Protein AF-0000000074334614 (afdb_homodimer)

Radius of gyration: 29.07 Å; Cα contacts (8 Å, |Δi|>4): 796; chains: 2; bounding box: 103×91×66 Å

InterPro domains:
  IPR008217 Ccc1 family [PF01988] (36-250)
  IPR008217 Ccc1 family [PTHR31851] (26-254)

Foldseek 3Di:
DDPPPPPPPPPPPPPPPPPPPCPDPPDDDFDDPLLLCLLLVLLLCLLLVLLLVLLLCVLLPHALVCSLVVSVVCLQVVLLCSLVVQLVVVVVLLVVLVVVLVVLLVCCVPVVVVLLVVQLVVVVVVPDDNVVSNVVSVVVNVPSVSSSVSVCVVVVRDDNPPDDNSNVSSVSSSVSSNVNSCQLVVLSVVCVVVDRDSVNSSVSSLVSSLVSLLVSQQVSCVSVVHDSCVSSVVSNVVSVVSNVVSNVVSNVCSVVVVVVD/DDPPPPVPVPPPVPPPPPPPPCPDDDDPDFDDPLLLCLLLVLLLCLLLVLLLVLLLCLLLPHALVCSLVVSVVCLQVVLLCSLVVQLVVVVVLLVVLVVVLVVLLVCCVPVVVVLLVVQLVVVVVVPDDNVVSNVVSVVVNVPSVSSSVSVCVVVVRDDNPPDDNSNVSSVSSSVSSNVNSCQLVVLSVVCVVVDRDSVNSSVSSLVSSLVSLLVSQQVSCVSVVHDSCVSSVVSNVVSVVSNVVSNVVSNVCSVVVVVVD

Organism: Artemisia annua (NCBI:txid35608)

pLDDT: mean 81.36, std 19.25, range [25.27, 96.25]

Structure (mmCIF, N/CA/C/O backbone):
data_AF-0000000074334614-model_v1
#
loop_
_entity.id
_entity.type
_entity.pdbx_description
1 polymer 'Vacuolar iron transporter'
#
loop_
_atom_site.group_PDB
_atom_site.id
_atom_site.type_symbol
_atom_site.label_atom_id
_atom_site.label_alt_id
_atom_site.label_comp_id
_atom_site.label_asym_id
_atom_site.label_entity_id
_atom_site.label_seq_id
_atom_site.pdbx_PDB_ins_code
_atom_site.Cartn_x
_atom_site.Cartn_y
_atom_site.Cartn_z
_atom_site.occupancy
_atom_site.B_iso_or_equiv
_atom_site.auth_seq_id
_atom_site.auth_comp_id
_atom_site.auth_asym_id
_atom_site.auth_atom_id
_atom_site.pdbx_PDB_model_num
ATOM 1 N N . MET A 1 1 ? -58.312 51.031 12.227 1 26.56 1 MET A N 1
ATOM 2 C CA . MET A 1 1 ? -56.875 51.156 11.984 1 26.56 1 MET A CA 1
ATOM 3 C C . MET A 1 1 ? -56.062 50.188 12.836 1 26.56 1 MET A C 1
ATOM 5 O O . MET A 1 1 ? -55.688 50.531 13.953 1 26.56 1 MET A O 1
ATOM 9 N N . ALA A 1 2 ? -56.375 48.938 12.898 1 29.86 2 ALA A N 1
ATOM 10 C CA . ALA A 1 2 ? -56.219 47.719 13.703 1 29.86 2 ALA A CA 1
ATOM 11 C C . ALA A 1 2 ? -54.812 47.156 13.602 1 29.86 2 ALA A C 1
ATOM 13 O O . ALA A 1 2 ? -54.312 46.875 12.508 1 29.86 2 ALA A O 1
ATOM 14 N N . ARG A 1 3 ? -53.812 47.5 14.562 1 31.39 3 ARG A N 1
ATOM 15 C CA . ARG A 1 3 ? -52.375 47.312 14.797 1 31.39 3 ARG A CA 1
ATOM 16 C C . ARG A 1 3 ? -52.031 45.812 14.852 1 31.39 3 ARG A C 1
ATOM 18 O O . ARG A 1 3 ? -52.312 45.156 15.844 1 31.39 3 ARG A O 1
ATOM 25 N N . ASN A 1 4 ? -52.25 45.031 13.82 1 29.25 4 ASN A N 1
ATOM 26 C CA . ASN A 1 4 ? -52.156 43.594 13.742 1 29.25 4 ASN A CA 1
ATOM 27 C C . ASN A 1 4 ? -50.75 43.094 14.148 1 29.25 4 ASN A C 1
ATOM 29 O O . ASN A 1 4 ? -49.781 43.406 13.5 1 29.25 4 ASN A O 1
ATOM 33 N N . ASN A 1 5 ? -50.5 42.719 15.43 1 28.03 5 ASN A N 1
ATOM 34 C CA . ASN A 1 5 ? -49.344 42.344 16.234 1 28.03 5 ASN A CA 1
ATOM 35 C C . ASN A 1 5 ? -48.688 41.062 15.695 1 28.03 5 ASN A C 1
ATOM 37 O O . ASN A 1 5 ? -49.281 40 15.789 1 28.03 5 ASN A O 1
ATOM 41 N N . ASP A 1 6 ? -48.125 41 14.516 1 28.59 6 ASP A N 1
ATOM 42 C CA . ASP A 1 6 ? -47.5 39.906 13.797 1 28.59 6 ASP A CA 1
ATOM 43 C C . ASP A 1 6 ? -46.406 39.219 14.656 1 28.59 6 ASP A C 1
ATOM 45 O O . ASP A 1 6 ? -45.375 39.812 14.945 1 28.59 6 ASP A O 1
ATOM 49 N N . ASP A 1 7 ? -46.719 38.469 15.695 1 28.22 7 ASP A N 1
ATOM 50 C CA . ASP A 1 7 ? -45.938 37.719 16.672 1 28.22 7 ASP A CA 1
ATOM 51 C C . ASP A 1 7 ? -44.969 36.781 15.969 1 28.22 7 ASP A C 1
ATOM 53 O O . ASP A 1 7 ? -45.406 35.844 15.289 1 28.22 7 ASP A O 1
ATOM 57 N N . GLU A 1 8 ? -43.844 37.219 15.367 1 27.86 8 GLU A N 1
ATOM 58 C CA . GLU A 1 8 ? -42.781 36.531 14.672 1 27.86 8 GLU A CA 1
ATOM 59 C C . GLU A 1 8 ? -42.219 35.375 15.516 1 27.86 8 GLU A C 1
ATOM 61 O O . GLU A 1 8 ? -41.625 35.594 16.562 1 27.86 8 GLU A O 1
ATOM 66 N N . ASN A 1 9 ? -42.875 34.281 15.75 1 27.56 9 ASN A N 1
ATOM 67 C CA . ASN A 1 9 ? -42.562 33.031 16.453 1 27.56 9 ASN A CA 1
ATOM 68 C C . ASN A 1 9 ? -41.188 32.5 16.078 1 27.56 9 ASN A C 1
ATOM 70 O O . ASN A 1 9 ? -40.969 32.094 14.938 1 27.56 9 ASN A O 1
ATOM 74 N N . SER A 1 10 ? -40.062 33 16.656 1 26.53 10 SER A N 1
ATOM 75 C CA . SER A 1 10 ? -38.625 32.688 16.594 1 26.53 10 SER A CA 1
ATOM 76 C C . SER A 1 10 ? -38.375 31.203 16.812 1 26.53 10 SER A C 1
ATOM 78 O O . SER A 1 10 ? -38.562 30.703 17.922 1 26.53 10 SER A O 1
ATOM 80 N N . THR A 1 11 ? -38.719 30.344 15.984 1 27.14 11 THR A N 1
ATOM 81 C CA . THR A 1 11 ? -38.5 28.906 16.078 1 27.14 11 THR A CA 1
ATOM 82 C C . THR A 1 11 ? -37.062 28.609 16.5 1 27.14 11 THR A C 1
ATOM 84 O O . THR A 1 11 ? -36.125 28.859 15.75 1 27.14 11 THR A O 1
ATOM 87 N N . ALA A 1 12 ? -36.719 28.766 17.781 1 29.14 12 ALA A N 1
ATOM 88 C CA . ALA A 1 12 ? -35.5 28.391 18.516 1 29.14 12 ALA A CA 1
ATOM 89 C C . ALA A 1 12 ? -35.094 26.953 18.172 1 29.14 12 ALA A C 1
ATOM 91 O O . ALA A 1 12 ? -35.812 26 18.453 1 29.14 12 ALA A O 1
ATOM 92 N N . VAL A 1 13 ? -34.438 26.75 17.109 1 30.11 13 VAL A N 1
ATOM 93 C CA . VAL A 1 13 ? -33.906 25.438 16.734 1 30.11 13 VAL A CA 1
ATOM 94 C C . VAL A 1 13 ? -33.344 24.75 17.969 1 30.11 13 VAL A C 1
ATOM 96 O O . VAL A 1 13 ? -32.438 25.266 18.625 1 30.11 13 VAL A O 1
ATOM 99 N N . LEU A 1 14 ? -34.062 24.141 18.812 1 26.52 14 LEU A N 1
ATOM 100 C CA . LEU A 1 14 ? -33.781 23.328 19.984 1 26.52 14 LEU A CA 1
ATOM 101 C C . LEU A 1 14 ? -32.469 22.547 19.797 1 26.52 14 LEU A C 1
ATOM 103 O O . LEU A 1 14 ? -32.375 21.688 18.906 1 26.52 14 LEU A O 1
ATOM 107 N N . LEU A 1 15 ? -31.297 23.109 19.906 1 28.55 15 LEU A N 1
ATOM 108 C CA . LEU A 1 15 ? -29.969 22.547 20.062 1 28.55 15 LEU A CA 1
ATOM 109 C C . LEU A 1 15 ? -29.984 21.344 21 1 28.55 15 LEU A C 1
ATOM 111 O O . LEU A 1 15 ? -30.578 21.406 22.078 1 28.55 15 LEU A O 1
ATOM 115 N N . PRO A 1 16 ? -30.109 20.062 20.578 1 28.06 16 PRO A N 1
ATOM 116 C CA . PRO A 1 16 ? -30.469 19.047 21.562 1 28.06 16 PRO A CA 1
ATOM 117 C C . PRO A 1 16 ? -29.797 19.266 22.922 1 28.06 16 PRO A C 1
ATOM 119 O O . PRO A 1 16 ? -28.672 19.781 22.984 1 28.06 16 PRO A O 1
ATOM 122 N N . ASN A 1 17 ? -30.375 19.578 24.031 1 29.44 17 ASN A N 1
ATOM 123 C CA . ASN A 1 17 ? -30.234 19.844 25.453 1 29.44 17 ASN A CA 1
ATOM 124 C C . ASN A 1 17 ? -29.203 18.922 26.094 1 29.44 17 ASN A C 1
ATOM 126 O O . ASN A 1 17 ? -28.781 19.141 27.234 1 29.44 17 ASN A O 1
ATOM 130 N N . GLY A 1 18 ? -29.391 17.516 25.906 1 29.48 18 GLY A N 1
ATOM 131 C CA . GLY A 1 18 ? -28.812 16.672 26.953 1 29.48 18 GLY A CA 1
ATOM 132 C C . GLY A 1 18 ? -27.328 16.906 27.141 1 29.48 18 GLY A C 1
ATOM 133 O O . GLY A 1 18 ? -26.5 16.25 26.516 1 29.48 18 GLY A O 1
ATOM 134 N N . ALA A 1 19 ? -26.719 18.031 27.375 1 32.69 19 ALA A N 1
ATOM 135 C CA . ALA A 1 19 ? -25.5 18.625 27.922 1 32.69 19 ALA A CA 1
ATOM 136 C C . ALA A 1 19 ? -25.125 17.969 29.234 1 32.69 19 ALA A C 1
ATOM 138 O O . ALA A 1 19 ? -24.391 18.547 30.047 1 32.69 19 ALA A O 1
ATOM 139 N N . GLN A 1 20 ? -25.891 16.906 29.812 1 31.67 20 GLN A N 1
ATOM 140 C CA . GLN A 1 20 ? -25.609 16.406 31.156 1 31.67 20 GLN A CA 1
ATOM 141 C C . GLN A 1 20 ? -24.109 16.109 31.312 1 31.67 20 GLN A C 1
ATOM 143 O O . GLN A 1 20 ? -23.406 15.906 30.328 1 31.67 20 GLN A O 1
ATOM 148 N N . ASP A 1 21 ? -23.531 16.016 32.625 1 34.25 21 ASP A N 1
ATOM 149 C CA . ASP A 1 21 ? -22.266 15.836 33.344 1 34.25 21 ASP A CA 1
ATOM 150 C C . ASP A 1 21 ? -21.469 14.672 32.75 1 34.25 21 ASP A C 1
ATOM 152 O O . ASP A 1 21 ? -20.547 14.164 33.406 1 34.25 21 ASP A O 1
ATOM 156 N N . GLY A 1 22 ? -21.844 13.703 31.938 1 35 22 GLY A N 1
ATOM 157 C CA . GLY A 1 22 ? -21.766 12.344 31.406 1 35 22 GLY A CA 1
ATOM 158 C C . GLY A 1 22 ? -20.406 11.992 30.875 1 35 22 GLY A C 1
ATOM 159 O O . GLY A 1 22 ? -20.016 12.453 29.797 1 35 22 GLY A O 1
ATOM 160 N N . GLY A 1 23 ? -19.203 11.758 31.562 1 40.56 23 GLY A N 1
ATOM 161 C CA . GLY A 1 23 ? -17.844 11.242 31.656 1 40.56 23 GLY A CA 1
ATOM 162 C C . GLY A 1 23 ? -17.547 10.141 30.641 1 40.56 23 GLY A C 1
ATOM 163 O O . GLY A 1 23 ? -17.484 8.969 31 1 40.56 23 GLY A O 1
ATOM 164 N N . GLY A 1 24 ? -18.031 9.938 29.609 1 44.44 24 GLY A N 1
ATOM 165 C CA . GLY A 1 24 ? -18.062 8.812 28.688 1 44.44 24 GLY A CA 1
ATOM 166 C C . GLY A 1 24 ? -16.688 8.281 28.359 1 44.44 24 GLY A C 1
ATOM 167 O O . GLY A 1 24 ? -15.68 8.953 28.578 1 44.44 24 GLY A O 1
ATOM 168 N N . GLU A 1 25 ? -16.469 6.902 28.609 1 55.66 25 GLU A N 1
ATOM 169 C CA . GLU A 1 25 ? -15.25 6.125 28.453 1 55.66 25 GLU A CA 1
ATOM 170 C C . GLU A 1 25 ? -14.492 6.523 27.188 1 55.66 25 GLU A C 1
ATOM 172 O O . GLU A 1 25 ? -15.109 6.766 26.156 1 55.66 25 GLU A O 1
ATOM 177 N N . ARG A 1 26 ? -13.406 7.223 27.438 1 58.72 26 ARG A N 1
ATOM 178 C CA . ARG A 1 26 ? -12.484 7.535 26.344 1 58.72 26 ARG A CA 1
ATOM 179 C C . ARG A 1 26 ? -12.484 6.434 25.281 1 58.72 26 ARG A C 1
ATOM 181 O O . ARG A 1 26 ? -12.297 5.258 25.609 1 58.72 26 ARG A O 1
ATOM 188 N N . PRO A 1 27 ? -13.047 6.746 24.141 1 59.84 27 PRO A N 1
ATOM 189 C CA . PRO A 1 27 ? -12.906 5.723 23.109 1 59.84 27 PRO A CA 1
ATOM 190 C C . PRO A 1 27 ? -11.461 5.254 22.922 1 59.84 27 PRO A C 1
ATOM 192 O O . PRO A 1 27 ? -10.523 6.02 23.172 1 59.84 27 PRO A O 1
ATOM 195 N N . LYS A 1 28 ? -11.219 3.973 22.969 1 61.72 28 LYS A N 1
ATOM 196 C CA . LYS A 1 28 ? -9.891 3.396 22.797 1 61.72 28 LYS A CA 1
ATOM 197 C C . LYS A 1 28 ? -9.203 3.957 21.562 1 61.72 28 LYS A C 1
ATOM 199 O O . LYS A 1 28 ? -9.852 4.176 20.531 1 61.72 28 LYS A O 1
ATOM 204 N N . GLU A 1 29 ? -7.988 4.496 21.703 1 64 29 GLU A N 1
ATOM 205 C CA . GLU A 1 29 ? -7.195 5.012 20.594 1 64 29 GLU A CA 1
ATOM 206 C C . GLU A 1 29 ? -6.992 3.949 19.516 1 64 29 GLU A C 1
ATOM 208 O O . GLU A 1 29 ? -6.594 2.822 19.828 1 64 29 GLU A O 1
ATOM 213 N N . PRO A 1 30 ? -7.496 4.316 18.391 1 62.78 30 PRO A N 1
ATOM 214 C CA . PRO A 1 30 ? -7.363 3.328 17.312 1 62.78 30 PRO A CA 1
ATOM 215 C C . PRO A 1 30 ? -5.91 3.1 16.891 1 62.78 30 PRO A C 1
ATOM 217 O O . PRO A 1 30 ? -5.02 3.826 17.328 1 62.78 30 PRO A O 1
ATOM 220 N N . TRP A 1 31 ? -5.699 2.012 16.297 1 67.88 31 TRP A N 1
ATOM 221 C CA . TRP A 1 31 ? -4.414 1.717 15.664 1 67.88 31 TRP A CA 1
ATOM 222 C C . TRP A 1 31 ? -4.059 2.781 14.633 1 67.88 31 TRP A C 1
ATOM 224 O O . TRP A 1 31 ? -4.934 3.502 14.148 1 67.88 31 TRP A O 1
ATOM 234 N N . LYS A 1 32 ? -2.781 2.822 14.406 1 76.44 32 LYS A N 1
ATOM 235 C CA . LYS A 1 32 ? -2.357 3.734 13.344 1 76.44 32 LYS A CA 1
ATOM 236 C C . LYS A 1 32 ? -2.898 3.287 11.984 1 76.44 32 LYS A C 1
ATOM 238 O O . LYS A 1 32 ? -2.717 2.135 11.586 1 76.44 32 LYS A O 1
ATOM 243 N N . GLY A 1 33 ? -3.568 4.09 11.398 1 78.88 33 GLY A N 1
ATOM 244 C CA . GLY A 1 33 ? -4.227 3.811 10.133 1 78.88 33 GLY A CA 1
ATOM 245 C C . GLY A 1 33 ? -3.297 3.213 9.094 1 78.88 33 GLY A C 1
ATOM 246 O O . GLY A 1 33 ? -3.684 2.305 8.352 1 78.88 33 GLY A O 1
ATOM 247 N N . GLU A 1 34 ? -2.037 3.611 9.078 1 81.19 34 GLU A N 1
ATOM 248 C CA . GLU A 1 34 ? -1.071 3.156 8.078 1 81.19 34 GLU A CA 1
ATOM 249 C C . GLU A 1 34 ? -0.696 1.693 8.305 1 81.19 34 GLU A C 1
ATOM 251 O O . GLU A 1 34 ? -0.478 0.95 7.344 1 81.19 34 GLU A O 1
ATOM 256 N N . LEU A 1 35 ? -0.611 1.323 9.516 1 83.88 35 LEU A N 1
ATOM 257 C CA . LEU A 1 35 ? -0.273 -0.059 9.836 1 83.88 35 LEU A CA 1
ATOM 258 C C . LEU A 1 35 ? -1.435 -0.993 9.516 1 83.88 35 LEU A C 1
ATOM 260 O O . LEU A 1 35 ? -1.225 -2.096 9.008 1 83.88 35 LEU A O 1
ATOM 264 N N . VAL A 1 36 ? -2.609 -0.504 9.82 1 86.19 36 VAL A N 1
ATOM 265 C CA . VAL A 1 36 ? -3.803 -1.282 9.508 1 86.19 36 VAL A CA 1
ATOM 266 C C . VAL A 1 36 ? -3.914 -1.473 7.996 1 86.19 36 VAL A C 1
ATOM 268 O O . VAL A 1 36 ? -4.266 -2.557 7.523 1 86.19 36 VAL A O 1
ATOM 271 N N . LYS A 1 37 ? -3.594 -0.453 7.305 1 89.06 37 LYS A N 1
ATOM 272 C CA . LYS A 1 37 ? -3.615 -0.54 5.848 1 89.06 37 LYS A CA 1
ATOM 273 C C . LYS A 1 37 ? -2.646 -1.607 5.344 1 89.06 37 LYS A C 1
ATOM 275 O O . LYS A 1 37 ? -2.998 -2.418 4.488 1 89.06 37 LYS A O 1
ATOM 280 N N . SER A 1 38 ? -1.464 -1.598 5.887 1 91.56 38 SER A N 1
ATOM 281 C CA . SER A 1 38 ? -0.432 -2.545 5.48 1 91.56 38 SER A CA 1
ATOM 282 C C . SER A 1 38 ? -0.856 -3.982 5.766 1 91.56 38 SER A C 1
ATOM 284 O O . SER A 1 38 ? -0.666 -4.867 4.93 1 91.56 38 SER A O 1
ATOM 286 N N . ILE A 1 39 ? -1.447 -4.215 6.906 1 92.31 39 ILE A N 1
ATOM 287 C CA . ILE A 1 39 ? -1.862 -5.551 7.324 1 92.31 39 ILE A CA 1
ATOM 288 C C . ILE A 1 39 ? -2.996 -6.039 6.426 1 92.31 39 ILE A C 1
ATOM 290 O O . ILE A 1 39 ? -2.957 -7.164 5.922 1 92.31 39 ILE A O 1
ATOM 294 N N . VAL A 1 40 ? -3.945 -5.199 6.238 1 93.06 40 VAL A N 1
ATOM 295 C CA . VAL A 1 40 ? -5.125 -5.559 5.453 1 93.06 40 VAL A CA 1
ATOM 296 C C . VAL A 1 40 ? -4.73 -5.758 3.992 1 93.06 40 VAL A C 1
ATOM 298 O O . VAL A 1 40 ? -5.168 -6.719 3.352 1 93.06 40 VAL A O 1
ATOM 301 N N . TYR A 1 41 ? -3.926 -4.863 3.484 1 93.94 41 TYR A N 1
ATOM 302 C CA . TYR A 1 41 ? -3.477 -4.949 2.1 1 93.94 41 TYR A CA 1
ATOM 303 C C . TYR A 1 41 ? -2.711 -6.246 1.853 1 93.94 41 TYR A C 1
ATOM 305 O O . TYR A 1 41 ? -3.029 -6.992 0.926 1 93.94 41 TYR A O 1
ATOM 313 N N . ALA A 1 42 ? -1.748 -6.5 2.674 1 94.81 42 ALA A N 1
ATOM 314 C CA . ALA A 1 42 ? -0.903 -7.68 2.518 1 94.81 42 ALA A CA 1
ATOM 315 C C . ALA A 1 42 ? -1.702 -8.961 2.748 1 94.81 42 ALA A C 1
ATOM 317 O O . ALA A 1 42 ? -1.526 -9.945 2.029 1 94.81 42 ALA A O 1
ATOM 318 N N . GLY A 1 43 ? -2.525 -8.953 3.811 1 95.75 43 GLY A N 1
ATOM 319 C CA . GLY A 1 43 ? -3.324 -10.125 4.113 1 95.75 43 GLY A CA 1
ATOM 320 C C . GLY A 1 43 ? -4.266 -10.516 2.99 1 95.75 43 GLY A C 1
ATOM 321 O O . GLY A 1 43 ? -4.336 -11.68 2.604 1 95.75 43 GLY A O 1
ATOM 322 N N . LEU A 1 44 ? -4.934 -9.547 2.502 1 95.06 44 LEU A N 1
ATOM 323 C CA . LEU A 1 44 ? -5.875 -9.789 1.413 1 95.06 44 LEU A CA 1
ATOM 324 C C . LEU A 1 44 ? -5.152 -10.305 0.173 1 95.06 44 LEU A C 1
ATOM 326 O O . LEU A 1 44 ? -5.559 -11.312 -0.416 1 95.06 44 LEU A O 1
ATOM 330 N N . ASP A 1 45 ? -4.141 -9.641 -0.226 1 95.25 45 ASP A N 1
ATOM 331 C CA . ASP A 1 45 ? -3.387 -10.031 -1.415 1 95.25 45 ASP A CA 1
ATOM 332 C C . ASP A 1 45 ? -2.828 -11.445 -1.274 1 95.25 45 ASP A C 1
ATOM 334 O O . ASP A 1 45 ? -2.846 -12.219 -2.23 1 95.25 45 ASP A O 1
ATOM 338 N N . ALA A 1 46 ? -2.305 -11.711 -0.088 1 95.44 46 ALA A N 1
ATOM 339 C CA . ALA A 1 46 ? -1.688 -13.016 0.148 1 95.44 46 ALA A CA 1
ATOM 340 C C . ALA A 1 46 ? -2.703 -14.141 -0.022 1 95.44 46 ALA A C 1
ATOM 342 O O . ALA A 1 46 ? -2.418 -15.148 -0.672 1 95.44 46 ALA A O 1
ATOM 343 N N . ILE A 1 47 ? -3.875 -14.039 0.551 1 95.81 47 ILE A N 1
ATOM 344 C CA . ILE A 1 47 ? -4.906 -15.07 0.48 1 95.81 47 ILE A CA 1
ATOM 345 C C . ILE A 1 47 ? -5.367 -15.242 -0.965 1 95.81 47 ILE A C 1
ATOM 347 O O . ILE A 1 47 ? -5.445 -16.359 -1.47 1 95.81 47 ILE A O 1
ATOM 351 N N . VAL A 1 48 ? -5.598 -14.117 -1.6 1 95.12 48 VAL A N 1
ATOM 352 C CA . VAL A 1 48 ? -6.176 -14.141 -2.939 1 95.12 48 VAL A CA 1
ATOM 353 C C . VAL A 1 48 ? -5.156 -14.688 -3.936 1 95.12 48 VAL A C 1
ATOM 355 O O . VAL A 1 48 ? -5.496 -15.484 -4.809 1 95.12 48 VAL A O 1
ATOM 358 N N . THR A 1 49 ? -3.936 -14.273 -3.836 1 93.81 49 THR A N 1
ATOM 359 C CA . THR A 1 49 ? -2.916 -14.734 -4.77 1 93.81 49 THR A CA 1
ATOM 360 C C . THR A 1 49 ? -2.621 -16.219 -4.566 1 93.81 49 THR A C 1
ATOM 362 O O . THR A 1 49 ? -2.434 -16.953 -5.531 1 93.81 49 THR A O 1
ATOM 365 N N . SER A 1 50 ? -2.529 -16.625 -3.338 1 94.5 50 SER A N 1
ATOM 366 C CA . SER A 1 50 ? -2.328 -18.047 -3.064 1 94.5 50 SER A CA 1
ATOM 367 C C . SER A 1 50 ? -3.486 -18.875 -3.596 1 94.5 50 SER A C 1
ATOM 369 O O . SER A 1 50 ? -3.27 -19.906 -4.238 1 94.5 50 SER A O 1
ATOM 371 N N . PHE A 1 51 ? -4.66 -18.484 -3.328 1 94.75 51 PHE A N 1
ATOM 372 C CA . PHE A 1 51 ? -5.844 -19.203 -3.787 1 94.75 51 PHE A CA 1
ATOM 373 C C . PHE A 1 51 ? -5.922 -19.203 -5.309 1 94.75 51 PHE A C 1
ATOM 375 O O . PHE A 1 51 ? -6.277 -20.203 -5.922 1 94.75 51 PHE A O 1
ATOM 382 N N . SER A 1 52 ? -5.66 -18.047 -5.906 1 94.12 52 SER A N 1
ATOM 383 C CA . SER A 1 52 ? -5.719 -17.953 -7.363 1 94.12 52 SER A CA 1
ATOM 384 C C . SER A 1 52 ? -4.688 -18.859 -8.016 1 94.12 52 SER A C 1
ATOM 386 O O . SER A 1 52 ? -4.938 -19.438 -9.086 1 94.12 52 SER A O 1
ATOM 388 N N . LEU A 1 53 ? -3.535 -18.953 -7.426 1 91.56 53 LEU A N 1
ATOM 389 C CA . LEU A 1 53 ? -2.523 -19.875 -7.938 1 91.56 53 LEU A CA 1
ATOM 390 C C . LEU A 1 53 ? -3.012 -21.312 -7.863 1 91.56 53 LEU A C 1
ATOM 392 O O . LEU A 1 53 ? -2.875 -22.062 -8.828 1 91.56 53 LEU A O 1
ATOM 396 N N . ILE A 1 54 ? -3.594 -21.703 -6.75 1 91.44 54 ILE A N 1
ATOM 397 C CA . ILE A 1 54 ? -4.152 -23.031 -6.578 1 91.44 54 ILE A CA 1
ATOM 398 C C . ILE A 1 54 ? -5.258 -23.266 -7.605 1 91.44 54 ILE A C 1
ATOM 400 O O . ILE A 1 54 ? -5.328 -24.344 -8.211 1 91.44 54 ILE A O 1
ATOM 404 N N . SER A 1 55 ? -6.062 -22.297 -7.773 1 92.5 55 SER A N 1
ATOM 405 C CA . SER A 1 55 ? -7.164 -22.391 -8.727 1 92.5 55 SER A CA 1
ATOM 406 C C . SER A 1 55 ? -6.648 -22.594 -10.148 1 92.5 55 SER A C 1
ATOM 408 O O . SER A 1 55 ? -7.191 -23.406 -10.906 1 92.5 55 SER A O 1
ATOM 410 N N . SER A 1 56 ? -5.672 -21.875 -10.492 1 91.12 56 SER A N 1
ATOM 411 C CA . SER A 1 56 ? -5.113 -22 -11.828 1 91.12 56 SER A CA 1
ATOM 412 C C . SER A 1 56 ? -4.438 -23.344 -12.031 1 91.12 56 SER A C 1
ATOM 414 O O . SER A 1 56 ? -4.504 -23.938 -13.117 1 91.12 56 SER A O 1
ATOM 416 N N . ILE A 1 57 ? -3.711 -23.844 -11.055 1 88.62 57 ILE A N 1
ATOM 417 C CA . ILE A 1 57 ? -3.068 -25.156 -11.109 1 88.62 57 ILE A CA 1
ATOM 418 C C . ILE A 1 57 ? -4.125 -26.234 -11.281 1 88.62 57 ILE A C 1
ATOM 420 O O . ILE A 1 57 ? -3.955 -27.156 -12.086 1 88.62 57 ILE A O 1
ATOM 424 N N . SER A 1 58 ? -5.172 -26.109 -10.469 1 86.5 58 SER A N 1
ATOM 425 C CA . SER A 1 58 ? -6.254 -27.078 -10.547 1 86.5 58 SER A CA 1
ATOM 426 C C . SER A 1 58 ? -6.895 -27.078 -11.93 1 86.5 58 SER A C 1
ATOM 428 O O . SER A 1 58 ? -7.258 -28.141 -12.453 1 86.5 58 SER A O 1
ATOM 430 N N . ALA A 1 59 ? -7.066 -25.953 -12.453 1 85.69 59 ALA A N 1
ATOM 431 C CA . ALA A 1 59 ? -7.641 -25.844 -13.797 1 85.69 59 ALA A CA 1
ATOM 432 C C . ALA A 1 59 ? -6.688 -26.406 -14.844 1 85.69 59 ALA A C 1
ATOM 434 O O . ALA A 1 59 ? -7.125 -26.922 -15.875 1 85.69 59 ALA A O 1
ATOM 435 N N . GLY A 1 60 ? -5.379 -26.25 -14.641 1 79.56 60 GLY A N 1
ATOM 436 C CA . GLY A 1 60 ? -4.363 -26.719 -15.562 1 79.56 60 GLY A CA 1
ATOM 437 C C . GLY A 1 60 ? -4.047 -28.203 -15.398 1 79.56 60 GLY A C 1
ATOM 438 O O . GLY A 1 60 ? -3.199 -28.734 -16.109 1 79.56 60 GLY A O 1
ATOM 439 N N . ARG A 1 61 ? -4.688 -28.938 -14.516 1 80.81 61 ARG A N 1
ATOM 440 C CA . ARG A 1 61 ? -4.543 -30.375 -14.297 1 80.81 61 ARG A CA 1
ATOM 441 C C . ARG A 1 61 ? -3.115 -30.719 -13.898 1 80.81 61 ARG A C 1
ATOM 443 O O . ARG A 1 61 ? -2.541 -31.688 -14.406 1 80.81 61 ARG A O 1
ATOM 450 N N . LEU A 1 62 ? -2.572 -29.844 -13.164 1 79.19 62 LEU A N 1
ATOM 451 C CA . LEU A 1 62 ? -1.265 -30.125 -12.578 1 79.19 62 LEU A CA 1
ATOM 452 C C . LEU A 1 62 ? -1.409 -30.891 -11.266 1 79.19 62 LEU A C 1
ATOM 454 O O . LEU A 1 62 ? -2.518 -31.031 -10.742 1 79.19 62 LEU A O 1
ATOM 458 N N . SER A 1 63 ? -0.307 -31.391 -10.711 1 81.5 63 SER A N 1
ATOM 459 C CA . SER A 1 63 ? -0.333 -32.281 -9.555 1 81.5 63 SER A CA 1
ATOM 460 C C . SER A 1 63 ? -0.377 -31.5 -8.25 1 81.5 63 SER A C 1
ATOM 462 O O . SER A 1 63 ? -0.109 -30.297 -8.227 1 81.5 63 SER A O 1
ATOM 464 N N . SER A 1 64 ? -0.728 -32.188 -7.152 1 83.19 64 SER A N 1
ATOM 465 C CA . SER A 1 64 ? -0.734 -31.609 -5.816 1 83.19 64 SER A CA 1
ATOM 466 C C . SER A 1 64 ? 0.667 -31.172 -5.395 1 83.19 64 SER A C 1
ATOM 468 O O . SER A 1 64 ? 0.823 -30.234 -4.621 1 83.19 64 SER A O 1
ATOM 470 N N . VAL A 1 65 ? 1.64 -31.875 -5.926 1 82.56 65 VAL A N 1
ATOM 471 C CA . VAL A 1 65 ? 3.025 -31.516 -5.641 1 82.56 65 VAL A CA 1
ATOM 472 C C . VAL A 1 65 ? 3.328 -30.141 -6.211 1 82.56 65 VAL A C 1
ATOM 474 O O . VAL A 1 65 ? 4.031 -29.344 -5.582 1 82.56 65 VAL A O 1
ATOM 477 N N . ASP A 1 66 ? 2.732 -29.828 -7.352 1 86.31 66 ASP A N 1
ATOM 478 C CA . ASP A 1 66 ? 2.926 -28.531 -7.973 1 86.31 66 ASP A CA 1
ATOM 479 C C . ASP A 1 66 ? 2.307 -27.422 -7.125 1 86.31 66 ASP A C 1
ATOM 481 O O . ASP A 1 66 ? 2.861 -26.328 -7.027 1 86.31 66 ASP A O 1
ATOM 485 N N . VAL A 1 67 ? 1.217 -27.766 -6.527 1 86.12 67 VAL A N 1
ATOM 486 C CA . VAL A 1 67 ? 0.549 -26.797 -5.66 1 86.12 67 VAL A CA 1
ATOM 487 C C . VAL A 1 67 ? 1.452 -26.453 -4.477 1 86.12 67 VAL A C 1
ATOM 489 O O . VAL A 1 67 ? 1.606 -25.281 -4.125 1 86.12 67 VAL A O 1
ATOM 492 N N . LEU A 1 68 ? 2.062 -27.422 -3.893 1 86.81 68 LEU A N 1
ATOM 493 C CA . LEU A 1 68 ? 2.893 -27.219 -2.713 1 86.81 68 LEU A CA 1
ATOM 494 C C . LEU A 1 68 ? 4.18 -26.484 -3.078 1 86.81 68 LEU A C 1
ATOM 496 O O . LEU A 1 68 ? 4.578 -25.531 -2.395 1 86.81 68 LEU A O 1
ATOM 500 N N . VAL A 1 69 ? 4.82 -26.906 -4.148 1 87.19 69 VAL A N 1
ATOM 501 C CA . VAL A 1 69 ? 6.098 -26.344 -4.562 1 87.19 69 VAL A CA 1
ATOM 502 C C . VAL A 1 69 ? 5.91 -24.891 -4.988 1 87.19 69 VAL A C 1
ATOM 504 O O . VAL A 1 69 ? 6.57 -23.984 -4.465 1 87.19 69 VAL A O 1
ATOM 507 N N . LEU A 1 70 ? 4.938 -24.625 -5.898 1 89.81 70 LEU A N 1
ATOM 508 C CA . LEU A 1 70 ? 4.719 -23.281 -6.438 1 89.81 70 LEU A CA 1
ATOM 509 C C . LEU A 1 70 ? 4.023 -22.391 -5.414 1 89.81 70 LEU A C 1
ATOM 511 O O . LEU A 1 70 ? 4.281 -21.188 -5.355 1 89.81 70 LEU A O 1
ATOM 515 N N . GLY A 1 71 ? 3.137 -23.047 -4.637 1 90.38 71 GLY A N 1
ATOM 516 C CA . GLY A 1 71 ? 2.445 -22.297 -3.598 1 90.38 71 GLY A CA 1
ATOM 517 C C . GLY A 1 71 ? 3.377 -21.75 -2.533 1 90.38 71 GLY A C 1
ATOM 518 O O . GLY A 1 71 ? 3.301 -20.578 -2.176 1 90.38 71 GLY A O 1
ATOM 519 N N . PHE A 1 72 ? 4.289 -22.578 -2.045 1 92.25 72 PHE A N 1
ATOM 520 C CA . PHE A 1 72 ? 5.227 -22.156 -1.013 1 92.25 72 PHE A CA 1
ATOM 521 C C . PHE A 1 72 ? 6.234 -21.156 -1.575 1 92.25 72 PHE A C 1
ATOM 523 O O . PHE A 1 72 ? 6.613 -20.203 -0.898 1 92.25 72 PHE A O 1
ATOM 530 N N . ALA A 1 73 ? 6.758 -21.484 -2.738 1 92.56 73 ALA A N 1
ATOM 531 C CA . ALA A 1 73 ? 7.684 -20.562 -3.389 1 92.56 73 ALA A CA 1
ATOM 532 C C . ALA A 1 73 ? 7.047 -19.188 -3.561 1 92.56 73 ALA A C 1
ATOM 534 O O . ALA A 1 73 ? 7.68 -18.156 -3.279 1 92.56 73 ALA A O 1
ATOM 535 N N . ASN A 1 74 ? 5.789 -19.172 -4.023 1 91.56 74 ASN A N 1
ATOM 536 C CA . ASN A 1 74 ? 5.059 -17.922 -4.23 1 91.56 74 ASN A CA 1
ATOM 537 C C . ASN A 1 74 ? 4.809 -17.188 -2.914 1 91.56 74 ASN A C 1
ATOM 539 O O . ASN A 1 74 ? 4.844 -15.961 -2.865 1 91.56 74 ASN A O 1
ATOM 543 N N . LEU A 1 75 ? 4.543 -17.938 -1.884 1 93.69 75 LEU A N 1
ATOM 544 C CA . LEU A 1 75 ? 4.266 -17.359 -0.576 1 93.69 75 LEU A CA 1
ATOM 545 C C . LEU A 1 75 ? 5.496 -16.625 -0.032 1 93.69 75 LEU A C 1
ATOM 547 O O . LEU A 1 75 ? 5.402 -15.477 0.397 1 93.69 75 LEU A O 1
ATOM 551 N N . VAL A 1 76 ? 6.613 -17.281 -0.078 1 94.25 76 VAL A N 1
ATOM 552 C CA . VAL A 1 76 ? 7.844 -16.703 0.468 1 94.25 76 VAL A CA 1
ATOM 5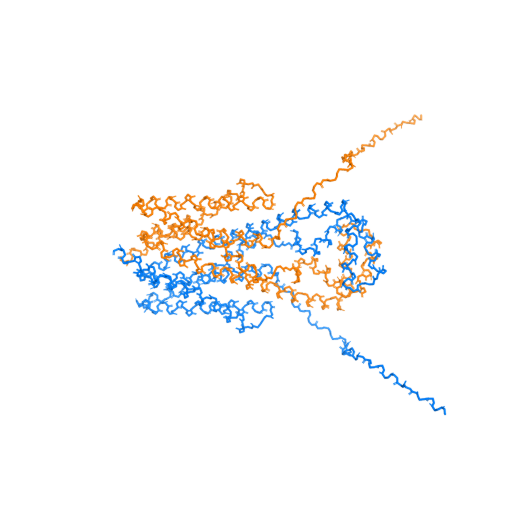53 C C . VAL A 1 76 ? 8.305 -15.547 -0.406 1 94.25 76 VAL A C 1
ATOM 555 O O . VAL A 1 76 ? 8.594 -14.461 0.099 1 94.25 76 VAL A O 1
ATOM 558 N N . ALA A 1 77 ? 8.391 -15.805 -1.694 1 94.06 77 ALA A N 1
ATOM 559 C CA . ALA A 1 77 ? 8.812 -14.75 -2.615 1 94.06 77 ALA A CA 1
ATOM 560 C C . ALA A 1 77 ? 7.852 -13.57 -2.574 1 94.06 77 ALA A C 1
ATOM 562 O O . ALA A 1 77 ? 8.281 -12.414 -2.625 1 94.06 77 ALA A O 1
ATOM 563 N N . GLY A 1 78 ? 6.535 -13.891 -2.543 1 93.62 78 GLY A N 1
ATOM 564 C CA . GLY A 1 78 ? 5.535 -12.836 -2.43 1 93.62 78 GLY A CA 1
ATOM 565 C C . GLY A 1 78 ? 5.676 -12.008 -1.165 1 93.62 78 GLY A C 1
ATOM 566 O O . GLY A 1 78 ? 5.543 -10.789 -1.199 1 93.62 78 GLY A O 1
ATOM 567 N N . GLY A 1 79 ? 5.926 -12.711 -0.04 1 95.81 79 GLY A N 1
ATOM 568 C CA . GLY A 1 79 ? 6.156 -12.008 1.214 1 95.81 79 GLY A CA 1
ATOM 569 C C . GLY A 1 79 ? 7.359 -11.086 1.173 1 95.81 79 GLY A C 1
ATOM 570 O O . GLY A 1 79 ? 7.293 -9.945 1.633 1 95.81 79 GLY A O 1
ATOM 571 N N . ILE A 1 80 ? 8.438 -11.578 0.642 1 94.62 80 ILE A N 1
ATOM 572 C CA . ILE A 1 80 ? 9.656 -10.781 0.51 1 94.62 80 ILE A CA 1
ATOM 573 C C . ILE A 1 80 ? 9.391 -9.578 -0.387 1 94.62 80 ILE A C 1
ATOM 575 O O . ILE A 1 80 ? 9.766 -8.453 -0.051 1 94.62 80 ILE A O 1
ATOM 579 N N . SER A 1 81 ? 8.711 -9.797 -1.476 1 95 81 SER A N 1
ATOM 580 C CA . SER A 1 81 ? 8.406 -8.742 -2.439 1 95 81 SER A CA 1
ATOM 581 C C . SER A 1 81 ? 7.496 -7.684 -1.83 1 95 81 SER A C 1
ATOM 583 O O . SER A 1 81 ? 7.762 -6.484 -1.948 1 95 81 SER A O 1
ATOM 585 N N . MET A 1 82 ? 6.453 -8.125 -1.143 1 95 82 MET A N 1
ATOM 586 C CA . MET A 1 82 ? 5.488 -7.18 -0.58 1 95 82 MET A CA 1
ATOM 587 C C . MET A 1 82 ? 6.102 -6.406 0.584 1 95 82 MET A C 1
ATOM 589 O O . MET A 1 82 ? 5.852 -5.211 0.741 1 95 82 MET A O 1
ATOM 593 N N . GLY A 1 83 ? 6.812 -7.137 1.427 1 96.06 83 GLY A N 1
ATOM 594 C CA . GLY A 1 83 ? 7.477 -6.453 2.523 1 96.06 83 GLY A CA 1
ATOM 595 C C . GLY A 1 83 ? 8.445 -5.383 2.059 1 96.06 83 GLY A C 1
ATOM 596 O O . GLY A 1 83 ? 8.383 -4.238 2.518 1 96.06 83 GLY A O 1
ATOM 597 N N . PHE A 1 84 ? 9.312 -5.727 1.206 1 94.31 84 PHE A N 1
ATOM 598 C CA . PHE A 1 84 ? 10.25 -4.77 0.641 1 94.31 84 PHE A CA 1
ATOM 599 C C . PHE A 1 84 ? 9.523 -3.695 -0.158 1 94.31 84 PHE A C 1
ATOM 601 O O . PHE A 1 84 ? 9.914 -2.529 -0.148 1 94.31 84 PHE A O 1
ATOM 608 N N . GLY A 1 85 ? 8.484 -4.078 -0.885 1 93.75 85 GLY A N 1
ATOM 609 C CA . GLY A 1 85 ? 7.688 -3.123 -1.64 1 93.75 85 GLY A CA 1
ATOM 610 C C . GLY A 1 85 ? 7.051 -2.057 -0.768 1 93.75 85 GLY A C 1
ATOM 611 O O . GLY A 1 85 ? 7.055 -0.876 -1.123 1 93.75 85 GLY A O 1
ATOM 612 N N . ASP A 1 86 ? 6.492 -2.52 0.342 1 93.81 86 ASP A N 1
ATOM 613 C CA . ASP A 1 86 ? 5.906 -1.56 1.271 1 93.81 86 ASP A CA 1
ATOM 614 C C . ASP A 1 86 ? 6.969 -0.622 1.839 1 93.81 86 ASP A C 1
ATOM 616 O O . ASP A 1 86 ? 6.723 0.576 2 1 93.81 86 ASP A O 1
ATOM 620 N N . TYR A 1 87 ? 8.133 -1.144 2.148 1 92.62 87 TYR A N 1
ATOM 621 C CA . TYR A 1 87 ? 9.242 -0.335 2.65 1 92.62 87 TYR A CA 1
ATOM 622 C C . TYR A 1 87 ? 9.664 0.708 1.622 1 92.62 87 TYR A C 1
ATOM 624 O O . TYR A 1 87 ? 9.672 1.906 1.913 1 92.62 87 TYR A O 1
ATOM 632 N N . VAL A 1 88 ? 9.945 0.244 0.448 1 91.88 88 VAL A N 1
ATOM 633 C CA . VAL A 1 88 ? 10.484 1.111 -0.597 1 91.88 88 VAL A CA 1
ATOM 634 C C . VAL A 1 88 ? 9.422 2.135 -1.009 1 91.88 88 VAL A C 1
ATOM 636 O O . VAL A 1 88 ? 9.742 3.303 -1.242 1 91.88 88 VAL A O 1
ATOM 639 N N . SER A 1 89 ? 8.172 1.688 -1.173 1 91.38 89 SER A N 1
ATOM 640 C CA . SER A 1 89 ? 7.109 2.605 -1.575 1 91.38 89 SER A CA 1
ATOM 641 C C . SER A 1 89 ? 6.844 3.65 -0.497 1 91.38 89 SER A C 1
ATOM 643 O O . SER A 1 89 ? 6.598 4.82 -0.805 1 91.38 89 SER A O 1
ATOM 645 N N . SER A 1 90 ? 6.887 3.203 0.762 1 89.25 90 SER A N 1
ATOM 646 C CA . SER A 1 90 ? 6.715 4.137 1.869 1 89.25 90 SER A CA 1
ATOM 647 C C . SER A 1 90 ? 7.875 5.125 1.946 1 89.25 90 SER A C 1
ATOM 649 O O . SER A 1 90 ? 7.676 6.301 2.258 1 89.25 90 SER A O 1
ATOM 651 N N . ASP A 1 91 ? 9.023 4.605 1.704 1 89.12 91 ASP A N 1
ATOM 652 C CA . ASP A 1 91 ? 10.203 5.465 1.682 1 89.12 91 ASP A CA 1
ATOM 653 C C . ASP A 1 91 ? 10.125 6.477 0.543 1 89.12 91 ASP A C 1
ATOM 655 O O . ASP A 1 91 ? 10.5 7.641 0.714 1 89.12 91 ASP A O 1
ATOM 659 N N . THR A 1 92 ? 9.703 6.078 -0.536 1 87.12 92 THR A N 1
ATOM 660 C CA . THR A 1 92 ? 9.516 6.949 -1.69 1 87.12 92 THR A CA 1
ATOM 661 C C . THR A 1 92 ? 8.477 8.023 -1.392 1 87.12 92 THR A C 1
ATOM 663 O O . THR A 1 92 ? 8.664 9.188 -1.752 1 87.12 92 THR A O 1
ATOM 666 N N . GLU A 1 93 ? 7.43 7.562 -0.76 1 86 93 GLU A N 1
ATOM 667 C CA . GLU A 1 93 ? 6.387 8.508 -0.375 1 86 93 GLU A CA 1
ATOM 668 C C . GLU A 1 93 ? 6.934 9.586 0.553 1 86 93 GLU A C 1
ATOM 670 O O . GLU A 1 93 ? 6.59 10.766 0.419 1 86 93 GLU A O 1
ATOM 675 N N . ARG A 1 94 ? 7.695 9.211 1.465 1 85.5 94 ARG A N 1
ATOM 676 C CA . ARG A 1 94 ? 8.312 10.133 2.41 1 85.5 94 ARG A CA 1
ATOM 677 C C . ARG A 1 94 ? 9.203 11.141 1.689 1 85.5 94 ARG A C 1
ATOM 679 O O . ARG A 1 94 ? 9.195 12.328 2.008 1 85.5 94 ARG A O 1
ATOM 686 N N . ASP A 1 95 ? 9.977 10.656 0.765 1 87.06 95 ASP A N 1
ATOM 687 C CA . ASP A 1 95 ? 10.883 11.531 0.033 1 87.06 95 ASP A CA 1
ATOM 688 C C . ASP A 1 95 ? 10.109 12.492 -0.867 1 87.06 95 ASP A C 1
ATOM 690 O O . ASP A 1 95 ? 10.539 13.633 -1.075 1 87.06 95 ASP A O 1
ATOM 694 N N . VAL A 1 96 ? 8.992 12.031 -1.362 1 85.06 96 VAL A N 1
ATOM 695 C CA . VAL A 1 96 ? 8.141 12.906 -2.152 1 85.06 96 VAL A CA 1
ATOM 696 C C . VAL A 1 96 ? 7.574 14.016 -1.263 1 85.06 96 VAL A C 1
ATOM 698 O O . VAL A 1 96 ? 7.504 15.18 -1.676 1 85.06 96 VAL A O 1
ATOM 701 N N . ALA A 1 97 ? 7.191 13.617 -0.096 1 83 97 ALA A N 1
ATOM 702 C CA . ALA A 1 97 ? 6.695 14.594 0.865 1 83 97 ALA A CA 1
ATOM 703 C C . ALA A 1 97 ? 7.777 15.609 1.228 1 83 97 ALA A C 1
ATOM 705 O O . ALA A 1 97 ? 7.496 16.797 1.396 1 83 97 ALA A O 1
ATOM 706 N N . ALA A 1 98 ? 8.969 15.156 1.34 1 84 98 ALA A N 1
ATOM 707 C CA . ALA A 1 98 ? 10.086 16.031 1.652 1 84 98 ALA A CA 1
ATOM 708 C C . ALA A 1 98 ? 10.352 17.016 0.515 1 84 98 ALA A C 1
ATOM 710 O O . ALA A 1 98 ? 10.672 18.188 0.755 1 84 98 ALA A O 1
ATOM 711 N N . LYS A 1 99 ? 10.227 16.547 -0.643 1 83.94 99 LYS A N 1
ATOM 712 C CA . LYS A 1 99 ? 10.383 17.422 -1.806 1 83.94 99 LYS A CA 1
ATOM 713 C C . LYS A 1 99 ? 9.273 18.469 -1.86 1 83.94 99 LYS A C 1
ATOM 715 O O . LYS A 1 99 ? 9.516 19.625 -2.219 1 83.94 99 LYS A O 1
ATOM 720 N N . GLU A 1 100 ? 8.102 17.984 -1.59 1 83.31 100 GLU A N 1
ATOM 721 C CA . GLU A 1 100 ? 6.984 18.922 -1.549 1 83.31 100 GLU A CA 1
ATOM 722 C C . GLU A 1 100 ? 7.207 20 -0.497 1 83.31 100 GLU A C 1
ATOM 724 O O . GLU A 1 100 ? 6.805 21.156 -0.687 1 83.31 100 GLU A O 1
ATOM 729 N N . ARG A 1 101 ? 7.738 19.609 0.572 1 84.12 101 ARG A N 1
ATOM 730 C CA . ARG A 1 101 ? 8.031 20.578 1.629 1 84.12 101 ARG A CA 1
ATOM 731 C C . ARG A 1 101 ? 9 21.641 1.143 1 84.12 101 ARG A C 1
ATOM 733 O O . ARG A 1 101 ? 8.844 22.828 1.464 1 84.12 101 ARG A O 1
ATOM 740 N N . LEU A 1 102 ? 9.977 21.25 0.407 1 83.88 102 LEU A N 1
ATOM 741 C CA . LEU A 1 102 ? 10.938 22.203 -0.135 1 83.88 102 LEU A CA 1
ATOM 742 C C . LEU A 1 102 ? 10.25 23.188 -1.076 1 83.88 102 LEU A C 1
ATOM 744 O O . LEU A 1 102 ? 10.57 24.375 -1.071 1 83.88 102 LEU A O 1
ATOM 748 N N . VAL A 1 103 ? 9.383 22.672 -1.854 1 83.88 103 VAL A N 1
ATOM 749 C CA . VAL A 1 103 ? 8.625 23.531 -2.766 1 83.88 103 VAL A CA 1
ATOM 750 C C . VAL A 1 103 ? 7.773 24.5 -1.967 1 83.88 103 VAL A C 1
ATOM 752 O O . VAL A 1 103 ? 7.668 25.688 -2.322 1 83.88 103 VAL A O 1
ATOM 755 N N . THR A 1 104 ? 7.188 23.938 -0.964 1 86.5 104 THR A N 1
ATOM 756 C CA . THR A 1 104 ? 6.328 24.766 -0.121 1 86.5 104 THR A CA 1
ATOM 757 C C . THR A 1 104 ? 7.141 25.844 0.589 1 86.5 104 THR A C 1
ATOM 759 O O . THR A 1 104 ? 6.684 26.984 0.737 1 86.5 104 THR A O 1
ATOM 762 N N . GLU A 1 105 ? 8.266 25.531 1.047 1 86.5 105 GLU A N 1
ATOM 763 C CA . GLU A 1 105 ? 9.156 26.5 1.675 1 86.5 105 GLU A CA 1
ATOM 764 C C . GLU A 1 105 ? 9.516 27.625 0.71 1 86.5 105 GLU A C 1
ATOM 766 O O . GLU A 1 105 ? 9.555 28.797 1.103 1 86.5 105 GLU A O 1
ATOM 771 N N . TRP A 1 106 ? 9.797 27.219 -0.46 1 85.94 106 TRP A N 1
ATOM 772 C CA . TRP A 1 106 ? 10.078 28.219 -1.492 1 85.94 106 TRP A CA 1
ATOM 773 C C . TRP A 1 106 ? 8.875 29.141 -1.7 1 85.94 106 TRP A C 1
ATOM 775 O O . TRP A 1 106 ? 9.039 30.344 -1.826 1 85.94 106 TRP A O 1
ATOM 785 N N . GLU A 1 107 ? 7.746 28.562 -1.747 1 87 107 GLU A N 1
ATOM 786 C CA . GLU A 1 107 ? 6.527 29.344 -1.961 1 87 107 GLU A CA 1
ATOM 787 C C . GLU A 1 107 ? 6.27 30.297 -0.799 1 87 107 GLU A C 1
ATOM 789 O O . GLU A 1 107 ? 5.84 31.438 -1.007 1 87 107 GLU A O 1
ATOM 794 N N . VAL A 1 108 ? 6.488 29.875 0.392 1 86.81 108 VAL A N 1
ATOM 795 C CA . VAL A 1 108 ? 6.254 30.688 1.585 1 86.81 108 VAL A CA 1
ATOM 796 C C . VAL A 1 108 ? 7.219 31.859 1.605 1 86.81 108 VAL A C 1
ATOM 798 O O . VAL A 1 108 ? 6.855 32.969 2.035 1 86.81 108 VAL A O 1
ATOM 801 N N . THR A 1 109 ? 8.375 31.641 1.143 1 86.12 109 THR A N 1
ATOM 802 C CA . THR A 1 109 ? 9.398 32.688 1.151 1 86.12 109 THR A CA 1
ATOM 803 C C . THR A 1 109 ? 9.18 33.656 0.002 1 86.12 109 THR A C 1
ATOM 805 O O . THR A 1 109 ? 9.367 34.875 0.166 1 86.12 109 THR A O 1
ATOM 808 N N . ASN A 1 110 ? 8.719 33.125 -1.138 1 88.19 110 ASN A N 1
ATOM 809 C CA . ASN A 1 110 ? 8.664 33.938 -2.342 1 88.19 110 ASN A CA 1
ATOM 810 C C . ASN A 1 110 ? 7.254 34.438 -2.609 1 88.19 110 ASN A C 1
ATOM 812 O O . ASN A 1 110 ? 7.07 35.406 -3.348 1 88.19 110 ASN A O 1
ATOM 816 N N . ARG A 1 111 ? 6.312 33.781 -2.121 1 87.31 111 ARG A N 1
ATOM 817 C CA . ARG A 1 111 ? 4.918 34.188 -2.303 1 87.31 111 ARG A CA 1
ATOM 818 C C . ARG A 1 111 ? 4.219 34.344 -0.959 1 87.31 111 ARG A C 1
ATOM 820 O O . ARG A 1 111 ? 3.154 33.781 -0.729 1 87.31 111 ARG A O 1
ATOM 827 N N . HIS A 1 112 ? 4.777 35.156 -0.213 1 87.25 112 HIS A N 1
ATOM 828 C CA . HIS A 1 112 ? 4.348 35.312 1.173 1 87.25 112 HIS A CA 1
ATOM 829 C C . HIS A 1 112 ? 2.914 35.812 1.253 1 87.25 112 HIS A C 1
ATOM 831 O O . HIS A 1 112 ? 2.107 35.312 2.027 1 87.25 112 HIS A O 1
ATOM 837 N N . LYS A 1 113 ? 2.594 36.844 0.455 1 88.38 113 LYS A N 1
ATOM 838 C CA . LYS A 1 113 ? 1.262 37.438 0.487 1 88.38 113 LYS A CA 1
ATOM 839 C C . LYS A 1 113 ? 0.196 36.438 0.06 1 88.38 113 LYS A C 1
ATOM 841 O O . LYS A 1 113 ? -0.865 36.344 0.682 1 88.38 113 LYS A O 1
ATOM 846 N N . ARG A 1 114 ? 0.491 35.688 -0.948 1 88.69 114 ARG A N 1
ATOM 847 C CA . ARG A 1 114 ? -0.455 34.719 -1.454 1 88.69 114 ARG A CA 1
ATOM 848 C C . ARG A 1 114 ? -0.699 33.625 -0.427 1 88.69 114 ARG A C 1
ATOM 850 O O . ARG A 1 114 ? -1.82 33.125 -0.293 1 88.69 114 ARG A O 1
ATOM 857 N N . GLN A 1 115 ? 0.352 33.25 0.173 1 88.94 115 GLN A N 1
ATOM 858 C CA . GLN A 1 115 ? 0.228 32.188 1.159 1 88.94 115 GLN A CA 1
ATOM 859 C C . GLN A 1 115 ? -0.591 32.625 2.363 1 88.94 115 GLN A C 1
ATOM 861 O O . GLN A 1 115 ? -1.361 31.859 2.928 1 88.94 115 GLN A O 1
ATOM 866 N N . LYS A 1 116 ? -0.426 33.875 2.723 1 89.81 116 LYS A N 1
ATOM 867 C CA . LYS A 1 116 ? -1.212 34.406 3.82 1 89.81 116 LYS A CA 1
ATOM 868 C C . LYS A 1 116 ? -2.697 34.438 3.475 1 89.81 116 LYS A C 1
ATOM 870 O O . LYS A 1 116 ? -3.539 34.094 4.305 1 89.81 116 LYS A O 1
ATOM 875 N N . GLU A 1 117 ? -2.936 34.875 2.283 1 91 117 GLU A N 1
ATOM 876 C CA . GLU A 1 117 ? -4.324 34.906 1.83 1 91 117 GLU A CA 1
ATOM 877 C C . GLU A 1 117 ? -4.945 33.531 1.78 1 91 117 GLU A C 1
ATOM 879 O O . GLU A 1 117 ? -6.109 33.344 2.139 1 91 117 GLU A O 1
ATOM 884 N N . ALA A 1 118 ? -4.172 32.625 1.305 1 89.62 118 ALA A N 1
ATOM 885 C CA . ALA A 1 118 ? -4.652 31.234 1.232 1 89.62 118 ALA A CA 1
ATOM 886 C C . ALA A 1 118 ? -4.969 30.703 2.623 1 89.62 118 ALA A C 1
ATOM 888 O O . ALA A 1 118 ? -5.957 29.984 2.807 1 89.62 118 ALA A O 1
ATOM 889 N N . LEU A 1 119 ? -4.129 30.984 3.523 1 89.31 119 LEU A N 1
ATOM 890 C CA . LEU A 1 119 ? -4.328 30.531 4.891 1 89.31 119 LEU A CA 1
ATOM 891 C C . LEU A 1 119 ? -5.555 31.188 5.516 1 89.31 119 LEU A C 1
ATOM 893 O O . LEU A 1 119 ? -6.301 30.531 6.258 1 89.31 119 LEU A O 1
ATOM 897 N N . LEU A 1 120 ? -5.719 32.438 5.227 1 91.06 120 LEU A N 1
ATOM 898 C CA . LEU A 1 120 ? -6.895 33.156 5.707 1 91.06 120 LEU A CA 1
ATOM 899 C C . LEU A 1 120 ? -8.172 32.531 5.168 1 91.06 120 LEU A C 1
ATOM 901 O O . LEU A 1 120 ? -9.133 32.312 5.918 1 91.06 120 LEU A O 1
ATOM 905 N N . ASP A 1 121 ? -8.117 32.312 3.895 1 90.69 121 ASP A N 1
ATOM 906 C CA . ASP A 1 121 ? -9.273 31.672 3.258 1 90.69 121 ASP A CA 1
ATOM 907 C C . ASP A 1 121 ? -9.578 30.312 3.887 1 90.69 121 ASP A C 1
ATOM 909 O O . ASP A 1 121 ? -10.742 29.953 4.062 1 90.69 121 ASP A O 1
ATOM 913 N N . ARG A 1 122 ? -8.562 29.609 4.168 1 86.56 122 ARG A N 1
ATOM 914 C CA . ARG A 1 122 ? -8.734 28.281 4.754 1 86.56 122 ARG A CA 1
ATOM 915 C C . ARG A 1 122 ? -9.398 28.359 6.125 1 86.56 122 ARG A C 1
ATOM 917 O O . ARG A 1 122 ? -10.352 27.625 6.406 1 86.56 122 ARG A O 1
ATOM 924 N N . TYR A 1 123 ? -8.961 29.203 6.977 1 89.19 123 TYR A N 1
ATOM 925 C CA . TYR A 1 123 ? -9.508 29.328 8.32 1 89.19 123 TYR A CA 1
ATOM 926 C C . TYR A 1 123 ? -10.93 29.875 8.289 1 89.19 123 TYR A C 1
ATOM 928 O O . TYR A 1 123 ? -11.773 29.484 9.102 1 89.19 123 TYR A O 1
ATOM 936 N N . ARG A 1 124 ? -11.172 30.703 7.309 1 89.12 124 ARG A N 1
ATOM 937 C CA . ARG A 1 124 ? -12.531 31.188 7.137 1 89.12 124 ARG A CA 1
ATOM 938 C C . ARG A 1 124 ? -13.477 30.062 6.711 1 89.12 124 ARG A C 1
ATOM 940 O O . ARG A 1 124 ? -14.617 30 7.164 1 89.12 124 ARG A O 1
ATOM 947 N N . ALA A 1 125 ? -12.93 29.344 5.918 1 84.94 125 ALA A N 1
ATOM 948 C CA . ALA A 1 125 ? -13.719 28.203 5.449 1 84.94 125 ALA A CA 1
ATOM 949 C C . ALA A 1 125 ? -14.016 27.234 6.59 1 84.94 125 ALA A C 1
ATOM 951 O O . ALA A 1 125 ? -15 26.5 6.543 1 84.94 125 ALA A O 1
ATOM 952 N N . LEU A 1 126 ? -13.117 27.266 7.562 1 83.62 126 LEU A N 1
ATOM 953 C CA . LEU A 1 126 ? -13.289 26.359 8.703 1 83.62 126 LEU A CA 1
ATOM 954 C C . LEU A 1 126 ? -14.172 27 9.766 1 83.62 126 LEU A C 1
ATOM 956 O O . LEU A 1 126 ? -14.352 26.438 10.844 1 83.62 126 LEU A O 1
ATOM 960 N N . GLY A 1 127 ? -14.609 28.234 9.508 1 86 127 GLY A N 1
ATOM 961 C CA . GLY A 1 127 ? -15.609 28.844 10.367 1 86 127 GLY A CA 1
ATOM 962 C C . GLY A 1 127 ? -15.047 29.938 11.266 1 86 127 GLY A C 1
ATOM 963 O O . GLY A 1 127 ? -15.75 30.469 12.125 1 86 127 GLY A O 1
ATOM 964 N N . MET A 1 128 ? -13.859 30.25 11.094 1 90.38 128 MET A N 1
ATOM 965 C CA . MET A 1 128 ? -13.266 31.297 11.922 1 90.38 128 MET A CA 1
ATOM 966 C C . MET A 1 128 ? -13.711 32.688 11.445 1 90.38 128 MET A C 1
ATOM 968 O O . MET A 1 128 ? -13.82 32.906 10.242 1 90.38 128 MET A O 1
ATOM 972 N N . ASN A 1 129 ? -13.984 33.562 12.383 1 91.88 129 ASN A N 1
ATOM 973 C CA . ASN A 1 129 ? -14.328 34.938 11.992 1 91.88 129 ASN A CA 1
ATOM 974 C C . ASN A 1 129 ? -13.133 35.656 11.398 1 91.88 129 ASN A C 1
ATOM 976 O O . ASN A 1 129 ? -11.992 35.219 11.562 1 91.88 129 ASN A O 1
ATOM 980 N N . ILE A 1 130 ? -13.391 36.688 10.734 1 92.31 130 ILE A N 1
ATOM 981 C CA . ILE A 1 130 ? -12.391 37.438 9.961 1 92.31 130 ILE A CA 1
ATOM 982 C C . ILE A 1 130 ? -11.336 38 10.906 1 92.31 130 ILE A C 1
ATOM 984 O O . ILE A 1 130 ? -10.141 37.969 10.602 1 92.31 130 ILE A O 1
ATOM 988 N N . GLU A 1 131 ? -11.75 38.5 12.008 1 94.06 131 GLU A N 1
ATOM 989 C CA . GLU A 1 131 ? -10.82 39.094 12.961 1 94.06 131 GLU A CA 1
ATOM 990 C C . GLU A 1 131 ? -9.867 38.062 13.539 1 94.06 131 GLU A C 1
ATOM 992 O O . GLU A 1 131 ? -8.656 38.281 13.586 1 94.06 131 GLU A O 1
ATOM 997 N N . ASP A 1 132 ? -10.398 36.969 13.953 1 94 132 ASP A N 1
ATOM 998 C CA . ASP A 1 132 ? -9.594 35.906 14.531 1 94 132 ASP A CA 1
ATOM 999 C C . ASP A 1 132 ? -8.648 35.312 13.492 1 94 132 ASP A C 1
ATOM 1001 O O . ASP A 1 132 ? -7.48 35.031 13.789 1 94 132 ASP A O 1
ATOM 1005 N N . SER A 1 133 ? -9.195 35.125 12.297 1 93.88 133 SER A N 1
ATOM 1006 C CA . SER A 1 133 ? -8.375 34.531 11.234 1 93.88 133 SER A CA 1
ATOM 1007 C C . SER A 1 133 ? -7.199 35.438 10.883 1 93.88 133 SER A C 1
ATOM 1009 O O . SER A 1 133 ? -6.082 34.969 10.68 1 93.88 133 SER A O 1
ATOM 1011 N N . ASN A 1 134 ? -7.473 36.75 10.867 1 93.31 134 ASN A N 1
ATOM 1012 C CA . ASN A 1 134 ? -6.41 37.688 10.57 1 93.31 134 ASN A CA 1
ATOM 1013 C C . ASN A 1 134 ? -5.34 37.688 11.656 1 93.31 134 ASN A C 1
ATOM 1015 O O . ASN A 1 134 ? -4.145 37.781 11.359 1 93.31 134 ASN A O 1
ATOM 1019 N N . MET A 1 135 ? -5.754 37.625 12.812 1 93.5 135 MET A N 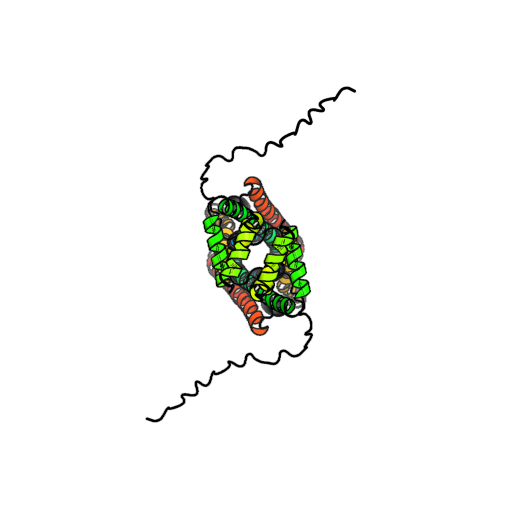1
ATOM 1020 C CA . MET A 1 135 ? -4.812 37.625 13.93 1 93.5 135 MET A CA 1
ATOM 1021 C C . MET A 1 135 ? -3.908 36.375 13.875 1 93.5 135 MET A C 1
ATOM 1023 O O . MET A 1 135 ? -2.688 36.5 14 1 93.5 135 MET A O 1
ATOM 1027 N N . VAL A 1 136 ? -4.508 35.281 13.742 1 93.44 136 VAL A N 1
ATOM 1028 C CA . VAL A 1 136 ? -3.764 34.031 13.734 1 93.44 136 VAL A CA 1
ATOM 1029 C C . VAL A 1 136 ? -2.801 34 12.555 1 93.44 136 VAL A C 1
ATOM 1031 O O . VAL A 1 136 ? -1.629 33.656 12.703 1 93.44 136 VAL A O 1
ATOM 1034 N N . VAL A 1 137 ? -3.316 34.344 11.375 1 93.56 137 VAL A N 1
ATOM 1035 C CA . VAL A 1 137 ? -2.514 34.312 10.164 1 93.56 137 VAL A CA 1
ATOM 1036 C C . VAL A 1 137 ? -1.343 35.281 10.273 1 93.56 137 VAL A C 1
ATOM 1038 O O . VAL A 1 137 ? -0.234 34.969 9.82 1 93.56 137 VAL A O 1
ATOM 1041 N N . ASN A 1 138 ? -1.565 36.438 10.852 1 92.62 138 ASN A N 1
ATOM 1042 C CA . ASN A 1 138 ? -0.502 37.406 11.023 1 92.62 138 ASN A CA 1
ATOM 1043 C C . ASN A 1 138 ? 0.581 36.906 11.977 1 92.62 138 ASN A C 1
ATOM 1045 O O . ASN A 1 138 ? 1.763 37.188 11.789 1 92.62 138 ASN A O 1
ATOM 1049 N N . ILE A 1 139 ? 0.138 36.219 12.961 1 92.81 139 ILE A N 1
ATOM 1050 C CA . ILE A 1 139 ? 1.108 35.625 13.883 1 92.81 139 ILE A CA 1
ATOM 1051 C C . ILE A 1 139 ? 1.909 34.531 13.18 1 92.81 139 ILE A C 1
ATOM 1053 O O . ILE A 1 139 ? 3.137 34.5 13.281 1 92.81 139 ILE A O 1
ATOM 1057 N N . PHE A 1 140 ? 1.191 33.719 12.438 1 92.38 140 PHE A N 1
ATOM 1058 C CA . PHE A 1 140 ? 1.843 32.594 11.734 1 92.38 140 PHE A CA 1
ATOM 1059 C C . PHE A 1 140 ? 2.832 33.125 10.703 1 92.38 140 PHE A C 1
ATOM 1061 O O . PHE A 1 140 ? 3.871 32.531 10.461 1 92.38 140 PHE A O 1
ATOM 1068 N N . ALA A 1 141 ? 2.48 34.219 10.141 1 90.75 141 ALA A N 1
ATOM 1069 C CA . ALA A 1 141 ? 3.311 34.812 9.094 1 90.75 141 ALA A CA 1
ATOM 1070 C C . ALA A 1 141 ? 4.695 35.156 9.625 1 90.75 141 ALA A C 1
ATOM 1072 O O . ALA A 1 141 ? 5.645 35.312 8.852 1 90.75 141 ALA A O 1
ATOM 1073 N N . LYS A 1 142 ? 4.766 35.281 10.945 1 89.38 142 LYS A N 1
ATOM 1074 C CA . LYS A 1 142 ? 6.043 35.625 11.57 1 89.38 142 LYS A CA 1
ATOM 1075 C C . LYS A 1 142 ? 6.957 34.406 11.625 1 89.38 142 LYS A C 1
ATOM 1077 O O . LYS A 1 142 ? 8.172 34.531 11.789 1 89.38 142 LYS A O 1
ATOM 1082 N N . TYR A 1 143 ? 6.336 33.281 11.547 1 91.19 143 TYR A N 1
ATOM 1083 C CA . TYR A 1 143 ? 7.074 32.031 11.695 1 91.19 143 TYR A CA 1
ATOM 1084 C C . TYR A 1 143 ? 7.031 31.203 10.406 1 91.19 143 TYR A C 1
ATOM 1086 O O . TYR A 1 143 ? 6.086 30.453 10.18 1 91.19 143 TYR A O 1
ATOM 1094 N N . GLY A 1 144 ? 8.07 31.172 9.703 1 85.62 144 GLY A N 1
ATOM 1095 C CA . GLY A 1 144 ? 8.133 30.531 8.398 1 85.62 144 GLY A CA 1
ATOM 1096 C C . GLY A 1 144 ? 7.84 29.047 8.453 1 85.62 144 GLY A C 1
ATOM 1097 O O . GLY A 1 144 ? 7.109 28.516 7.613 1 85.62 144 GLY A O 1
ATOM 1098 N N . ASP A 1 145 ? 8.312 28.344 9.438 1 85 145 ASP A N 1
ATOM 1099 C CA . ASP A 1 145 ? 8.156 26.891 9.57 1 85 145 ASP A CA 1
ATOM 1100 C C . ASP A 1 145 ? 6.691 26.516 9.812 1 85 145 ASP A C 1
ATOM 1102 O O . ASP A 1 145 ? 6.211 25.5 9.305 1 85 145 ASP A O 1
ATOM 1106 N N . ILE A 1 146 ? 6.059 27.328 10.547 1 85 146 ILE A N 1
ATOM 1107 C CA . ILE A 1 146 ? 4.656 27.062 10.852 1 85 146 ILE A CA 1
ATOM 1108 C C . ILE A 1 146 ? 3.801 27.297 9.609 1 85 146 ILE A C 1
ATOM 1110 O O . ILE A 1 146 ? 2.852 26.547 9.359 1 85 146 ILE A O 1
ATOM 1114 N N . MET A 1 147 ? 4.168 28.312 8.867 1 87.25 147 MET A N 1
ATOM 1115 C CA . MET A 1 147 ? 3.453 28.562 7.625 1 87.25 147 MET A CA 1
ATOM 1116 C C . MET A 1 147 ? 3.598 27.406 6.656 1 87.25 147 MET A C 1
ATOM 1118 O O . MET A 1 147 ? 2.643 27.047 5.965 1 87.25 147 MET A O 1
ATOM 1122 N N . VAL A 1 148 ? 4.75 26.875 6.668 1 86.38 148 VAL A N 1
ATOM 1123 C CA . VAL A 1 148 ? 5.02 25.734 5.801 1 86.38 148 VAL A CA 1
ATOM 1124 C C . VAL A 1 148 ? 4.188 24.531 6.258 1 86.38 148 VAL A C 1
ATOM 1126 O O . VAL A 1 148 ? 3.555 23.859 5.438 1 86.38 148 VAL A O 1
ATOM 1129 N N . ASP A 1 149 ? 4.145 24.266 7.523 1 80.88 149 ASP A N 1
ATOM 1130 C CA . ASP A 1 149 ? 3.404 23.141 8.07 1 80.88 149 ASP A CA 1
ATOM 1131 C C . ASP A 1 149 ? 1.91 23.266 7.781 1 80.88 149 ASP A C 1
ATOM 1133 O O . ASP A 1 149 ? 1.247 22.281 7.453 1 80.88 149 ASP A O 1
ATOM 1137 N N . GLU A 1 150 ? 1.457 24.438 7.914 1 80.69 150 GLU A N 1
ATOM 1138 C CA . GLU A 1 150 ? 0.04 24.688 7.668 1 80.69 150 GLU A CA 1
ATOM 1139 C C . GLU A 1 150 ? -0.309 24.469 6.199 1 80.69 150 GLU A C 1
ATOM 1141 O O . GLU A 1 150 ? -1.375 23.938 5.879 1 80.69 150 GLU A O 1
ATOM 1146 N N . LYS A 1 151 ? 0.551 24.953 5.379 1 81.81 151 LYS A N 1
ATOM 1147 C CA . LYS A 1 151 ? 0.31 24.75 3.953 1 81.81 151 LYS A CA 1
ATOM 1148 C C . LYS A 1 151 ? 0.379 23.281 3.584 1 81.81 151 LYS A C 1
ATOM 1150 O O . LYS A 1 151 ? -0.424 22.797 2.783 1 81.81 151 LYS A O 1
ATOM 1155 N N . MET A 1 152 ? 1.33 22.625 4.16 1 79.94 152 MET A N 1
ATOM 1156 C CA . MET A 1 152 ? 1.453 21.188 3.91 1 79.94 152 MET A CA 1
ATOM 1157 C C . MET A 1 152 ? 0.188 20.453 4.336 1 79.94 152 MET A C 1
ATOM 1159 O O . MET A 1 152 ? -0.26 19.531 3.646 1 79.94 152 MET A O 1
ATOM 1163 N N . LEU A 1 153 ? -0.31 2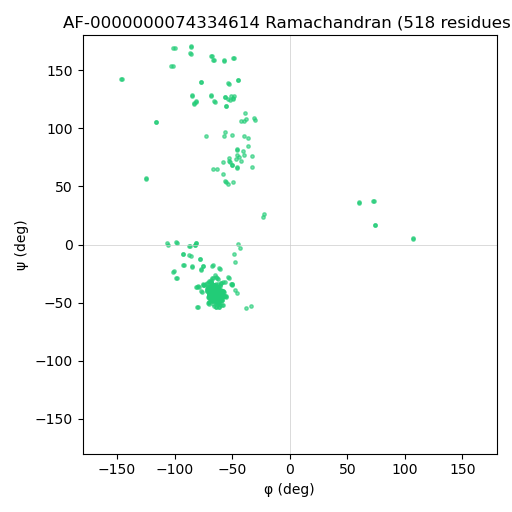0.781 5.379 1 73.69 153 LEU A N 1
ATOM 1164 C CA . LEU A 1 153 ? -1.546 20.188 5.879 1 73.69 153 LEU A CA 1
ATOM 1165 C C . LEU A 1 153 ? -2.701 20.453 4.918 1 73.69 153 LEU A C 1
ATOM 1167 O O . LEU A 1 153 ? -3.512 19.562 4.66 1 73.69 153 LEU A O 1
ATOM 1171 N N . GLN A 1 154 ? -2.721 21.656 4.453 1 72.5 154 GLN A N 1
ATOM 1172 C CA . GLN A 1 154 ? -3.773 22.031 3.512 1 72.5 154 GLN A CA 1
ATOM 1173 C C . GLN A 1 154 ? -3.684 21.203 2.23 1 72.5 154 GLN A C 1
ATOM 1175 O O . GLN A 1 154 ? -4.707 20.859 1.642 1 72.5 154 GLN A O 1
ATOM 1180 N N . ASP A 1 155 ? -2.492 20.969 1.853 1 72.44 155 ASP A N 1
ATOM 1181 C CA . ASP A 1 155 ? -2.283 20.25 0.598 1 72.44 155 ASP A CA 1
ATOM 1182 C C . ASP A 1 155 ? -2.412 18.75 0.798 1 72.44 155 ASP A C 1
ATOM 1184 O O . ASP A 1 155 ? -2.348 17.984 -0.165 1 72.44 155 ASP A O 1
ATOM 1188 N N . GLY A 1 156 ? -2.68 18.312 2.057 1 68.38 156 GLY A N 1
ATOM 1189 C CA . GLY A 1 156 ? -2.891 16.906 2.334 1 68.38 156 GLY A CA 1
ATOM 1190 C C . GLY A 1 156 ? -1.61 16.094 2.299 1 68.38 156 GLY A C 1
ATOM 1191 O O . GLY A 1 156 ? -1.637 14.891 2.01 1 68.38 156 GLY A O 1
ATOM 1192 N N . THR A 1 157 ? -0.539 16.672 2.367 1 64.25 157 THR A N 1
ATOM 1193 C CA . THR A 1 157 ? 0.74 15.977 2.297 1 64.25 157 THR A CA 1
ATOM 1194 C C . THR A 1 157 ? 1.145 15.453 3.672 1 64.25 157 THR A C 1
ATOM 1196 O O . THR A 1 157 ? 0.931 16.125 4.684 1 64.25 157 THR A O 1
ATOM 1199 N N . LEU A 1 158 ? 1.455 14.164 3.678 1 60.47 158 LEU A N 1
ATOM 1200 C CA . LEU A 1 158 ? 1.938 13.516 4.891 1 60.47 158 LEU A CA 1
ATOM 1201 C C . LEU A 1 158 ? 3.129 14.266 5.473 1 60.47 158 LEU A C 1
ATOM 1203 O O . LEU A 1 158 ? 3.963 14.789 4.73 1 60.47 158 LEU A O 1
ATOM 1207 N N . GLN A 1 159 ? 3.023 14.328 6.785 1 61.31 159 GLN A N 1
ATOM 1208 C CA . GLN A 1 159 ? 4.211 14.906 7.41 1 61.31 159 GLN A CA 1
ATOM 1209 C C . GLN A 1 159 ? 5.312 13.859 7.562 1 61.31 159 GLN A C 1
ATOM 1211 O O . GLN A 1 159 ? 5.047 12.727 7.969 1 61.31 159 GLN A O 1
ATOM 1216 N N . PRO A 1 160 ? 6.438 14.164 7.004 1 55.19 160 PRO A N 1
ATOM 1217 C CA . PRO A 1 160 ? 7.578 13.25 6.988 1 55.19 160 PRO A CA 1
ATOM 1218 C C . PRO A 1 160 ? 7.863 12.633 8.352 1 55.19 160 PRO A C 1
ATOM 1220 O O . PRO A 1 160 ? 8.289 11.477 8.438 1 55.19 160 PRO A O 1
ATOM 1223 N N . ASP A 1 161 ? 7.754 13.344 9.438 1 54.44 161 ASP A N 1
ATOM 1224 C CA . ASP A 1 161 ? 8.227 12.914 10.75 1 54.44 161 ASP A CA 1
ATOM 1225 C C . ASP A 1 161 ? 7.164 12.109 11.484 1 54.44 161 ASP A C 1
ATOM 1227 O O . ASP A 1 161 ? 7.445 11.508 12.523 1 54.44 161 ASP A O 1
ATOM 1231 N N . ASP A 1 162 ? 6.047 12.047 11.031 1 55.06 162 ASP A N 1
ATOM 1232 C CA . ASP A 1 162 ? 4.984 11.555 11.906 1 55.06 162 ASP A CA 1
ATOM 1233 C C . ASP A 1 162 ? 4.578 10.133 11.531 1 55.06 162 ASP A C 1
ATOM 1235 O O . ASP A 1 162 ? 3.797 9.5 12.242 1 55.06 162 ASP A O 1
ATOM 1239 N N . GLY A 1 163 ? 5.262 9.664 10.492 1 58.25 163 GLY A N 1
ATOM 1240 C CA . GLY A 1 163 ? 4.762 8.352 10.125 1 58.25 163 GLY A CA 1
ATOM 1241 C C . GLY A 1 163 ? 5.645 7.219 10.617 1 58.25 163 GLY A C 1
ATOM 1242 O O . GLY A 1 163 ? 6.641 7.453 11.305 1 58.25 163 GLY A O 1
ATOM 1243 N N . GLU A 1 164 ? 5.109 6.07 10.828 1 65.5 164 GLU A N 1
ATOM 1244 C CA . GLU A 1 164 ? 5.844 4.848 11.148 1 65.5 164 GLU A CA 1
ATOM 1245 C C . GLU A 1 164 ? 7.062 4.684 10.242 1 65.5 164 GLU A C 1
ATOM 1247 O O . GLU A 1 164 ? 7.062 5.156 9.102 1 65.5 164 GLU A O 1
ATOM 1252 N N . LYS A 1 165 ? 8.148 4.184 10.859 1 82.69 165 LYS A N 1
ATOM 1253 C CA . LYS A 1 165 ? 9.359 3.887 10.094 1 82.69 165 LYS A CA 1
ATOM 1254 C C . LYS A 1 165 ? 9.055 2.924 8.953 1 82.69 165 LYS A C 1
ATOM 1256 O O . LYS A 1 165 ? 8.414 1.89 9.156 1 82.69 165 LYS A O 1
ATOM 1261 N N . PRO A 1 166 ? 9.445 3.322 7.793 1 88.44 166 PRO A N 1
ATOM 1262 C CA . PRO A 1 166 ? 9.141 2.5 6.621 1 88.44 166 PRO A CA 1
ATOM 1263 C C . PRO A 1 166 ? 9.539 1.036 6.805 1 88.44 166 PRO A C 1
ATOM 1265 O O . PRO A 1 166 ? 8.82 0.137 6.352 1 88.44 166 PRO A O 1
ATOM 1268 N N . TRP A 1 167 ? 10.641 0.778 7.551 1 89.88 167 TRP A N 1
ATOM 1269 C CA . TRP A 1 167 ? 11.102 -0.599 7.703 1 89.88 167 TRP A CA 1
ATOM 1270 C C . TRP A 1 167 ? 10.133 -1.399 8.57 1 89.88 167 TRP A C 1
ATOM 1272 O O . TRP A 1 167 ? 9.969 -2.605 8.375 1 89.88 167 TRP A O 1
ATOM 1282 N N . LYS A 1 168 ? 9.469 -0.821 9.523 1 90.44 168 LYS A N 1
ATOM 1283 C CA . LYS A 1 168 ? 8.477 -1.49 10.359 1 90.44 168 LYS A CA 1
ATOM 1284 C C . LYS A 1 168 ? 7.246 -1.884 9.547 1 90.44 168 LYS A C 1
ATOM 1286 O O . LYS A 1 168 ? 6.691 -2.971 9.734 1 90.44 168 LYS A O 1
ATOM 1291 N N . LYS A 1 169 ? 6.871 -0.998 8.672 1 90.62 169 LYS A N 1
ATOM 1292 C CA . LYS A 1 169 ? 5.738 -1.295 7.797 1 90.62 169 LYS A CA 1
ATOM 1293 C C . LYS A 1 169 ? 6.031 -2.496 6.902 1 90.62 169 LYS A C 1
ATOM 1295 O O . LYS A 1 169 ? 5.164 -3.348 6.695 1 90.62 169 LYS A O 1
ATOM 1300 N N . GLY A 1 170 ? 7.293 -2.531 6.426 1 94.62 170 GLY A N 1
ATOM 1301 C CA . GLY A 1 170 ? 7.695 -3.654 5.594 1 94.62 170 GLY A CA 1
ATOM 1302 C C . GLY A 1 170 ? 7.648 -4.984 6.324 1 94.62 170 GLY A C 1
ATOM 1303 O O . GLY A 1 170 ? 7.191 -5.988 5.77 1 94.62 170 GLY A O 1
ATOM 1304 N N . LEU A 1 171 ? 8.094 -5.02 7.57 1 94.31 171 LEU A N 1
ATOM 1305 C CA . LEU A 1 171 ? 8.133 -6.246 8.359 1 94.31 171 LEU A CA 1
ATOM 1306 C C . LEU A 1 171 ? 6.719 -6.707 8.711 1 94.31 171 LEU A C 1
ATOM 1308 O O . LEU A 1 171 ? 6.434 -7.906 8.711 1 94.31 171 LEU A O 1
ATOM 1312 N N . ILE A 1 172 ? 5.891 -5.773 9.023 1 93.38 172 ILE A N 1
ATOM 1313 C CA . ILE A 1 172 ? 4.5 -6.086 9.336 1 93.38 172 ILE A CA 1
ATOM 1314 C C . ILE A 1 172 ? 3.801 -6.648 8.102 1 93.38 172 ILE A C 1
ATOM 1316 O O . ILE A 1 172 ? 3.049 -7.621 8.195 1 93.38 172 ILE A O 1
ATOM 1320 N N . THR A 1 173 ? 4.082 -5.996 7.008 1 95.31 173 THR A N 1
ATOM 1321 C CA . THR A 1 173 ? 3.525 -6.461 5.738 1 95.31 173 THR A CA 1
ATOM 1322 C C . THR A 1 173 ? 3.99 -7.879 5.43 1 95.31 173 THR A C 1
ATOM 1324 O O . THR A 1 173 ? 3.188 -8.727 5.039 1 95.31 173 THR A O 1
ATOM 1327 N N . PHE A 1 174 ? 5.277 -8.125 5.656 1 96.12 174 PHE A N 1
ATOM 1328 C CA . PHE A 1 174 ? 5.848 -9.445 5.441 1 96.12 174 PHE A CA 1
ATOM 1329 C C . PHE A 1 174 ? 5.168 -10.484 6.332 1 96.12 174 PHE A C 1
ATOM 1331 O O . PHE A 1 174 ? 4.758 -11.547 5.859 1 96.12 174 PHE A O 1
ATOM 1338 N N . GLY A 1 175 ? 5.047 -10.133 7.559 1 95.75 175 GLY A N 1
ATOM 1339 C CA . GLY A 1 175 ? 4.406 -11.039 8.5 1 95.75 175 GLY A CA 1
ATOM 1340 C C . GLY A 1 175 ? 2.949 -11.305 8.172 1 95.75 175 GLY A C 1
ATOM 1341 O O . GLY A 1 175 ? 2.49 -12.445 8.234 1 95.75 175 GLY A O 1
ATOM 1342 N N . SER A 1 176 ? 2.219 -10.289 7.887 1 95.62 176 SER A N 1
ATOM 1343 C CA . SER A 1 176 ? 0.81 -10.43 7.531 1 95.62 176 SER A CA 1
ATOM 1344 C C . SER A 1 176 ? 0.64 -11.297 6.281 1 95.62 176 SER A C 1
ATOM 1346 O O . SER A 1 176 ? -0.256 -12.141 6.223 1 95.62 176 SER A O 1
ATOM 1348 N N . PHE A 1 177 ? 1.485 -11.062 5.305 1 96 177 PHE A N 1
ATOM 1349 C CA . PHE A 1 177 ? 1.438 -11.82 4.062 1 96 177 PHE A CA 1
ATOM 1350 C C . PHE A 1 177 ? 1.64 -13.312 4.328 1 96 177 PHE A C 1
ATOM 1352 O O . PHE A 1 177 ? 0.892 -14.148 3.814 1 96 177 PHE A O 1
ATOM 1359 N N . LEU A 1 178 ? 2.623 -13.633 5.109 1 95.75 178 LEU A N 1
ATOM 1360 C CA . LEU A 1 178 ? 2.953 -15.023 5.391 1 95.75 178 LEU A CA 1
ATOM 1361 C C . LEU A 1 178 ? 1.842 -15.695 6.191 1 95.75 178 LEU A C 1
ATOM 1363 O O . LEU A 1 178 ? 1.454 -16.828 5.895 1 95.75 178 LEU A O 1
ATOM 1367 N N . VAL A 1 179 ? 1.34 -15.031 7.148 1 94.44 179 VAL A N 1
ATOM 1368 C CA . VAL A 1 179 ? 0.34 -15.602 8.039 1 94.44 179 VAL A CA 1
ATOM 1369 C C . VAL A 1 179 ? -0.961 -15.844 7.277 1 94.44 179 VAL A C 1
ATOM 1371 O O . VAL A 1 179 ? -1.506 -16.953 7.293 1 94.44 179 VAL A O 1
ATOM 1374 N N . PHE A 1 180 ? -1.422 -14.938 6.586 1 94.25 180 PHE A N 1
ATOM 1375 C CA . PHE A 1 180 ? -2.713 -15.047 5.918 1 94.25 180 PHE A CA 1
ATOM 1376 C C . PHE A 1 180 ? -2.586 -15.836 4.625 1 94.25 180 PHE A C 1
ATOM 1378 O O . PHE A 1 180 ? -3.508 -16.562 4.242 1 94.25 180 PHE A O 1
ATOM 1385 N N . GLY A 1 181 ? -1.474 -15.664 3.934 1 95.12 181 GLY A N 1
ATOM 1386 C CA . GLY A 1 181 ? -1.265 -16.359 2.676 1 95.12 181 GLY A CA 1
ATOM 1387 C C . GLY A 1 181 ? -1.121 -17.859 2.842 1 95.12 181 GLY A C 1
ATOM 1388 O O . GLY A 1 181 ? -1.277 -18.609 1.88 1 95.12 181 GLY A O 1
ATOM 1389 N N . SER A 1 182 ? -0.828 -18.312 4.043 1 95.44 182 SER A N 1
ATOM 1390 C CA . SER A 1 182 ? -0.623 -19.734 4.297 1 95.44 182 SER A CA 1
ATOM 1391 C C . SER A 1 182 ? -1.952 -20.484 4.387 1 95.44 182 SER A C 1
ATOM 1393 O O . SER A 1 182 ? -1.991 -21.703 4.297 1 95.44 182 SER A O 1
ATOM 1395 N N . ALA A 1 183 ? -2.996 -19.797 4.473 1 93.94 183 ALA A N 1
ATOM 1396 C CA . ALA A 1 183 ? -4.297 -20.406 4.746 1 93.94 183 ALA A CA 1
ATOM 1397 C C . ALA A 1 183 ? -4.715 -21.344 3.611 1 93.94 183 ALA A C 1
ATOM 1399 O O . ALA A 1 183 ? -5.039 -22.5 3.846 1 93.94 183 ALA A O 1
ATOM 1400 N N . PRO A 1 184 ? -4.734 -20.891 2.355 1 92.75 184 PRO A N 1
ATOM 1401 C CA . PRO A 1 184 ? -5.133 -21.797 1.283 1 92.75 184 PRO A CA 1
ATOM 1402 C C . PRO A 1 184 ? -4.191 -23 1.143 1 92.75 184 PRO A C 1
ATOM 1404 O O . PRO A 1 184 ? -4.637 -24.109 0.836 1 92.75 184 PRO A O 1
ATOM 1407 N N . ILE A 1 185 ? -2.895 -22.766 1.349 1 90.62 185 ILE A N 1
ATOM 1408 C CA . ILE A 1 185 ? -1.896 -23.812 1.216 1 90.62 185 ILE A CA 1
ATOM 1409 C C . ILE A 1 185 ? -2.082 -24.844 2.33 1 90.62 185 ILE A C 1
ATOM 1411 O O . ILE A 1 185 ? -1.884 -26.047 2.115 1 90.62 185 ILE A O 1
ATOM 1415 N N . LEU A 1 186 ? -2.461 -24.375 3.484 1 89.75 186 LEU A N 1
ATOM 1416 C CA . LEU A 1 186 ? -2.695 -25.25 4.625 1 89.75 186 LEU A CA 1
ATOM 1417 C C . LEU A 1 186 ? -3.795 -26.266 4.316 1 89.75 186 LEU A C 1
ATOM 1419 O O . LEU A 1 186 ? -3.76 -27.391 4.805 1 89.75 186 LEU A O 1
ATOM 1423 N N . ALA A 1 187 ? -4.762 -25.906 3.545 1 85.31 187 ALA A N 1
ATOM 1424 C CA . ALA A 1 187 ? -5.824 -26.828 3.148 1 85.31 187 ALA A CA 1
ATOM 1425 C C . ALA A 1 187 ? -5.258 -28.031 2.395 1 85.31 187 ALA A C 1
ATOM 1427 O O . ALA A 1 187 ? -5.699 -29.172 2.6 1 85.31 187 ALA A O 1
ATOM 1428 N N . PHE A 1 188 ? -4.316 -27.781 1.537 1 81.25 188 PHE A N 1
ATOM 1429 C CA . PHE A 1 188 ? -3.707 -28.859 0.76 1 81.25 188 PHE A CA 1
ATOM 1430 C C . PHE A 1 188 ? -2.84 -29.734 1.648 1 81.25 188 PHE A C 1
ATOM 1432 O O . PHE A 1 188 ? -2.877 -30.969 1.536 1 81.25 188 PHE A O 1
ATOM 1439 N N . ILE A 1 189 ? -2.168 -29.078 2.559 1 82.44 189 ILE A N 1
ATOM 1440 C CA . ILE A 1 189 ? -1.272 -29.812 3.441 1 82.44 189 ILE A CA 1
ATOM 1441 C C . ILE A 1 189 ? -2.086 -30.75 4.34 1 82.44 189 ILE A C 1
ATOM 1443 O O . ILE A 1 189 ? -1.712 -31.906 4.551 1 82.44 189 ILE A O 1
ATOM 1447 N N . ILE A 1 190 ? -3.189 -30.281 4.801 1 83.38 190 ILE A N 1
ATOM 1448 C CA . ILE A 1 190 ? -4.02 -31.031 5.734 1 83.38 190 ILE A CA 1
ATOM 1449 C C . ILE A 1 190 ? -4.758 -32.156 4.992 1 83.38 190 ILE A C 1
ATOM 1451 O O . ILE A 1 190 ? -4.914 -33.25 5.516 1 83.38 190 ILE A O 1
ATOM 1455 N N . LEU A 1 191 ? -5.152 -31.938 3.779 1 82.69 191 LEU A N 1
ATOM 1456 C CA . LEU A 1 191 ? -6.039 -32.875 3.082 1 82.69 191 LEU A CA 1
ATOM 1457 C C . LEU A 1 191 ? -5.238 -33.906 2.293 1 82.69 191 LEU A C 1
ATOM 1459 O O . LEU A 1 191 ? -5.773 -34.938 1.901 1 82.69 191 LEU A O 1
ATOM 1463 N N . ILE A 1 192 ? -3.959 -33.656 2.02 1 77.75 192 ILE A N 1
ATOM 1464 C CA . ILE A 1 192 ? -3.113 -34.531 1.212 1 77.75 192 ILE A CA 1
ATOM 1465 C C . ILE A 1 192 ? -3.096 -35.938 1.814 1 77.75 192 ILE A C 1
ATOM 1467 O O . ILE A 1 192 ? -3.295 -36.938 1.105 1 77.75 192 ILE A O 1
ATOM 1471 N N . PRO A 1 193 ? -2.951 -36 3.199 1 75.81 193 PRO A N 1
ATOM 1472 C CA . PRO A 1 193 ? -2.904 -37.344 3.775 1 75.81 193 PRO A CA 1
ATOM 1473 C C . PRO A 1 193 ? -4.273 -38 3.812 1 75.81 193 PRO A C 1
ATOM 1475 O O . PRO A 1 193 ? -4.359 -39.25 3.896 1 75.81 193 PRO A O 1
ATOM 1478 N N . PHE A 1 194 ? -5.289 -37.344 3.719 1 78.88 194 PHE A N 1
ATOM 1479 C CA . PHE A 1 194 ? -6.621 -37.875 3.957 1 78.88 194 PHE A CA 1
ATOM 1480 C C . PHE A 1 194 ? -7.301 -38.219 2.641 1 78.88 194 PHE A C 1
ATOM 1482 O O . PHE A 1 194 ? -8.195 -39.094 2.609 1 78.88 194 PHE A O 1
ATOM 1489 N N . THR A 1 195 ? -6.98 -37.531 1.505 1 75.38 195 THR A N 1
ATOM 1490 C CA . THR A 1 195 ? -7.656 -37.812 0.239 1 75.38 195 THR A CA 1
ATOM 1491 C C . THR A 1 195 ? -6.691 -37.625 -0.933 1 75.38 195 THR A C 1
ATOM 1493 O O . THR A 1 195 ? -5.844 -36.75 -0.922 1 75.38 195 THR A O 1
ATOM 1496 N N . ARG A 1 196 ? -6.891 -38.531 -1.895 1 77.25 196 ARG A N 1
ATOM 1497 C CA . ARG A 1 196 ? -6.105 -38.406 -3.119 1 77.25 196 ARG A CA 1
ATOM 1498 C C . ARG A 1 196 ? -6.898 -37.719 -4.215 1 77.25 196 ARG A C 1
ATOM 1500 O O . ARG A 1 196 ? -6.371 -37.438 -5.297 1 77.25 196 ARG A O 1
ATOM 1507 N N . ASN A 1 197 ? -8.078 -37.344 -3.84 1 80.56 197 ASN A N 1
ATOM 1508 C CA . ASN A 1 197 ? -8.938 -36.688 -4.824 1 80.56 197 ASN A CA 1
ATOM 1509 C C . ASN A 1 197 ? -8.617 -35.188 -4.941 1 80.56 197 ASN A C 1
ATOM 1511 O O . ASN A 1 197 ? -8.734 -34.469 -3.961 1 80.56 197 ASN A O 1
ATOM 1515 N N . GLU A 1 198 ? -8.273 -34.75 -6.121 1 81.12 198 GLU A N 1
ATOM 1516 C CA . GLU A 1 198 ? -7.859 -33.406 -6.391 1 81.12 198 GLU A CA 1
ATOM 1517 C C . GLU A 1 198 ? -9.023 -32.406 -6.219 1 81.12 198 GLU A C 1
ATOM 1519 O O . GLU A 1 198 ? -8.828 -31.266 -5.82 1 81.12 198 GLU A O 1
ATOM 1524 N N . THR A 1 199 ? -10.227 -32.906 -6.453 1 83.25 199 THR A N 1
ATOM 1525 C CA . THR A 1 199 ? -11.406 -32.062 -6.344 1 83.25 199 THR A CA 1
ATOM 1526 C C . THR A 1 199 ? -11.68 -31.688 -4.891 1 83.25 199 THR A C 1
ATOM 1528 O O . THR A 1 199 ? -12.047 -30.547 -4.59 1 83.25 199 THR A O 1
ATOM 1531 N N . PHE A 1 200 ? -11.484 -32.625 -4.039 1 85.88 200 PHE A N 1
ATOM 1532 C CA . PHE A 1 200 ? -11.703 -32.375 -2.621 1 85.88 200 PHE A CA 1
ATOM 1533 C C . PHE A 1 200 ? -10.656 -31.422 -2.074 1 85.88 200 PHE A C 1
ATOM 1535 O O . PHE A 1 200 ? -10.953 -30.594 -1.208 1 85.88 200 PHE A O 1
ATOM 1542 N N . LYS A 1 201 ? -9.469 -31.562 -2.557 1 86.44 201 LYS A N 1
ATOM 1543 C CA . LYS A 1 201 ? -8.414 -30.656 -2.123 1 86.44 201 LYS A CA 1
ATOM 1544 C C . LYS A 1 201 ? -8.703 -29.219 -2.566 1 86.44 201 LYS A C 1
ATOM 1546 O O . LYS A 1 201 ? -8.453 -28.266 -1.819 1 86.44 201 LYS A O 1
ATOM 1551 N N . PHE A 1 202 ? -9.25 -29.125 -3.762 1 89.25 202 PHE A N 1
ATOM 1552 C CA . PHE A 1 202 ? -9.594 -27.812 -4.285 1 89.25 202 PHE A CA 1
ATOM 1553 C C . PHE A 1 202 ? -10.734 -27.188 -3.486 1 89.25 202 PHE A C 1
ATOM 1555 O O . PHE A 1 202 ? -10.703 -26 -3.182 1 89.25 202 PHE A O 1
ATOM 1562 N N . ILE A 1 203 ? -11.703 -27.969 -3.109 1 90.81 203 ILE A N 1
ATOM 1563 C CA . ILE A 1 203 ? -12.828 -27.484 -2.312 1 90.81 203 ILE A CA 1
ATOM 1564 C C . ILE A 1 203 ? -12.336 -27.062 -0.933 1 90.81 203 ILE A C 1
ATOM 1566 O O . ILE A 1 203 ? -12.812 -26.062 -0.381 1 90.81 203 ILE A O 1
ATOM 1570 N N . GLY A 1 204 ? -11.438 -27.797 -0.372 1 91 204 GLY A N 1
ATOM 1571 C CA . GLY A 1 204 ? -10.836 -27.422 0.893 1 91 204 GLY A CA 1
ATOM 1572 C C . GLY A 1 204 ? -10.125 -26.078 0.829 1 91 204 GLY A C 1
ATOM 1573 O O . GLY A 1 204 ? -10.242 -25.266 1.749 1 91 204 GLY A O 1
ATOM 1574 N N . ALA A 1 205 ? -9.328 -25.906 -0.283 1 91.81 205 ALA A N 1
ATOM 1575 C CA . ALA A 1 205 ? -8.641 -24.641 -0.479 1 91.81 205 ALA A CA 1
ATOM 1576 C C . ALA A 1 205 ? -9.641 -23.484 -0.602 1 91.81 205 ALA A C 1
ATOM 1578 O O . ALA A 1 205 ? -9.391 -22.391 -0.098 1 91.81 205 ALA A O 1
ATOM 1579 N N . CYS A 1 206 ? -10.805 -23.766 -1.229 1 93.69 206 CYS A N 1
ATOM 1580 C CA . CYS A 1 206 ? -11.852 -22.766 -1.38 1 93.69 206 CYS A CA 1
ATOM 1581 C C . CYS A 1 206 ? -12.43 -22.375 -0.025 1 93.69 206 CYS A C 1
ATOM 1583 O O . CYS A 1 206 ? -12.57 -21.188 0.274 1 93.69 206 CYS A O 1
ATOM 1585 N N . ILE A 1 207 ? -12.695 -23.328 0.752 1 94.44 207 ILE A N 1
ATOM 1586 C CA . ILE A 1 207 ? -13.344 -23.094 2.043 1 94.44 207 ILE A CA 1
ATOM 1587 C C . ILE A 1 207 ? -12.375 -22.359 2.975 1 94.44 207 ILE A C 1
ATOM 1589 O O . ILE A 1 207 ? -12.758 -21.391 3.627 1 94.44 207 ILE A O 1
ATOM 1593 N N . LEU A 1 208 ? -11.148 -22.812 3.053 1 94.5 208 LEU A N 1
ATOM 1594 C CA . LEU A 1 208 ? -10.172 -22.188 3.953 1 94.5 208 LEU A CA 1
ATOM 1595 C C . LEU A 1 208 ? -9.852 -20.766 3.514 1 94.5 208 LEU A C 1
ATOM 1597 O O . LEU A 1 208 ? -9.609 -19.891 4.348 1 94.5 208 LEU A O 1
ATOM 1601 N N . SER A 1 209 ? -9.734 -20.625 2.18 1 95.75 209 SER A N 1
ATOM 1602 C CA . SER A 1 209 ? -9.516 -19.266 1.673 1 95.75 209 SER A CA 1
ATOM 1603 C C . SER A 1 209 ? -10.68 -18.344 2.016 1 95.75 209 SER A C 1
ATOM 1605 O O . SER A 1 209 ? -10.477 -17.203 2.42 1 95.75 209 SER A O 1
ATOM 1607 N N . ALA A 1 210 ? -11.891 -18.859 1.872 1 96.19 210 ALA A N 1
ATOM 1608 C CA . ALA A 1 210 ? -13.078 -18.078 2.195 1 96.19 210 ALA A CA 1
ATOM 1609 C C . ALA A 1 210 ? -13.117 -17.719 3.68 1 96.19 210 ALA A C 1
ATOM 1611 O O . ALA A 1 210 ? -13.469 -16.594 4.047 1 96.19 210 ALA A O 1
ATOM 1612 N N . LEU A 1 211 ? -12.75 -18.641 4.48 1 96 211 LEU A N 1
ATOM 1613 C CA . LEU A 1 211 ? -12.719 -18.406 5.918 1 96 211 LEU A CA 1
ATOM 1614 C C . LEU A 1 211 ? -11.656 -17.375 6.273 1 96 211 LEU A C 1
ATOM 1616 O O . LEU A 1 211 ? -11.875 -16.516 7.137 1 96 211 LEU A O 1
ATOM 1620 N N . ALA A 1 212 ? -10.516 -17.5 5.668 1 95.81 212 ALA A N 1
ATOM 1621 C CA . ALA A 1 212 ? -9.438 -16.547 5.918 1 95.81 212 ALA A CA 1
ATOM 1622 C C . ALA A 1 212 ? -9.836 -15.141 5.48 1 95.81 212 ALA A C 1
ATOM 1624 O O . ALA A 1 212 ? -9.562 -14.164 6.188 1 95.81 212 ALA A O 1
ATOM 1625 N N . LEU A 1 213 ? -10.477 -15.078 4.312 1 96.12 213 LEU A N 1
ATOM 1626 C CA . LEU A 1 213 ? -10.938 -13.781 3.812 1 96.12 213 LEU A CA 1
ATOM 1627 C C . LEU A 1 213 ? -12.016 -13.203 4.715 1 96.12 213 LEU A C 1
ATOM 1629 O O . LEU A 1 213 ? -12.039 -12 4.977 1 96.12 213 LEU A O 1
ATOM 1633 N N . ALA A 1 214 ? -12.898 -14.055 5.164 1 96 214 ALA A N 1
ATOM 1634 C CA . ALA A 1 214 ? -13.938 -13.609 6.094 1 96 214 ALA A CA 1
ATOM 1635 C C . ALA A 1 214 ? -13.328 -13.094 7.391 1 96 214 ALA A C 1
ATOM 1637 O O . ALA A 1 214 ? -13.75 -12.055 7.914 1 96 214 ALA A O 1
ATOM 1638 N N . THR A 1 215 ? -12.391 -13.812 7.93 1 95.25 215 THR A N 1
ATOM 1639 C CA . THR A 1 215 ? -11.727 -13.414 9.164 1 95.25 215 THR A CA 1
ATOM 1640 C C . THR A 1 215 ? -11.016 -12.078 8.992 1 95.25 215 THR A C 1
ATOM 1642 O O . THR A 1 215 ? -11.102 -11.211 9.859 1 95.25 215 THR A O 1
ATOM 1645 N N . LEU A 1 216 ? -10.32 -11.938 7.887 1 94.19 216 LEU A N 1
ATOM 1646 C CA . LEU A 1 216 ? -9.641 -10.68 7.602 1 94.19 216 LEU A CA 1
ATOM 1647 C C . LEU A 1 216 ? -10.648 -9.539 7.453 1 94.19 216 LEU A C 1
ATOM 1649 O O . LEU A 1 216 ? -10.43 -8.445 7.969 1 94.19 216 LEU A O 1
ATOM 1653 N N . GLY A 1 217 ? -11.688 -9.805 6.707 1 93.81 217 GLY A N 1
ATOM 1654 C CA . GLY A 1 217 ? -12.734 -8.805 6.539 1 93.81 217 GLY A CA 1
ATOM 1655 C C . GLY A 1 217 ? -13.359 -8.367 7.852 1 93.81 217 GLY A C 1
ATOM 1656 O O . GLY A 1 217 ? -13.562 -7.176 8.086 1 93.81 217 GLY A O 1
ATOM 1657 N N . ILE A 1 218 ? -13.656 -9.289 8.727 1 93.75 218 ILE A N 1
ATOM 1658 C CA . ILE A 1 218 ? -14.258 -9.008 10.031 1 93.75 218 ILE A CA 1
ATOM 1659 C C . ILE A 1 218 ? -13.258 -8.25 10.898 1 93.75 218 ILE A C 1
ATOM 1661 O O . ILE A 1 218 ? -13.633 -7.301 11.602 1 93.75 218 ILE A O 1
ATOM 1665 N N . ALA A 1 219 ? -12.008 -8.656 10.875 1 91.31 219 ALA A N 1
ATOM 1666 C CA . ALA A 1 219 ? -10.977 -7.992 11.664 1 91.31 219 ALA A CA 1
ATOM 1667 C C . ALA A 1 219 ? -10.82 -6.531 11.258 1 91.31 219 ALA A C 1
ATOM 1669 O O . ALA A 1 219 ? -10.734 -5.645 12.109 1 91.31 219 ALA A O 1
ATOM 1670 N N . LYS A 1 220 ? -10.797 -6.309 9.969 1 90.69 220 LYS A N 1
ATOM 1671 C CA . LYS A 1 220 ? -10.648 -4.93 9.508 1 90.69 220 LYS A CA 1
ATOM 1672 C C . LYS A 1 220 ? -11.875 -4.098 9.867 1 90.69 220 LYS A C 1
ATOM 1674 O O . LYS A 1 220 ? -11.75 -2.924 10.219 1 90.69 220 LYS A O 1
ATOM 1679 N N . ALA A 1 221 ? -13.016 -4.719 9.766 1 91.5 221 ALA A N 1
ATOM 1680 C CA . ALA A 1 221 ? -14.25 -4.016 10.109 1 91.5 221 ALA A CA 1
ATOM 1681 C C . ALA A 1 221 ? -14.266 -3.625 11.586 1 91.5 221 ALA A C 1
ATOM 1683 O O . ALA A 1 221 ? -14.727 -2.537 11.938 1 91.5 221 ALA A O 1
ATOM 1684 N N . LYS A 1 222 ? -13.789 -4.473 12.398 1 89.81 222 LYS A N 1
ATOM 1685 C CA . LYS A 1 222 ? -13.742 -4.203 13.828 1 89.81 222 LYS A CA 1
ATOM 1686 C C . LYS A 1 222 ? -12.805 -3.037 14.141 1 89.81 222 LYS A C 1
ATOM 1688 O O . LYS A 1 222 ? -13.117 -2.195 14.984 1 89.81 222 LYS A O 1
ATOM 1693 N N . ILE A 1 223 ? -11.734 -2.959 13.469 1 86.69 223 ILE A N 1
ATOM 1694 C CA . ILE A 1 223 ? -10.734 -1.925 13.719 1 86.69 223 ILE A CA 1
ATOM 1695 C C . ILE A 1 223 ? -11.219 -0.594 13.148 1 86.69 223 ILE A C 1
ATOM 1697 O O . ILE A 1 223 ? -11.078 0.451 13.781 1 86.69 223 ILE A O 1
ATOM 1701 N N . ALA A 1 224 ? -11.797 -0.648 12.016 1 87.44 224 ALA A N 1
ATOM 1702 C CA . ALA A 1 224 ? -12.164 0.57 11.297 1 87.44 224 ALA A CA 1
ATOM 1703 C C . ALA A 1 224 ? -13.594 0.992 11.633 1 87.44 224 ALA A C 1
ATOM 1705 O O . ALA A 1 224 ? -14.016 2.102 11.297 1 87.44 224 ALA A O 1
ATOM 1706 N N . GLY A 1 225 ? -14.32 0.144 12.359 1 85.19 225 GLY A N 1
ATOM 1707 C CA . GLY A 1 225 ? -15.703 0.458 12.695 1 85.19 225 GLY A CA 1
ATOM 1708 C C . GLY A 1 225 ? -16.641 0.34 11.516 1 85.19 225 GLY A C 1
ATOM 1709 O O . GLY A 1 225 ? -17.516 1.187 11.32 1 85.19 225 GLY A O 1
ATOM 1710 N N . GLN A 1 226 ? -16.375 -0.627 10.711 1 87.25 226 GLN A N 1
ATOM 1711 C CA . GLN A 1 226 ? -17.203 -0.875 9.531 1 87.25 226 GLN A CA 1
ATOM 1712 C C . GLN A 1 226 ? -18.203 -2.01 9.781 1 87.25 226 GLN A C 1
ATOM 1714 O O . GLN A 1 226 ? -18.156 -2.646 10.836 1 87.25 226 GLN A O 1
ATOM 1719 N N . ASN A 1 227 ? -19.125 -2.129 8.836 1 91.56 227 ASN A N 1
ATOM 1720 C CA . ASN A 1 227 ? -20.062 -3.248 8.891 1 91.56 227 ASN A CA 1
ATOM 1721 C C . ASN A 1 227 ? -19.359 -4.578 8.625 1 91.56 227 ASN A C 1
ATOM 1723 O O . ASN A 1 227 ? -18.719 -4.746 7.594 1 91.56 227 ASN A O 1
ATOM 1727 N N . TYR A 1 228 ? -19.594 -5.508 9.531 1 92.62 228 TYR A N 1
ATOM 1728 C CA . TYR A 1 228 ? -18.891 -6.785 9.477 1 92.62 228 TYR A CA 1
ATOM 1729 C C . TYR A 1 228 ? -19.281 -7.562 8.219 1 92.62 228 TYR A C 1
ATOM 1731 O O . TYR A 1 228 ? -18.422 -8.086 7.516 1 92.62 228 TYR A O 1
ATOM 1739 N N . ALA A 1 229 ? -20.547 -7.625 7.887 1 93.62 229 ALA A N 1
ATOM 1740 C CA . ALA A 1 229 ? -21.047 -8.414 6.766 1 93.62 229 ALA A CA 1
ATOM 1741 C C . ALA A 1 229 ? -20.562 -7.844 5.434 1 93.62 229 ALA A C 1
ATOM 1743 O O . ALA A 1 229 ? -20.172 -8.594 4.535 1 93.62 229 ALA A O 1
ATOM 1744 N N . LEU A 1 230 ? -20.562 -6.59 5.344 1 91.69 230 LEU A N 1
ATOM 1745 C CA . LEU A 1 230 ? -20.141 -5.938 4.105 1 91.69 230 LEU A CA 1
ATOM 1746 C C . LEU A 1 230 ? -18.641 -6.09 3.891 1 91.69 230 LEU A C 1
ATOM 1748 O O . LEU A 1 230 ? -18.188 -6.305 2.764 1 91.69 230 LEU A O 1
ATOM 1752 N N . SER A 1 231 ? -17.953 -5.926 4.945 1 93.88 231 SER A N 1
ATOM 1753 C CA . SER A 1 231 ? -16.5 -6.051 4.863 1 93.88 231 SER A CA 1
ATOM 1754 C C . SER A 1 231 ? -16.078 -7.48 4.523 1 93.88 231 SER A C 1
ATOM 1756 O O . SER A 1 231 ? -15.258 -7.699 3.639 1 93.88 231 SER A O 1
ATOM 1758 N N . ALA A 1 232 ? -16.641 -8.398 5.211 1 94.5 232 ALA A N 1
ATOM 1759 C CA . ALA A 1 232 ? -16.359 -9.805 4.938 1 94.5 232 ALA A CA 1
ATOM 1760 C C . ALA A 1 232 ? -16.828 -10.203 3.543 1 94.5 232 ALA A C 1
ATOM 1762 O O . ALA A 1 232 ? -16.125 -10.922 2.826 1 94.5 232 ALA A O 1
ATOM 1763 N N . GLY A 1 233 ? -18.016 -9.805 3.162 1 94.75 233 GLY A N 1
ATOM 1764 C CA . GLY A 1 233 ? -18.531 -10.102 1.84 1 94.75 233 GLY A CA 1
ATOM 1765 C C . GLY A 1 233 ? -17.672 -9.539 0.718 1 94.75 233 GLY A C 1
ATOM 1766 O O . GLY A 1 233 ? -17.484 -10.195 -0.311 1 94.75 233 GLY A O 1
ATOM 1767 N N . GLY A 1 234 ? -17.172 -8.344 0.908 1 93.75 234 GLY A N 1
ATOM 1768 C CA . GLY A 1 234 ? -16.312 -7.715 -0.088 1 93.75 234 GLY A CA 1
ATOM 1769 C C . GLY A 1 234 ? -15.008 -8.461 -0.308 1 93.75 234 GLY A C 1
ATOM 1770 O O . GLY A 1 234 ? -14.594 -8.68 -1.449 1 93.75 234 GLY A O 1
ATOM 1771 N N . THR A 1 235 ? -14.391 -8.812 0.8 1 93.88 235 THR A N 1
ATOM 1772 C CA . THR A 1 235 ? -13.117 -9.523 0.704 1 93.88 235 THR A CA 1
ATOM 1773 C C . THR A 1 235 ? -13.32 -10.898 0.062 1 93.88 235 THR A C 1
ATOM 1775 O O . THR A 1 235 ? -12.508 -11.328 -0.758 1 93.88 235 THR A O 1
ATOM 1778 N N . ILE A 1 236 ? -14.398 -11.531 0.389 1 95.62 236 ILE A N 1
ATOM 1779 C CA . ILE A 1 236 ? -14.688 -12.844 -0.18 1 95.62 236 ILE A CA 1
ATOM 1780 C C . ILE A 1 236 ? -14.992 -12.703 -1.671 1 95.62 236 ILE A C 1
ATOM 1782 O O . ILE A 1 236 ? -14.547 -13.523 -2.479 1 95.62 236 ILE A O 1
ATOM 1786 N N . LEU A 1 237 ? -15.703 -11.695 -1.995 1 94.25 237 LEU A N 1
ATOM 1787 C CA . LEU A 1 237 ? -16.047 -11.461 -3.396 1 94.25 237 LEU A CA 1
ATOM 1788 C C . LEU A 1 237 ? -14.781 -11.227 -4.223 1 94.25 237 LEU A C 1
ATOM 1790 O O . LEU A 1 237 ? -14.68 -11.703 -5.355 1 94.25 237 LEU A O 1
ATOM 1794 N N . ASN A 1 238 ? -13.906 -10.461 -3.697 1 93.44 238 ASN A N 1
ATOM 1795 C CA . ASN A 1 238 ? -12.648 -10.234 -4.398 1 93.44 238 ASN A CA 1
ATOM 1796 C C . ASN A 1 238 ? -11.898 -11.539 -4.648 1 93.44 238 ASN A C 1
ATOM 1798 O O . ASN A 1 238 ? -11.359 -11.75 -5.734 1 93.44 238 ASN A O 1
ATOM 1802 N N . GLY A 1 239 ? -11.789 -12.344 -3.586 1 93 239 GLY A N 1
ATOM 1803 C CA . GLY A 1 239 ? -11.164 -13.641 -3.754 1 93 239 GLY A CA 1
ATOM 1804 C C . GLY A 1 239 ? -11.844 -14.5 -4.801 1 93 239 GLY A C 1
ATOM 1805 O O . GLY A 1 239 ? -11.18 -15.18 -5.59 1 93 239 GLY A O 1
ATOM 1806 N N . ALA A 1 240 ? -13.164 -14.445 -4.793 1 94.81 240 ALA A N 1
ATOM 1807 C CA . ALA A 1 240 ? -13.93 -15.227 -5.754 1 94.81 240 ALA A CA 1
ATOM 1808 C C . ALA A 1 240 ? -13.695 -14.742 -7.18 1 94.81 240 ALA A C 1
ATOM 1810 O O . ALA A 1 240 ? -13.547 -15.547 -8.102 1 94.81 240 ALA A O 1
ATOM 1811 N N . ILE A 1 241 ? -13.602 -13.508 -7.363 1 94.88 241 ILE A N 1
ATOM 1812 C CA . ILE A 1 241 ? -13.398 -12.93 -8.688 1 94.88 241 ILE A CA 1
ATOM 1813 C C . ILE A 1 241 ? -11.984 -13.25 -9.172 1 94.88 241 ILE A C 1
ATOM 1815 O O . ILE A 1 241 ? -11.797 -13.711 -10.297 1 94.88 241 ILE A O 1
ATOM 1819 N N . ALA A 1 242 ? -11.055 -12.984 -8.32 1 94.19 242 ALA A N 1
ATOM 1820 C CA . ALA A 1 242 ? -9.664 -13.242 -8.68 1 94.19 242 ALA A CA 1
ATOM 1821 C C . ALA A 1 242 ? -9.43 -14.727 -8.938 1 94.19 242 ALA A C 1
ATOM 1823 O O . ALA A 1 242 ? -8.781 -15.102 -9.914 1 94.19 242 ALA A O 1
ATOM 1824 N N . GLY A 1 243 ? -9.969 -15.562 -8.023 1 94.5 243 GLY A N 1
ATOM 1825 C CA . GLY A 1 243 ? -9.828 -17 -8.188 1 94.5 243 GLY A CA 1
ATOM 1826 C C . GLY A 1 243 ? -10.492 -17.531 -9.453 1 94.5 243 GLY A C 1
ATOM 1827 O O . GLY A 1 243 ? -9.938 -18.391 -10.133 1 94.5 243 GLY A O 1
ATOM 1828 N N . SER A 1 244 ? -11.672 -17.047 -9.719 1 95.06 244 SER A N 1
ATOM 1829 C CA . SER A 1 244 ? -12.391 -17.469 -10.922 1 95.06 244 SER A CA 1
ATOM 1830 C C . SER A 1 244 ? -11.656 -17.016 -12.18 1 95.06 244 SER A C 1
ATOM 1832 O O . SER A 1 244 ? -11.633 -17.75 -13.18 1 95.06 244 SER A O 1
ATOM 1834 N N . ALA A 1 245 ? -11.148 -15.844 -12.188 1 93.62 245 ALA A N 1
ATOM 1835 C CA . ALA A 1 245 ? -10.359 -15.367 -13.32 1 93.62 245 ALA A CA 1
ATOM 1836 C C . ALA A 1 245 ? -9.133 -16.25 -13.547 1 93.62 245 ALA A C 1
ATOM 1838 O O . ALA A 1 245 ? -8.82 -16.609 -14.68 1 93.62 245 ALA A O 1
ATOM 1839 N N . ALA A 1 246 ? -8.492 -16.562 -12.469 1 92.75 246 ALA A N 1
ATOM 1840 C CA . ALA A 1 246 ? -7.309 -17.406 -12.555 1 92.75 246 ALA A CA 1
ATOM 1841 C C . ALA A 1 246 ? -7.664 -18.797 -13.086 1 92.75 246 ALA A C 1
ATOM 1843 O O . ALA A 1 246 ? -6.938 -19.359 -13.906 1 92.75 246 ALA A O 1
ATOM 1844 N N . TYR A 1 247 ? -8.75 -19.312 -12.602 1 92.5 247 TYR A N 1
ATOM 1845 C CA . TYR A 1 247 ? -9.219 -20.625 -13.07 1 92.5 247 TYR A CA 1
ATOM 1846 C C . TYR A 1 247 ? -9.539 -20.578 -14.555 1 92.5 247 TYR A C 1
ATOM 1848 O O . TYR A 1 247 ? -9.156 -21.484 -15.305 1 92.5 247 TYR A O 1
ATOM 1856 N N . ALA A 1 248 ? -10.266 -19.578 -14.922 1 93.31 248 ALA A N 1
ATOM 1857 C CA . ALA A 1 248 ? -10.664 -19.438 -16.312 1 93.31 248 ALA A CA 1
ATOM 1858 C C . ALA A 1 248 ? -9.438 -19.328 -17.219 1 93.31 248 ALA A C 1
ATOM 1860 O O . ALA A 1 248 ? -9.398 -19.938 -18.297 1 93.31 248 ALA A O 1
ATOM 1861 N N . ILE A 1 249 ? -8.492 -18.609 -16.844 1 90 249 ILE A N 1
ATOM 1862 C CA . ILE A 1 249 ? -7.273 -18.438 -17.625 1 90 249 ILE A CA 1
ATOM 1863 C C . ILE A 1 249 ? -6.5 -19.75 -17.688 1 90 249 ILE A C 1
ATOM 1865 O O . ILE A 1 249 ? -6.027 -20.156 -18.75 1 90 249 ILE A O 1
ATOM 1869 N N . GLY A 1 250 ? -6.371 -20.375 -16.547 1 86.56 250 GLY A N 1
ATOM 1870 C CA . GLY A 1 250 ? -5.707 -21.672 -16.531 1 86.56 250 GLY A CA 1
ATOM 1871 C C . GLY A 1 250 ? -6.367 -22.688 -17.438 1 86.56 250 GLY A C 1
ATOM 1872 O O . GLY A 1 250 ? -5.688 -23.391 -18.188 1 86.56 250 GLY A O 1
ATOM 1873 N N . TRP A 1 251 ? -7.641 -22.703 -17.359 1 87.06 251 TRP A N 1
ATOM 1874 C CA . TRP A 1 251 ? -8.406 -23.641 -18.172 1 87.06 251 TRP A CA 1
ATOM 1875 C C . TRP A 1 251 ? -8.297 -23.297 -19.656 1 87.06 251 TRP A C 1
ATOM 1877 O O . TRP A 1 251 ? -8.039 -24.188 -20.484 1 87.06 251 TRP A O 1
ATOM 1887 N N . PHE A 1 252 ? -8.438 -22.031 -20 1 87.75 252 PHE A N 1
ATOM 1888 C CA . PHE A 1 252 ? -8.43 -21.562 -21.375 1 87.75 252 PHE A CA 1
ATOM 1889 C C . PHE A 1 252 ? -7.062 -21.797 -22.016 1 87.75 252 PHE A C 1
ATOM 1891 O O . PHE A 1 252 ? -6.969 -22.328 -23.125 1 87.75 252 PHE A O 1
ATOM 1898 N N . LEU A 1 253 ? -6.027 -21.453 -21.391 1 83.69 253 LEU A N 1
ATOM 1899 C CA . LEU A 1 253 ? -4.688 -21.547 -21.953 1 83.69 253 LEU A CA 1
ATOM 1900 C C . LEU A 1 253 ? -4.23 -23 -22.047 1 83.69 253 LEU A C 1
ATOM 1902 O O . LEU A 1 253 ? -3.492 -23.375 -22.969 1 83.69 253 LEU A O 1
ATOM 1906 N N . ARG A 1 254 ? -4.68 -23.75 -21.109 1 79.56 254 ARG A N 1
ATOM 1907 C CA . ARG A 1 254 ? -4.34 -25.172 -21.203 1 79.56 254 ARG A CA 1
ATOM 1908 C C . ARG A 1 254 ? -5.055 -25.828 -22.375 1 79.56 254 ARG A C 1
ATOM 1910 O O . ARG A 1 254 ? -4.469 -26.656 -23.078 1 79.56 254 ARG A O 1
ATOM 1917 N N . GLU A 1 255 ? -6.258 -25.484 -22.5 1 78.62 255 GLU A N 1
ATOM 1918 C CA . GLU A 1 255 ? -7.02 -26.031 -23.609 1 78.62 255 GLU A CA 1
ATOM 1919 C C . GLU A 1 255 ? -6.465 -25.547 -24.953 1 78.62 255 GLU A C 1
ATOM 1921 O O . GLU A 1 255 ? -6.387 -26.328 -25.906 1 78.62 255 GLU A O 1
ATOM 1926 N N . VAL A 1 256 ? -6.121 -24.266 -24.922 1 70.19 256 VAL A N 1
ATOM 1927 C CA . VAL A 1 256 ? -5.637 -23.688 -26.172 1 70.19 256 VAL A CA 1
ATOM 1928 C C . VAL A 1 256 ? -4.172 -24.062 -26.375 1 70.19 256 VAL A C 1
ATOM 1930 O O . VAL A 1 256 ? -3.781 -24.469 -27.469 1 70.19 256 VAL A O 1
ATOM 1933 N N . ALA A 1 257 ? -3.246 -23.781 -25.359 1 63.16 257 ALA A N 1
ATOM 1934 C CA . ALA A 1 257 ? -1.819 -24.078 -25.469 1 63.16 257 ALA A CA 1
ATOM 1935 C C . ALA A 1 257 ? -1.567 -25.578 -25.469 1 63.16 257 ALA A C 1
ATOM 1937 O O . ALA A 1 257 ? -0.588 -26.047 -26.062 1 63.16 257 ALA A O 1
ATOM 1938 N N . GLY A 1 258 ? -2.203 -26.375 -24.578 1 57.5 258 GLY A N 1
ATOM 1939 C CA . GLY A 1 258 ? -2.156 -27.828 -24.641 1 57.5 258 GLY A CA 1
ATOM 1940 C C . GLY A 1 258 ? -2.561 -28.375 -25.984 1 57.5 258 GLY A C 1
ATOM 1941 O O . GLY A 1 258 ? -2.361 -29.562 -26.266 1 57.5 258 GLY A O 1
ATOM 1942 N N . LEU A 1 259 ? -3.336 -27.734 -26.688 1 46.88 259 LEU A N 1
ATOM 1943 C CA . LEU A 1 259 ? -3.547 -28.188 -28.062 1 46.88 259 LEU A CA 1
ATOM 1944 C C . LEU A 1 259 ? -2.229 -28.234 -28.828 1 46.88 259 LEU A C 1
ATOM 1946 O O . LEU A 1 259 ? -2.086 -29 -29.781 1 46.88 259 LEU A O 1
ATOM 1950 N N . GLU A 1 260 ? -1.28 -27.297 -28.484 1 42 260 GLU A N 1
ATOM 1951 C CA . GLU A 1 260 ? -0.058 -27.297 -29.281 1 42 260 GLU A CA 1
ATOM 1952 C C . GLU A 1 260 ? 0.948 -28.312 -28.75 1 42 260 GLU A C 1
ATOM 1954 O O . GLU A 1 260 ? 2.031 -28.484 -29.312 1 42 260 GLU A O 1
ATOM 1959 N N . ASP A 1 261 ? 0.939 -28.891 -27.422 1 40.59 261 ASP A N 1
ATOM 1960 C CA . ASP A 1 261 ? 1.764 -30.078 -27.25 1 40.59 261 ASP A CA 1
ATOM 1961 C C . ASP A 1 261 ? 1.188 -31.266 -28.016 1 40.59 261 ASP A C 1
ATOM 1963 O O . ASP A 1 261 ? -0.03 -31.453 -28.047 1 40.59 261 ASP A O 1
ATOM 1967 N N . MET B 1 1 ? 47.188 51.406 34.406 1 25.72 1 MET B N 1
ATOM 1968 C CA . MET B 1 1 ? 45.75 51.188 34.438 1 25.72 1 MET B CA 1
ATOM 1969 C C . MET B 1 1 ? 45.219 51 33 1 25.72 1 MET B C 1
ATOM 1971 O O . MET B 1 1 ? 44.594 51.906 32.438 1 25.72 1 MET B O 1
ATOM 1975 N N . ALA B 1 2 ? 45.969 50.5 32.188 1 28.83 2 ALA B N 1
ATOM 1976 C CA . ALA B 1 2 ? 45.969 50.312 30.734 1 28.83 2 ALA B CA 1
ATOM 1977 C C . ALA B 1 2 ? 44.719 49.562 30.266 1 28.83 2 ALA B C 1
ATOM 1979 O O . ALA B 1 2 ? 44.406 48.5 30.781 1 28.83 2 ALA B O 1
ATOM 1980 N N . ARG B 1 3 ? 43.688 50.375 29.812 1 30.38 3 ARG B N 1
ATOM 1981 C CA . ARG B 1 3 ? 42.375 50.156 29.234 1 30.38 3 ARG B CA 1
ATOM 1982 C C . ARG B 1 3 ? 42.438 49.156 28.078 1 30.38 3 ARG B C 1
ATOM 1984 O O . ARG B 1 3 ? 42.875 49.5 26.984 1 30.38 3 ARG B O 1
ATOM 1991 N N . ASN B 1 4 ? 43 48.031 28.359 1 27.22 4 ASN B N 1
ATOM 1992 C CA . ASN B 1 4 ? 43.281 47.031 27.344 1 27.22 4 ASN B CA 1
ATOM 1993 C C . ASN B 1 4 ? 42.031 46.75 26.484 1 27.22 4 ASN B C 1
ATOM 1995 O O . ASN B 1 4 ? 41 46.375 27 1 27.22 4 ASN B O 1
ATOM 1999 N N . ASN B 1 5 ? 41.938 47.438 25.375 1 26.58 5 ASN B N 1
ATOM 2000 C CA . ASN B 1 5 ? 40.938 47.531 24.312 1 26.58 5 ASN B CA 1
ATOM 2001 C C . ASN B 1 5 ? 40.594 46.156 23.734 1 26.58 5 ASN B C 1
ATOM 2003 O O . ASN B 1 5 ? 41.438 45.562 23.031 1 26.58 5 ASN B O 1
ATOM 2007 N N . ASP B 1 6 ? 40.25 45.219 24.547 1 27.02 6 ASP B N 1
ATOM 2008 C CA . ASP B 1 6 ? 39.938 43.844 24.188 1 27.02 6 ASP B CA 1
ATOM 2009 C C . ASP B 1 6 ? 39 43.812 22.984 1 27.02 6 ASP B C 1
ATOM 2011 O O . ASP B 1 6 ? 37.875 44.281 23.062 1 27.02 6 ASP B O 1
ATOM 2015 N N . ASP B 1 7 ? 39.438 44.094 21.812 1 27.61 7 ASP B N 1
ATOM 2016 C CA . ASP B 1 7 ? 38.812 44.062 20.484 1 27.61 7 ASP B CA 1
ATOM 2017 C C . ASP B 1 7 ? 38.031 42.781 20.266 1 27.61 7 ASP B C 1
ATOM 2019 O O . ASP B 1 7 ? 38.625 41.688 20.203 1 27.61 7 ASP B O 1
ATOM 2023 N N . GLU B 1 8 ? 37 42.562 20.969 1 26.41 8 GLU B N 1
ATOM 2024 C CA . GLU B 1 8 ? 36.062 41.438 20.906 1 26.41 8 GLU B CA 1
ATOM 2025 C C . GLU B 1 8 ? 35.656 41.125 19.453 1 26.41 8 GLU B C 1
ATOM 2027 O O . GLU B 1 8 ? 35.031 41.938 18.797 1 26.41 8 GLU B O 1
ATOM 2032 N N . ASN B 1 9 ? 36.5 40.688 18.641 1 27.2 9 ASN B N 1
ATOM 2033 C CA . ASN B 1 9 ? 36.375 40.219 17.25 1 27.2 9 ASN B CA 1
ATOM 2034 C C . ASN B 1 9 ? 35.094 39.406 17.062 1 27.2 9 ASN B C 1
ATOM 2036 O O . ASN B 1 9 ? 34.969 38.312 17.578 1 27.2 9 ASN B O 1
ATOM 2040 N N . SER B 1 10 ? 33.906 40.031 16.969 1 25.48 10 SER B N 1
ATOM 2041 C CA . SER B 1 10 ? 32.531 39.594 16.734 1 25.48 10 SER B CA 1
ATOM 2042 C C . SER B 1 10 ? 32.469 38.688 15.516 1 25.48 10 SER B C 1
ATOM 2044 O O . SER B 1 10 ? 32.688 39.125 14.383 1 25.48 10 SER B O 1
ATOM 2046 N N . THR B 1 11 ? 32.969 37.594 15.539 1 25.81 11 THR B N 1
ATOM 2047 C CA . THR B 1 11 ? 32.906 36.594 14.469 1 25.81 11 THR B CA 1
ATOM 2048 C C . THR B 1 11 ? 31.5 36.531 13.891 1 25.81 11 THR B C 1
ATOM 2050 O O . THR B 1 11 ? 30.562 36.094 14.562 1 25.81 11 THR B O 1
ATOM 2053 N N . ALA B 1 12 ? 31.062 37.531 13.133 1 27.19 12 ALA B N 1
ATOM 2054 C CA . ALA B 1 12 ? 29.859 37.688 12.305 1 27.19 12 ALA B CA 1
ATOM 2055 C C . ALA B 1 12 ? 29.609 36.406 11.492 1 27.19 12 ALA B C 1
ATOM 2057 O O . ALA B 1 12 ? 30.453 36.031 10.672 1 27.19 12 ALA B O 1
ATOM 2058 N N . VAL B 1 13 ? 29.156 35.438 12.07 1 27.67 13 VAL B N 1
ATOM 2059 C CA . VAL B 1 13 ? 28.781 34.219 11.367 1 27.67 13 VAL B CA 1
ATOM 2060 C C . VAL B 1 13 ? 28.188 34.562 10.008 1 27.67 13 VAL B C 1
ATOM 2062 O O . VAL B 1 13 ? 27.219 35.312 9.922 1 27.67 13 VAL B O 1
ATOM 2065 N N . LEU B 1 14 ? 28.875 34.75 9.031 1 25.27 14 LEU B N 1
ATOM 2066 C CA . LEU B 1 14 ? 28.594 35 7.625 1 25.27 14 LEU B CA 1
ATOM 2067 C C . LEU B 1 14 ? 27.328 34.281 7.191 1 25.27 14 LEU B C 1
ATOM 2069 O O . LEU B 1 14 ? 27.281 33.031 7.191 1 25.27 14 LEU B O 1
ATOM 2073 N N . LEU B 1 15 ? 26.188 34.625 7.652 1 27.44 15 LEU B N 1
ATOM 2074 C CA . LEU B 1 15 ? 24.859 34.281 7.156 1 27.44 15 LEU B CA 1
ATOM 2075 C C . LEU B 1 15 ? 24.844 34.219 5.633 1 27.44 15 LEU B C 1
ATOM 2077 O O . LEU B 1 15 ? 25.344 35.125 4.969 1 27.44 15 LEU B O 1
ATOM 2081 N N . PRO B 1 16 ? 25.062 33.094 4.902 1 27.53 16 PRO B N 1
ATOM 2082 C CA . PRO B 1 16 ? 25.391 33.312 3.49 1 27.53 16 PRO B CA 1
ATOM 2083 C C . PRO B 1 16 ? 24.609 34.469 2.867 1 27.53 16 PRO B C 1
ATOM 2085 O O . PRO B 1 16 ? 23.453 34.688 3.248 1 27.53 16 PRO B O 1
ATOM 2088 N N . ASN B 1 17 ? 25.078 35.625 2.533 1 29.14 17 ASN B N 1
ATOM 2089 C CA . ASN B 1 17 ? 24.75 36.875 1.897 1 29.14 17 ASN B CA 1
ATOM 2090 C C . ASN B 1 17 ? 23.766 36.719 0.752 1 29.14 17 ASN B C 1
ATOM 2092 O O . ASN B 1 17 ? 23.234 37.688 0.231 1 29.14 17 ASN B O 1
ATOM 2096 N N . GLY B 1 18 ? 24.109 35.781 -0.24 1 28.61 18 GLY B N 1
ATOM 2097 C CA . GLY B 1 18 ? 23.453 36 -1.517 1 28.61 18 GLY B CA 1
ATOM 2098 C C . GLY B 1 18 ? 21.938 36.062 -1.408 1 28.61 18 GLY B C 1
ATOM 2099 O O . GLY B 1 18 ? 21.25 35.062 -1.532 1 28.61 18 GLY B O 1
ATOM 2100 N N . ALA B 1 19 ? 21.234 36.812 -0.655 1 32.22 19 ALA B N 1
ATOM 2101 C CA . ALA B 1 19 ? 19.922 37.438 -0.532 1 32.22 19 ALA B CA 1
ATOM 2102 C C . ALA B 1 19 ? 19.469 38.031 -1.863 1 32.22 19 ALA B C 1
ATOM 2104 O O . ALA B 1 19 ? 18.594 38.906 -1.897 1 32.22 19 ALA B O 1
ATOM 2105 N N . GLN B 1 20 ? 20.312 38 -3.021 1 31.16 20 GLN B N 1
ATOM 2106 C CA . GLN B 1 20 ? 19.938 38.688 -4.258 1 31.16 20 GLN B CA 1
ATOM 2107 C C . GLN B 1 20 ? 18.5 38.375 -4.656 1 31.16 20 GLN B C 1
ATOM 2109 O O . GLN B 1 20 ? 17.938 37.375 -4.219 1 31.16 20 GLN B O 1
ATOM 2114 N N . ASP B 1 21 ? 17.797 39.25 -5.574 1 33.78 21 ASP B N 1
ATOM 2115 C CA . ASP B 1 21 ? 16.484 39.531 -6.156 1 33.78 21 ASP B CA 1
ATOM 2116 C C . ASP B 1 21 ? 15.852 38.25 -6.68 1 33.78 21 ASP B C 1
ATOM 2118 O O . ASP B 1 21 ? 14.961 38.281 -7.531 1 33.78 21 ASP B O 1
ATOM 2122 N N . GLY B 1 22 ? 16.297 37.031 -6.828 1 34.38 22 GLY B N 1
ATOM 2123 C CA . GLY B 1 22 ? 16.531 35.719 -7.426 1 34.38 22 GLY B CA 1
ATOM 2124 C C . GLY B 1 22 ? 15.289 34.875 -7.52 1 34.38 22 GLY B C 1
ATOM 2125 O O . GLY B 1 22 ? 14.914 34.188 -6.555 1 34.38 22 GLY B O 1
ATOM 2126 N N . GLY B 1 23 ? 14.133 35.062 -8.25 1 40.44 23 GLY B N 1
ATOM 2127 C CA . GLY B 1 23 ? 12.891 34.625 -8.875 1 40.44 23 GLY B CA 1
ATOM 2128 C C . GLY B 1 23 ? 12.867 33.125 -9.172 1 40.44 23 GLY B C 1
ATOM 2129 O O . GLY B 1 23 ? 12.938 32.719 -10.336 1 40.44 23 GLY B O 1
ATOM 2130 N N . GLY B 1 24 ? 13.461 32.25 -8.695 1 44.22 24 GLY B N 1
ATOM 2131 C CA . GLY B 1 24 ? 13.789 30.859 -9.016 1 44.22 24 GLY B CA 1
ATOM 2132 C C . GLY B 1 24 ? 12.562 30.016 -9.328 1 44.22 24 GLY B C 1
ATOM 2133 O O . GLY B 1 24 ? 11.438 30.406 -9.016 1 44.22 24 GLY B O 1
ATOM 2134 N N . GLU B 1 25 ? 12.617 29.359 -10.562 1 55.25 25 GLU B N 1
ATOM 2135 C CA . GLU B 1 25 ? 11.562 28.562 -11.18 1 55.25 25 GLU B CA 1
ATOM 2136 C C . GLU B 1 25 ? 10.875 27.672 -10.156 1 55.25 25 GLU B C 1
ATOM 2138 O O . GLU B 1 25 ? 11.531 27.125 -9.266 1 55.25 25 GLU B O 1
ATOM 2143 N N . ARG B 1 26 ? 9.688 28.078 -9.828 1 58.5 26 ARG B N 1
ATOM 2144 C CA . ARG B 1 26 ? 8.828 27.25 -8.992 1 58.5 26 ARG B CA 1
ATOM 2145 C C . ARG B 1 26 ? 9.133 25.766 -9.211 1 58.5 26 ARG B C 1
ATOM 2147 O O . ARG B 1 26 ? 9.125 25.281 -10.352 1 58.5 26 ARG B O 1
ATOM 2154 N N . PRO B 1 27 ? 9.773 25.156 -8.234 1 59.75 27 PRO B N 1
ATOM 2155 C CA . PRO B 1 27 ? 9.914 23.703 -8.414 1 59.75 27 PRO B CA 1
ATOM 2156 C C . PRO B 1 27 ? 8.602 23.031 -8.797 1 59.75 27 PRO B C 1
ATOM 2158 O O . PRO B 1 27 ? 7.527 23.516 -8.43 1 59.75 27 PRO B O 1
ATOM 2161 N N . LYS B 1 28 ? 8.578 22.266 -9.844 1 61.66 28 LYS B N 1
ATOM 2162 C CA . LYS B 1 28 ? 7.395 21.547 -10.305 1 61.66 28 LYS B CA 1
ATOM 2163 C C . LYS B 1 28 ? 6.73 20.781 -9.164 1 61.66 28 LYS B C 1
ATOM 2165 O O . LYS B 1 28 ? 7.418 20.234 -8.297 1 61.66 28 LYS B O 1
ATOM 2170 N N . GLU B 1 29 ? 5.438 21.016 -8.938 1 63.75 29 GLU B N 1
ATOM 2171 C CA . GLU B 1 29 ? 4.668 20.312 -7.914 1 63.75 29 GLU B CA 1
ATOM 2172 C C . GLU B 1 29 ? 4.754 18.797 -8.094 1 63.75 29 GLU B C 1
ATOM 2174 O O . GLU B 1 29 ? 4.539 18.281 -9.195 1 63.75 29 GLU B O 1
ATOM 2179 N N . PRO B 1 30 ? 5.281 18.234 -7.07 1 62.72 30 PRO B N 1
ATOM 2180 C CA . PRO B 1 30 ? 5.422 16.781 -7.191 1 62.72 30 PRO B CA 1
ATOM 2181 C C . PRO B 1 30 ? 4.082 16.047 -7.246 1 62.72 30 PRO B C 1
ATOM 2183 O O . PRO B 1 30 ? 3.033 16.672 -7.043 1 62.72 30 PRO B O 1
ATOM 2186 N N . TRP B 1 31 ? 4.129 14.891 -7.75 1 67.62 31 TRP B N 1
ATOM 2187 C CA . TRP B 1 31 ? 2.98 13.992 -7.707 1 67.62 31 TRP B CA 1
ATOM 2188 C C . TRP B 1 31 ? 2.527 13.758 -6.27 1 67.62 31 TRP B C 1
ATOM 2190 O O . TRP B 1 31 ? 3.293 13.977 -5.328 1 67.62 31 TRP B O 1
ATOM 2200 N N . LYS B 1 32 ? 1.292 13.359 -6.219 1 76.5 32 LYS B N 1
ATOM 2201 C CA . LYS B 1 32 ? 0.808 13 -4.891 1 76.5 32 LYS B CA 1
ATOM 2202 C C . LYS B 1 32 ? 1.532 11.766 -4.359 1 76.5 32 LYS B C 1
ATOM 2204 O O . LYS B 1 32 ? 1.594 10.734 -5.031 1 76.5 32 LYS B O 1
ATOM 2209 N N . GLY B 1 33 ? 2.09 11.922 -3.295 1 79.06 33 GLY B N 1
ATOM 2210 C CA . GLY B 1 33 ? 2.896 10.883 -2.678 1 79.06 33 GLY B CA 1
ATOM 2211 C C . GLY B 1 33 ? 2.18 9.547 -2.584 1 79.06 33 GLY B C 1
ATOM 2212 O O . GLY B 1 33 ? 2.783 8.492 -2.805 1 79.06 33 GLY B O 1
ATOM 2213 N N . GLU B 1 34 ? 0.878 9.547 -2.375 1 81.31 34 GLU B N 1
ATOM 2214 C CA . GLU B 1 34 ? 0.099 8.328 -2.201 1 81.31 34 GLU B CA 1
ATOM 2215 C C . GLU B 1 34 ? -0.026 7.559 -3.516 1 81.31 34 GLU B C 1
ATOM 2217 O O . GLU B 1 34 ? -0.025 6.328 -3.525 1 81.31 34 GLU B O 1
ATOM 2222 N N . LEU B 1 35 ? -0.147 8.273 -4.559 1 84 35 LEU B N 1
ATOM 2223 C CA . LEU B 1 35 ? -0.258 7.637 -5.871 1 84 35 LEU B CA 1
ATOM 2224 C C . LEU B 1 35 ? 1.075 7.031 -6.293 1 84 35 LEU B C 1
ATOM 2226 O O . LEU B 1 35 ? 1.111 5.938 -6.863 1 84 35 LEU B O 1
ATOM 2230 N N . VAL B 1 36 ? 2.113 7.77 -5.992 1 86.25 36 VAL B N 1
ATOM 2231 C CA . VAL B 1 36 ? 3.451 7.273 -6.301 1 86.25 36 VAL B CA 1
ATOM 2232 C C . VAL B 1 36 ? 3.721 5.996 -5.508 1 86.25 36 VAL B C 1
ATOM 2234 O O . VAL B 1 36 ? 4.301 5.043 -6.035 1 86.25 36 VAL B O 1
ATOM 2237 N N . LYS B 1 37 ? 3.277 6.008 -4.312 1 89.12 37 LYS B N 1
ATOM 2238 C CA . LYS B 1 37 ? 3.439 4.816 -3.482 1 89.12 37 LYS B CA 1
ATOM 2239 C C . LYS B 1 37 ? 2.723 3.617 -4.094 1 89.12 37 LYS B C 1
ATOM 2241 O O . LYS B 1 37 ? 3.285 2.521 -4.168 1 89.12 37 LYS B O 1
ATOM 2246 N N . SER B 1 38 ? 1.519 3.838 -4.523 1 91.62 38 SER B N 1
ATOM 2247 C CA . SER B 1 38 ? 0.711 2.771 -5.105 1 91.62 38 SER B CA 1
ATOM 2248 C C . SER B 1 38 ? 1.358 2.213 -6.367 1 91.62 38 SER B C 1
ATOM 2250 O O . SER B 1 38 ? 1.405 0.997 -6.562 1 91.62 38 SER B O 1
ATOM 2252 N N . ILE B 1 39 ? 1.877 3.072 -7.211 1 92.38 39 ILE B N 1
ATOM 2253 C CA . ILE B 1 39 ? 2.484 2.676 -8.477 1 92.38 39 ILE B CA 1
ATOM 2254 C C . ILE B 1 39 ? 3.764 1.883 -8.203 1 92.38 39 ILE B C 1
ATOM 2256 O O . ILE B 1 39 ? 3.967 0.809 -8.781 1 92.38 39 ILE B O 1
ATOM 2260 N N . VAL B 1 40 ? 4.562 2.414 -7.348 1 93.12 40 VAL B N 1
ATOM 2261 C CA . VAL B 1 40 ? 5.848 1.797 -7.043 1 93.12 40 VAL B CA 1
ATOM 2262 C C . VAL B 1 40 ? 5.629 0.464 -6.332 1 93.12 40 VAL B C 1
ATOM 2264 O O . VAL B 1 40 ? 6.281 -0.532 -6.648 1 93.12 40 VAL B O 1
ATOM 2267 N N . TYR B 1 41 ? 4.703 0.444 -5.387 1 93.94 41 TYR B N 1
ATOM 2268 C CA . TYR B 1 41 ? 4.402 -0.77 -4.637 1 93.94 41 TYR B CA 1
ATOM 2269 C C . TYR B 1 41 ? 3.902 -1.872 -5.562 1 93.94 41 TYR B C 1
ATOM 2271 O O . TYR B 1 41 ? 4.426 -2.988 -5.547 1 93.94 41 TYR B O 1
ATOM 2279 N N . ALA B 1 42 ? 2.943 -1.547 -6.363 1 94.94 42 ALA B N 1
ATOM 2280 C CA . ALA B 1 42 ? 2.336 -2.523 -7.262 1 94.94 42 ALA B CA 1
ATOM 2281 C C . ALA B 1 42 ? 3.326 -2.971 -8.336 1 94.94 42 ALA B C 1
ATOM 2283 O O . ALA B 1 42 ? 3.389 -4.152 -8.68 1 94.94 42 ALA B O 1
ATOM 2284 N N . GLY B 1 43 ? 4.043 -1.993 -8.914 1 95.75 43 GLY B N 1
ATOM 2285 C CA . GLY B 1 43 ? 5.008 -2.32 -9.953 1 95.75 43 GLY B CA 1
ATOM 2286 C C . GLY B 1 43 ? 6.098 -3.262 -9.477 1 95.75 43 GLY B C 1
ATOM 2287 O O . GLY B 1 43 ? 6.406 -4.254 -10.141 1 95.75 43 GLY B O 1
ATOM 2288 N N . LEU B 1 44 ? 6.625 -2.949 -8.367 1 95.12 44 LEU B N 1
ATOM 2289 C CA . LEU B 1 44 ? 7.684 -3.777 -7.797 1 95.12 44 LEU B CA 1
ATOM 2290 C C . LEU B 1 44 ? 7.172 -5.184 -7.496 1 95.12 44 LEU B C 1
ATOM 2292 O O . LEU B 1 44 ? 7.801 -6.172 -7.883 1 95.12 44 LEU B O 1
ATOM 2296 N N . ASP B 1 45 ? 6.086 -5.273 -6.816 1 95.31 45 ASP B N 1
ATOM 2297 C CA . ASP B 1 45 ? 5.523 -6.566 -6.449 1 95.31 45 ASP B CA 1
ATOM 2298 C C . ASP B 1 45 ? 5.211 -7.402 -7.691 1 95.31 45 ASP B C 1
ATOM 2300 O O . ASP B 1 45 ? 5.449 -8.609 -7.707 1 95.31 45 ASP B O 1
ATOM 2304 N N . ALA B 1 46 ? 4.648 -6.73 -8.672 1 95.5 46 ALA B N 1
ATOM 2305 C CA . ALA B 1 46 ? 4.254 -7.438 -9.891 1 95.5 46 ALA B CA 1
ATOM 2306 C C . ALA B 1 46 ? 5.461 -8.062 -10.578 1 95.5 46 ALA B C 1
ATOM 2308 O O . ALA B 1 46 ? 5.422 -9.227 -10.984 1 95.5 46 ALA B O 1
ATOM 2309 N N . ILE B 1 47 ? 6.543 -7.344 -10.773 1 95.88 47 ILE B N 1
ATOM 2310 C CA . ILE B 1 47 ? 7.742 -7.828 -11.445 1 95.88 47 ILE B CA 1
ATOM 2311 C C . ILE B 1 47 ? 8.352 -8.977 -10.648 1 95.88 47 ILE B C 1
ATOM 2313 O O . ILE B 1 47 ? 8.664 -10.031 -11.211 1 95.88 47 ILE B O 1
ATOM 2317 N N . VAL B 1 48 ? 8.438 -8.766 -9.359 1 95.12 48 VAL B N 1
ATOM 2318 C CA . VAL B 1 48 ? 9.125 -9.727 -8.5 1 95.12 48 VAL B CA 1
ATOM 2319 C C . VAL B 1 48 ? 8.305 -11.008 -8.398 1 95.12 48 VAL B C 1
ATOM 2321 O O . VAL B 1 48 ? 8.859 -12.109 -8.461 1 95.12 48 VAL B O 1
ATOM 2324 N N . THR B 1 49 ? 7.023 -10.898 -8.242 1 93.81 49 THR B N 1
ATOM 2325 C CA . THR B 1 49 ? 6.184 -12.086 -8.117 1 93.81 49 THR B CA 1
ATOM 2326 C C . THR B 1 49 ? 6.141 -12.867 -9.43 1 93.81 49 THR B C 1
ATOM 2328 O O . THR B 1 49 ? 6.176 -14.094 -9.422 1 93.81 49 THR B O 1
ATOM 2331 N N . SER B 1 50 ? 6.023 -12.172 -10.508 1 94.5 50 SER B N 1
ATOM 2332 C CA . SER B 1 50 ? 6.051 -12.836 -11.805 1 94.5 50 SER B CA 1
ATOM 2333 C C . SER B 1 50 ? 7.379 -13.555 -12.031 1 94.5 50 SER B C 1
ATOM 2335 O O . SER B 1 50 ? 7.402 -14.703 -12.461 1 94.5 50 SER B O 1
ATOM 2337 N N . PHE B 1 51 ? 8.438 -12.898 -11.789 1 94.81 51 PHE B N 1
ATOM 2338 C CA . PHE B 1 51 ? 9.766 -13.484 -11.961 1 94.81 51 PHE B CA 1
ATOM 2339 C C . PHE B 1 51 ? 9.969 -14.656 -11.016 1 94.81 51 PHE B C 1
ATOM 2341 O O . PHE B 1 51 ? 10.547 -15.672 -11.398 1 94.81 51 PHE B O 1
ATOM 2348 N N . SER B 1 52 ? 9.562 -14.477 -9.773 1 94.19 52 SER B N 1
ATOM 2349 C CA . SER B 1 52 ? 9.734 -15.547 -8.797 1 94.19 52 SER B CA 1
ATOM 2350 C C . SER B 1 52 ? 8.938 -16.781 -9.188 1 94.19 52 SER B C 1
ATOM 2352 O O . SER B 1 52 ? 9.375 -17.906 -8.945 1 94.19 52 SER B O 1
ATOM 2354 N N . LEU B 1 53 ? 7.77 -16.578 -9.719 1 91.69 53 LEU B N 1
ATOM 2355 C CA . LEU B 1 53 ? 6.984 -17.703 -10.203 1 91.69 53 LEU B CA 1
ATOM 2356 C C . LEU B 1 53 ? 7.711 -18.422 -11.336 1 91.69 53 LEU B C 1
ATOM 2358 O O . LEU B 1 53 ? 7.793 -19.656 -11.344 1 91.69 53 LEU B O 1
ATOM 2362 N N . ILE B 1 54 ? 8.242 -17.688 -12.281 1 91.5 54 ILE B N 1
ATOM 2363 C CA . ILE B 1 54 ? 9.008 -18.25 -13.383 1 91.5 54 ILE B CA 1
ATOM 2364 C C . ILE B 1 54 ? 10.219 -19 -12.844 1 91.5 54 ILE B C 1
ATOM 2366 O O . ILE B 1 54 ? 10.531 -20.109 -13.297 1 91.5 54 ILE B O 1
ATOM 2370 N N . SER B 1 55 ? 10.859 -18.406 -11.906 1 92.62 55 SER B N 1
ATOM 2371 C CA . SER B 1 55 ? 12.039 -19.016 -11.289 1 92.62 55 SER B CA 1
ATOM 2372 C C . SER B 1 55 ? 11.688 -20.344 -10.617 1 92.62 55 SER B C 1
ATOM 2374 O O . SER B 1 55 ? 12.43 -21.328 -10.742 1 92.62 55 SER B O 1
ATOM 2376 N N . SER B 1 56 ? 10.633 -20.359 -9.93 1 91.25 56 SER B N 1
ATOM 2377 C CA . SER B 1 56 ? 10.227 -21.578 -9.242 1 91.25 56 SER B CA 1
ATOM 2378 C C . SER B 1 56 ? 9.82 -22.656 -10.234 1 91.25 56 SER B C 1
ATOM 2380 O O . SER B 1 56 ? 10.086 -23.844 -10.016 1 91.25 56 SER B O 1
ATOM 2382 N N . ILE B 1 57 ? 9.109 -22.312 -11.289 1 88.69 57 ILE B N 1
ATOM 2383 C CA . ILE B 1 57 ? 8.719 -23.25 -12.328 1 88.69 57 ILE B CA 1
ATOM 2384 C C . ILE B 1 57 ? 9.961 -23.844 -12.984 1 88.69 57 ILE B C 1
ATOM 2386 O O . ILE B 1 57 ? 10.023 -25.062 -13.227 1 88.69 57 ILE B O 1
ATOM 2390 N N . SER B 1 58 ? 10.891 -22.953 -13.289 1 86.56 58 SER B N 1
ATOM 2391 C CA . SER B 1 58 ? 12.133 -23.391 -13.914 1 86.56 58 SER B CA 1
ATOM 2392 C C . SER B 1 58 ? 12.883 -24.375 -13.016 1 86.56 58 SER B C 1
ATOM 2394 O O . SER B 1 58 ? 13.469 -25.344 -13.492 1 86.56 58 SER B O 1
ATOM 2396 N N . ALA B 1 59 ? 12.891 -24.078 -11.789 1 85.75 59 ALA B N 1
ATOM 2397 C CA . ALA B 1 59 ? 13.555 -24.953 -10.836 1 85.75 59 ALA B CA 1
ATOM 2398 C C . ALA B 1 59 ? 12.812 -26.281 -10.703 1 85.75 59 ALA B C 1
ATOM 2400 O O . ALA B 1 59 ? 13.43 -27.312 -10.43 1 85.75 59 ALA B O 1
ATOM 2401 N N . GLY B 1 60 ? 11.484 -26.25 -10.82 1 79.75 60 GLY B N 1
ATOM 2402 C CA . GLY B 1 60 ? 10.656 -27.438 -10.703 1 79.75 60 GLY B CA 1
ATOM 2403 C C . GLY B 1 60 ? 10.594 -28.25 -11.984 1 79.75 60 GLY B C 1
ATOM 2404 O O . GLY B 1 60 ? 9.914 -29.281 -12.039 1 79.75 60 GLY B O 1
ATOM 2405 N N . ARG B 1 61 ? 11.266 -27.891 -13.047 1 81.12 61 ARG B N 1
ATOM 2406 C CA . ARG B 1 61 ? 11.359 -28.594 -14.32 1 81.12 61 ARG B CA 1
ATOM 2407 C C . ARG B 1 61 ? 9.984 -28.75 -14.961 1 81.12 61 ARG B C 1
ATOM 2409 O O . ARG B 1 61 ? 9.641 -29.828 -15.453 1 81.12 61 ARG B O 1
ATOM 2416 N N . LEU B 1 62 ? 9.227 -27.75 -14.773 1 79.25 62 LEU B N 1
ATOM 2417 C CA . LEU B 1 62 ? 7.945 -27.703 -15.461 1 79.25 62 LEU B CA 1
ATOM 2418 C C . LEU B 1 62 ? 8.109 -27.109 -16.859 1 79.25 62 LEU B C 1
ATOM 2420 O O . LEU B 1 62 ? 9.172 -26.578 -17.203 1 79.25 62 LEU B O 1
ATOM 2424 N N . SER B 1 63 ? 7.078 -27.156 -17.688 1 81.5 63 SER B N 1
ATOM 2425 C CA . SER B 1 63 ? 7.164 -26.797 -19.094 1 81.5 63 SER B CA 1
ATOM 2426 C C . SER B 1 63 ? 6.957 -25.297 -19.297 1 81.5 63 SER B C 1
ATOM 2428 O O . SER B 1 63 ? 6.48 -24.609 -18.391 1 81.5 63 SER B O 1
ATOM 2430 N N . SER B 1 64 ? 7.324 -24.797 -20.484 1 83.19 64 SER B N 1
ATOM 2431 C CA . SER B 1 64 ? 7.113 -23.406 -20.844 1 83.19 64 SER B CA 1
ATOM 2432 C C . SER B 1 64 ? 5.629 -23.062 -20.891 1 83.19 64 SER B C 1
ATOM 2434 O O . SER B 1 64 ? 5.242 -21.922 -20.641 1 83.19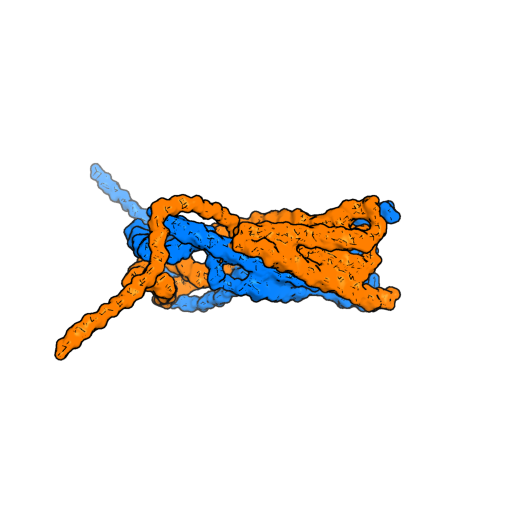 64 SER B O 1
ATOM 2436 N N . VAL B 1 65 ? 4.844 -24.062 -21.203 1 82.44 65 VAL B N 1
ATOM 2437 C CA . VAL B 1 65 ? 3.396 -23.859 -21.219 1 82.44 65 VAL B CA 1
ATOM 2438 C C . VAL B 1 65 ? 2.904 -23.531 -19.812 1 82.44 65 VAL B C 1
ATOM 2440 O O . VAL B 1 65 ? 2.021 -22.688 -19.641 1 82.44 65 VAL B O 1
ATOM 2443 N N . ASP B 1 66 ? 3.527 -24.141 -18.812 1 86.38 66 ASP B N 1
ATOM 2444 C CA . ASP B 1 66 ? 3.16 -23.891 -17.438 1 86.38 66 ASP B CA 1
ATOM 2445 C C . ASP B 1 66 ? 3.5 -22.453 -17.031 1 86.38 66 ASP B C 1
ATOM 2447 O O . ASP B 1 66 ? 2.758 -21.812 -16.281 1 86.38 66 ASP B O 1
ATOM 2451 N N . VAL B 1 67 ? 4.586 -22 -17.578 1 86.25 67 VAL B N 1
ATOM 2452 C CA . VAL B 1 67 ? 4.996 -20.625 -17.312 1 86.25 67 VAL B CA 1
ATOM 2453 C C . VAL B 1 67 ? 3.947 -19.656 -17.844 1 86.25 67 VAL B C 1
ATOM 2455 O O . VAL B 1 67 ? 3.561 -18.703 -17.156 1 86.25 67 VAL B O 1
ATOM 2458 N N . LEU B 1 68 ? 3.467 -19.875 -19.016 1 86.81 68 LEU B N 1
ATOM 2459 C CA . LEU B 1 68 ? 2.514 -18.984 -19.656 1 86.81 68 LEU B CA 1
ATOM 2460 C C . LEU B 1 68 ? 1.154 -19.062 -18.969 1 86.81 68 LEU B C 1
ATOM 2462 O O . LEU B 1 68 ? 0.539 -18.031 -18.672 1 86.81 68 LEU B O 1
ATOM 2466 N N . VAL B 1 69 ? 0.701 -20.25 -18.688 1 87.25 69 VAL B N 1
ATOM 2467 C CA . VAL B 1 69 ? -0.618 -20.469 -18.094 1 87.25 69 VAL B CA 1
ATOM 2468 C C . VAL B 1 69 ? -0.65 -19.891 -16.688 1 87.25 69 VAL B C 1
ATOM 2470 O O . VAL B 1 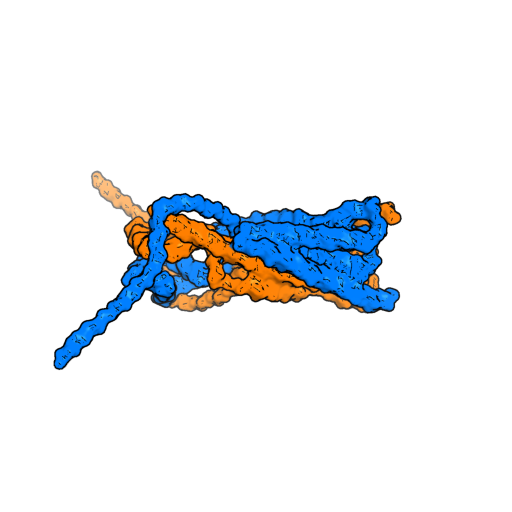69 ? -1.504 -19.062 -16.359 1 87.25 69 VAL B O 1
ATOM 2473 N N . LEU B 1 70 ? 0.324 -20.281 -15.828 1 89.81 70 LEU B N 1
ATOM 2474 C CA . LEU B 1 70 ? 0.347 -19.859 -14.43 1 89.81 70 LEU B CA 1
ATOM 2475 C C . LEU B 1 70 ? 0.783 -18.406 -14.312 1 89.81 70 LEU B C 1
ATOM 2477 O O . LEU B 1 70 ? 0.311 -17.688 -13.43 1 89.81 70 LEU B O 1
ATOM 2481 N N . GLY B 1 71 ? 1.707 -18.031 -15.227 1 90.5 71 GLY B N 1
ATOM 2482 C CA . GLY B 1 71 ? 2.164 -16.641 -15.219 1 90.5 71 GLY B CA 1
ATOM 2483 C C . GLY B 1 71 ? 1.061 -15.648 -15.531 1 90.5 71 GLY B C 1
ATOM 2484 O O . GLY B 1 71 ? 0.898 -14.656 -14.828 1 90.5 71 GLY B O 1
ATOM 2485 N N . PHE B 1 72 ? 0.265 -15.922 -16.562 1 92.31 72 PHE B N 1
ATOM 2486 C CA . PHE B 1 72 ? -0.819 -15.031 -16.938 1 92.31 72 PHE B CA 1
ATOM 2487 C C . PHE B 1 72 ? -1.935 -15.055 -15.906 1 92.31 72 PHE B C 1
ATOM 2489 O O . PHE B 1 72 ? -2.533 -14.016 -15.602 1 92.31 72 PHE B O 1
ATOM 2496 N N . ALA B 1 73 ? -2.285 -16.25 -15.492 1 92.56 73 ALA B N 1
ATOM 2497 C CA . ALA B 1 73 ? -3.297 -16.359 -14.445 1 92.56 73 ALA B CA 1
ATOM 2498 C C . ALA B 1 73 ? -2.904 -15.57 -13.203 1 92.56 73 ALA B C 1
ATOM 2500 O O . ALA B 1 73 ? -3.727 -14.844 -12.633 1 92.56 73 ALA B O 1
ATOM 2501 N N . ASN B 1 74 ? -1.637 -15.703 -12.797 1 91.69 74 ASN B N 1
ATOM 2502 C CA . ASN B 1 74 ? -1.124 -14.992 -11.633 1 91.69 74 ASN B CA 1
ATOM 2503 C C . ASN B 1 74 ? -1.121 -13.477 -11.852 1 91.69 74 ASN B C 1
ATOM 2505 O O . ASN B 1 74 ? -1.381 -12.711 -10.922 1 91.69 74 ASN B O 1
ATOM 2509 N N . LEU B 1 75 ? -0.81 -13.07 -13.055 1 93.81 75 LEU B N 1
ATOM 2510 C CA . LEU B 1 75 ? -0.754 -11.648 -13.383 1 93.81 75 LEU B CA 1
ATOM 2511 C C . LEU B 1 75 ? -2.133 -11.008 -13.258 1 93.81 75 LEU B C 1
ATOM 2513 O O . LEU B 1 75 ? -2.285 -9.969 -12.609 1 93.81 75 LEU B O 1
ATOM 2517 N N . VAL B 1 76 ? -3.113 -11.625 -13.828 1 94.38 76 VAL B N 1
ATOM 2518 C CA . VAL B 1 76 ? -4.465 -11.07 -13.828 1 94.38 76 VAL B CA 1
ATOM 2519 C C . VAL B 1 76 ? -5.051 -11.148 -12.422 1 94.38 76 VAL B C 1
ATOM 2521 O O . VAL B 1 76 ? -5.57 -10.156 -11.906 1 94.38 76 VAL B O 1
ATOM 2524 N N . ALA B 1 77 ? -4.977 -12.32 -11.828 1 94.25 77 ALA B N 1
ATOM 2525 C CA . ALA B 1 77 ? -5.5 -12.484 -10.477 1 94.25 77 ALA B CA 1
ATOM 2526 C C . ALA B 1 77 ? -4.77 -11.578 -9.492 1 94.25 77 ALA B C 1
ATOM 2528 O O . ALA B 1 77 ? -5.387 -11.008 -8.594 1 94.25 77 ALA B O 1
ATOM 2529 N N . GLY B 1 78 ? -3.42 -11.516 -9.641 1 93.75 78 GLY B N 1
ATOM 2530 C CA . GLY B 1 78 ? -2.635 -10.625 -8.805 1 93.75 78 GLY B CA 1
ATOM 2531 C C . GLY B 1 78 ? -3.027 -9.164 -8.945 1 93.75 78 GLY B C 1
ATOM 2532 O O . GLY B 1 78 ? -3.115 -8.438 -7.957 1 93.75 78 GLY B O 1
ATOM 2533 N N . GLY B 1 79 ? -3.24 -8.742 -10.211 1 95.94 79 GLY B N 1
ATOM 2534 C CA . GLY B 1 79 ? -3.695 -7.379 -10.461 1 95.94 79 GLY B CA 1
ATOM 2535 C C . GLY B 1 79 ? -5.039 -7.074 -9.82 1 95.94 79 GLY B C 1
ATOM 2536 O O . GLY B 1 79 ? -5.215 -6.02 -9.203 1 95.94 79 GLY B O 1
ATOM 2537 N N . ILE B 1 80 ? -5.961 -7.977 -9.969 1 94.62 80 ILE B N 1
ATOM 2538 C CA . ILE B 1 80 ? -7.285 -7.82 -9.375 1 94.62 80 ILE B CA 1
ATOM 2539 C C . ILE B 1 80 ? -7.16 -7.754 -7.852 1 94.62 80 ILE B C 1
ATOM 2541 O O . ILE B 1 80 ? -7.754 -6.887 -7.211 1 94.62 80 ILE B O 1
ATOM 2545 N N . SER B 1 81 ? -6.363 -8.617 -7.297 1 95.06 81 SER B N 1
ATOM 2546 C CA . SER B 1 81 ? -6.168 -8.688 -5.852 1 95.06 81 SER B CA 1
ATOM 2547 C C . SER B 1 81 ? -5.516 -7.414 -5.32 1 95.06 81 SER B C 1
ATOM 2549 O O . SER B 1 81 ? -5.98 -6.84 -4.332 1 95.06 81 SER B O 1
ATOM 2551 N N . MET B 1 82 ? -4.473 -6.953 -5.996 1 95.06 82 MET B N 1
ATOM 2552 C CA . MET B 1 82 ? -3.746 -5.777 -5.523 1 95.06 82 MET B CA 1
ATOM 2553 C C . MET B 1 82 ? -4.586 -4.516 -5.688 1 95.06 82 MET B C 1
ATOM 2555 O O . MET B 1 82 ? -4.566 -3.635 -4.824 1 95.06 82 MET B O 1
ATOM 2559 N N . GLY B 1 83 ? -5.227 -4.426 -6.844 1 96.06 83 GLY B N 1
ATOM 2560 C CA . GLY B 1 83 ?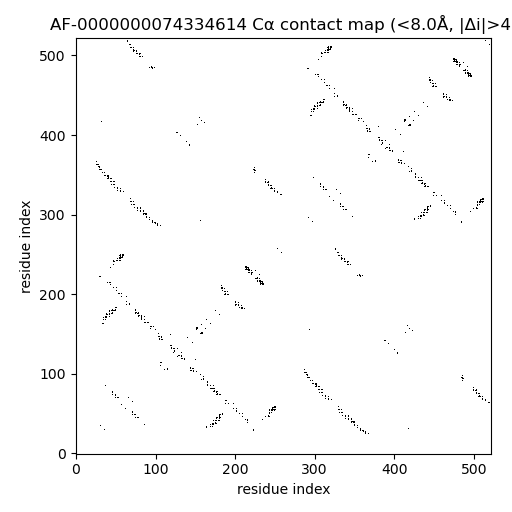 -6.094 -3.277 -7.039 1 96.06 83 GLY B CA 1
ATOM 2561 C C . GLY B 1 83 ? -7.195 -3.176 -6 1 96.06 83 GLY B C 1
ATOM 2562 O O . GLY B 1 83 ? -7.375 -2.125 -5.383 1 96.06 83 GLY B O 1
ATOM 2563 N N . PHE B 1 84 ? -7.898 -4.199 -5.816 1 94.31 84 PHE B N 1
ATOM 2564 C CA . PHE B 1 84 ? -8.945 -4.238 -4.801 1 94.31 84 PHE B CA 1
ATOM 2565 C C . PHE B 1 84 ? -8.352 -4.094 -3.406 1 94.31 84 PHE B C 1
ATOM 2567 O O . PHE B 1 84 ? -8.945 -3.461 -2.533 1 94.31 84 PHE B O 1
ATOM 2574 N N . GLY B 1 85 ? -7.199 -4.707 -3.164 1 93.81 85 GLY B N 1
ATOM 2575 C CA . GLY B 1 85 ? -6.523 -4.586 -1.884 1 93.81 85 GLY B CA 1
ATOM 2576 C C . GLY B 1 85 ? -6.168 -3.152 -1.53 1 93.81 85 GLY B C 1
ATOM 2577 O O . GLY B 1 85 ? -6.348 -2.727 -0.387 1 93.81 85 GLY B O 1
ATOM 2578 N N . ASP B 1 86 ? -5.637 -2.455 -2.527 1 93.88 86 ASP B N 1
ATOM 2579 C CA . ASP B 1 86 ? -5.312 -1.05 -2.295 1 93.88 86 ASP B CA 1
ATOM 2580 C C . ASP B 1 86 ? -6.574 -0.238 -2.004 1 93.88 86 ASP B C 1
ATOM 2582 O O . ASP B 1 86 ? -6.562 0.645 -1.142 1 93.88 86 ASP B O 1
ATOM 2586 N N . TYR B 1 87 ? -7.648 -0.527 -2.707 1 92.75 87 TYR B N 1
ATOM 2587 C CA . TYR B 1 87 ? -8.922 0.149 -2.479 1 92.75 87 TYR B CA 1
ATOM 2588 C C . TYR B 1 87 ? -9.43 -0.11 -1.066 1 92.75 87 TYR B C 1
ATOM 2590 O O . TYR B 1 87 ? -9.68 0.83 -0.308 1 92.75 87 TYR B O 1
ATOM 2598 N N . VAL B 1 88 ? -9.523 -1.344 -0.725 1 91.88 88 VAL B N 1
ATOM 2599 C CA . VAL B 1 88 ? -10.109 -1.742 0.552 1 91.88 88 VAL B CA 1
ATOM 2600 C C . VAL B 1 88 ? -9.219 -1.264 1.697 1 91.88 88 VAL B C 1
ATOM 2602 O O . VAL B 1 88 ? -9.719 -0.804 2.729 1 91.88 88 VAL B O 1
ATOM 2605 N N . SER B 1 89 ? -7.895 -1.43 1.556 1 91.31 89 SER B N 1
ATOM 2606 C CA . SER B 1 89 ? -6.984 -1.009 2.615 1 91.31 89 SER B CA 1
ATOM 2607 C C . SER B 1 89 ? -7.004 0.505 2.793 1 91.31 89 SER B C 1
ATOM 2609 O O . SER B 1 89 ? -6.945 1.005 3.918 1 91.31 89 SER B O 1
ATOM 2611 N N . SER B 1 90 ? -7.078 1.215 1.662 1 89.31 90 SER B N 1
ATOM 2612 C CA . SER B 1 90 ? -7.172 2.67 1.729 1 89.31 90 SER B CA 1
ATOM 2613 C C . SER B 1 90 ? -8.492 3.109 2.355 1 89.31 90 SER B C 1
ATOM 2615 O O . SER B 1 90 ? -8.531 4.09 3.104 1 89.31 90 SER B O 1
ATOM 2617 N N . ASP B 1 91 ? -9.508 2.402 1.985 1 89.25 91 ASP B N 1
ATOM 2618 C CA . ASP B 1 91 ? -10.82 2.688 2.57 1 89.25 91 ASP B CA 1
ATOM 2619 C C . ASP B 1 91 ? -10.82 2.416 4.07 1 89.25 91 ASP B C 1
ATOM 2621 O O . ASP B 1 91 ? -11.406 3.178 4.844 1 89.25 91 ASP B O 1
ATOM 2625 N N . THR B 1 92 ? -10.234 1.403 4.465 1 87.31 92 THR B N 1
ATOM 2626 C CA . THR B 1 92 ? -10.102 1.056 5.875 1 87.31 92 THR B CA 1
ATOM 2627 C C . THR B 1 92 ? -9.305 2.115 6.621 1 87.31 92 THR B C 1
ATOM 2629 O O . THR B 1 92 ? -9.656 2.494 7.742 1 87.31 92 THR B O 1
ATOM 2632 N N . GLU B 1 93 ? -8.25 2.531 5.965 1 86.12 93 GLU B N 1
ATOM 2633 C CA . GLU B 1 93 ? -7.43 3.582 6.559 1 86.12 93 GLU B CA 1
ATOM 2634 C C . GLU B 1 93 ? -8.242 4.855 6.789 1 86.12 93 GLU B C 1
ATOM 2636 O O . GLU B 1 93 ? -8.102 5.508 7.82 1 86.12 93 GLU B O 1
ATOM 2641 N N . ARG B 1 94 ? -9 5.199 5.867 1 85.5 94 ARG B N 1
ATOM 2642 C CA . ARG B 1 94 ? -9.852 6.383 5.957 1 85.5 94 ARG B CA 1
ATOM 2643 C C . ARG B 1 94 ? -10.844 6.254 7.109 1 85.5 94 ARG B C 1
ATOM 2645 O O . ARG B 1 94 ? -11.07 7.215 7.852 1 85.5 94 ARG B O 1
ATOM 2652 N N . ASP B 1 95 ? -11.422 5.102 7.227 1 87.06 95 ASP B N 1
ATOM 2653 C CA . ASP B 1 95 ? -12.406 4.887 8.289 1 87.06 95 ASP B CA 1
ATOM 2654 C C . ASP B 1 95 ? -11.742 4.895 9.664 1 87.06 95 ASP B C 1
ATOM 2656 O O . ASP B 1 95 ? -12.344 5.332 10.648 1 87.06 95 ASP B O 1
ATOM 2660 N N . VAL B 1 96 ? -10.516 4.434 9.703 1 85.19 96 VAL B N 1
ATOM 2661 C CA . VAL B 1 96 ? -9.766 4.492 10.953 1 85.19 96 VAL B CA 1
ATOM 2662 C C . VAL B 1 96 ? -9.492 5.945 11.32 1 85.19 96 VAL B C 1
ATOM 2664 O O . VAL B 1 96 ? -9.586 6.328 12.492 1 85.19 96 VAL B O 1
ATOM 2667 N N . ALA B 1 97 ? -9.141 6.688 10.328 1 82.94 97 ALA B N 1
ATOM 2668 C CA . ALA B 1 97 ? -8.914 8.109 10.547 1 82.94 97 ALA B CA 1
ATOM 2669 C C . ALA B 1 97 ? -10.188 8.805 11.031 1 82.94 97 ALA B C 1
ATOM 2671 O O . ALA B 1 97 ? -10.133 9.695 11.883 1 82.94 97 ALA B O 1
ATOM 2672 N N . ALA B 1 98 ? -11.297 8.414 10.5 1 84 98 ALA B N 1
ATOM 2673 C CA . ALA B 1 98 ? -12.578 8.984 10.898 1 84 98 ALA B CA 1
ATOM 2674 C C . ALA B 1 98 ? -12.906 8.633 12.344 1 84 98 ALA B C 1
ATOM 2676 O O . ALA B 1 98 ? -13.453 9.453 13.086 1 84 98 ALA B O 1
ATOM 2677 N N . LYS B 1 99 ? -12.602 7.469 12.695 1 84.06 99 LYS B N 1
ATOM 2678 C CA . LYS B 1 99 ? -12.805 7.047 14.078 1 84.06 99 LYS B CA 1
ATOM 2679 C C . LYS B 1 99 ? -11.898 7.82 15.031 1 84.06 99 LYS B C 1
ATOM 2681 O O . LYS B 1 99 ? -12.312 8.18 16.141 1 84.06 99 LYS B O 1
ATOM 2686 N N . GLU B 1 100 ? -10.695 7.949 14.594 1 83.44 100 GLU B N 1
ATOM 2687 C CA . GLU B 1 100 ? -9.766 8.742 15.398 1 83.44 100 GLU B CA 1
ATOM 2688 C C . GLU B 1 100 ? -10.273 10.164 15.586 1 83.44 100 GLU B C 1
ATOM 2690 O O . GLU B 1 100 ? -10.07 10.773 16.641 1 83.44 100 GLU B O 1
ATOM 2695 N N . ARG B 1 101 ? -10.812 10.688 14.578 1 84.19 101 ARG B N 1
ATOM 2696 C CA . ARG B 1 101 ? -11.359 12.039 14.656 1 84.19 101 ARG B CA 1
ATOM 2697 C C . ARG B 1 101 ? -12.461 12.117 15.711 1 84.19 101 ARG B C 1
ATOM 2699 O O . ARG B 1 101 ? -12.547 13.102 16.453 1 84.19 101 ARG B O 1
ATOM 2706 N N . LEU B 1 102 ? -13.273 11.133 15.766 1 83.94 102 LEU B N 1
ATOM 2707 C CA . LEU B 1 102 ? -14.336 11.109 16.766 1 83.94 102 LEU B CA 1
ATOM 2708 C C . LEU B 1 102 ? -13.766 11.078 18.172 1 83.94 102 LEU B C 1
ATOM 2710 O O . LEU B 1 102 ? -14.289 11.734 19.078 1 83.94 102 LEU B O 1
ATOM 2714 N N . VAL B 1 103 ? -12.758 10.312 18.328 1 84 103 VAL B N 1
ATOM 2715 C CA . VAL B 1 103 ? -12.086 10.242 19.609 1 84 103 VAL B CA 1
ATOM 2716 C C . VAL B 1 103 ? -11.492 11.602 19.969 1 84 103 VAL B C 1
ATOM 2718 O O . VAL B 1 103 ? -11.57 12.039 21.109 1 84 103 VAL B O 1
ATOM 2721 N N . THR B 1 104 ? -10.906 12.156 18.969 1 86.5 104 THR B N 1
ATOM 2722 C CA . THR B 1 104 ? -10.281 13.461 19.172 1 86.5 104 THR B CA 1
ATOM 2723 C C . THR B 1 104 ? -11.336 14.516 19.5 1 86.5 104 THR B C 1
ATOM 2725 O O . THR B 1 104 ? -11.102 15.391 20.344 1 86.5 104 THR B O 1
ATOM 2728 N N . GLU B 1 105 ? -12.422 14.484 18.875 1 86.62 105 GLU B N 1
ATOM 2729 C CA . GLU B 1 105 ? -13.523 15.398 19.172 1 86.62 105 GLU B CA 1
ATOM 2730 C C . GLU B 1 105 ? -13.984 15.25 20.609 1 86.62 105 GLU B C 1
ATOM 2732 O O . GLU B 1 105 ? -14.273 16.25 21.281 1 86.62 105 GLU B O 1
ATOM 2737 N N . TRP B 1 106 ? -14.086 14.047 21 1 86.06 106 TRP B N 1
ATOM 2738 C CA . TRP B 1 106 ? -14.445 13.781 22.391 1 86.06 106 TRP B CA 1
ATOM 2739 C C . TRP B 1 106 ? -13.414 14.375 23.344 1 86.06 106 TRP B C 1
ATOM 2741 O O . TRP B 1 106 ? -13.773 14.977 24.359 1 86.06 106 TRP B O 1
ATOM 2751 N N . GLU B 1 107 ? -12.203 14.195 23.031 1 87.06 107 GLU B N 1
ATOM 2752 C CA . GLU B 1 107 ? -11.133 14.703 23.875 1 87.06 107 GLU B CA 1
ATOM 2753 C C . GLU B 1 107 ? -11.148 16.234 23.938 1 87.06 107 GLU B C 1
ATOM 2755 O O . GLU B 1 107 ? -10.914 16.812 24.984 1 87.06 107 GLU B O 1
ATOM 2760 N N . VAL B 1 108 ? -11.383 16.875 22.844 1 87 108 VAL B N 1
ATOM 2761 C CA . VAL B 1 108 ? -11.398 18.328 22.766 1 87 108 VAL B CA 1
ATOM 2762 C C . VAL B 1 108 ? -12.555 18.875 23.594 1 87 108 VAL B C 1
ATOM 2764 O O . VAL B 1 108 ? -12.438 19.922 24.219 1 87 108 VAL B O 1
ATOM 2767 N N . THR B 1 109 ? -13.609 18.172 23.609 1 86.19 109 THR B N 1
ATOM 2768 C CA . THR B 1 109 ? -14.805 18.609 24.328 1 86.19 109 THR B CA 1
ATOM 2769 C C . THR B 1 109 ? -14.664 18.344 25.812 1 86.19 109 THR B C 1
ATOM 2771 O O . THR B 1 109 ? -15.078 19.156 26.641 1 86.19 109 THR B O 1
ATOM 2774 N N . ASN B 1 110 ? -14.016 17.203 26.125 1 88.25 110 ASN B N 1
ATOM 2775 C CA . ASN B 1 110 ? -14.008 16.75 27.516 1 88.25 110 ASN B CA 1
ATOM 2776 C C . ASN B 1 110 ? -12.688 17.094 28.203 1 88.25 110 ASN B C 1
ATOM 2778 O O . ASN B 1 110 ? -12.617 17.125 29.438 1 88.25 110 ASN B O 1
ATOM 2782 N N . ARG B 1 111 ? -11.703 17.266 27.469 1 87.5 111 ARG B N 1
ATOM 2783 C CA . ARG B 1 111 ? -10.391 17.594 28.016 1 87.5 111 ARG B CA 1
ATOM 2784 C C . ARG B 1 111 ? -9.852 18.875 27.391 1 87.5 111 ARG B C 1
ATOM 2786 O O . ARG B 1 111 ? -8.719 18.906 26.891 1 87.5 111 ARG B O 1
ATOM 2793 N N . HIS B 1 112 ? -10.586 19.859 27.516 1 87.25 112 HIS B N 1
ATOM 2794 C CA . HIS B 1 112 ? -10.312 21.109 26.812 1 87.25 112 HIS B CA 1
ATOM 2795 C C . HIS B 1 112 ? -9 21.719 27.297 1 87.25 112 HIS B C 1
ATOM 2797 O O . HIS B 1 112 ? -8.188 22.156 26.484 1 87.25 112 HIS B O 1
ATOM 2803 N N . LYS B 1 113 ? -8.789 21.75 28.609 1 88.44 113 LYS B N 1
ATOM 2804 C CA . LYS B 1 113 ? -7.594 22.359 29.172 1 88.44 113 LYS B CA 1
ATOM 2805 C C . LYS B 1 113 ? -6.336 21.625 28.734 1 88.44 113 LYS B C 1
ATOM 2807 O O . LYS B 1 113 ? -5.332 22.234 28.375 1 88.44 113 LYS B O 1
ATOM 2812 N N . ARG B 1 114 ? -6.406 20.344 28.75 1 88.69 114 ARG B N 1
ATOM 2813 C CA . ARG B 1 114 ? -5.262 19.531 28.375 1 88.69 114 ARG B CA 1
ATOM 2814 C C . ARG B 1 114 ? -4.918 19.719 26.891 1 88.69 114 ARG B C 1
ATOM 2816 O O . ARG B 1 114 ? -3.742 19.734 26.516 1 88.69 114 ARG B O 1
ATOM 2823 N N . GLN B 1 115 ? -5.938 19.781 26.156 1 89 115 GLN B N 1
ATOM 2824 C CA . GLN B 1 115 ? -5.715 19.953 24.719 1 89 115 GLN B CA 1
ATOM 2825 C C . GLN B 1 115 ? -5.094 21.312 24.422 1 89 115 GLN B C 1
ATOM 2827 O O . GLN B 1 115 ? -4.254 21.422 23.531 1 89 115 GLN B O 1
ATOM 2832 N N . LYS B 1 116 ? -5.512 22.297 25.141 1 89.88 116 LYS B N 1
ATOM 2833 C CA . LYS B 1 116 ? -4.93 23.625 24.969 1 89.88 116 LYS B CA 1
ATOM 2834 C C . LYS B 1 116 ? -3.449 23.625 25.328 1 89.88 116 LYS B C 1
ATOM 2836 O O . LYS B 1 116 ? -2.633 24.219 24.625 1 89.88 116 LYS B O 1
ATOM 2841 N N . GLU B 1 117 ? -3.172 22.984 26.406 1 91.06 117 GLU B N 1
ATOM 2842 C CA . GLU B 1 117 ? -1.783 22.891 26.859 1 91.06 117 GLU B CA 1
ATOM 2843 C C . GLU B 1 117 ? -0.926 22.141 25.844 1 91.06 117 GLU B C 1
ATOM 2845 O O . GLU B 1 117 ? 0.218 22.516 25.578 1 91.06 117 GLU B O 1
ATOM 2850 N N . ALA B 1 118 ? -1.48 21.078 25.359 1 89.75 118 ALA B N 1
ATOM 2851 C CA . ALA B 1 118 ? -0.76 20.297 24.359 1 89.75 118 ALA B CA 1
ATOM 2852 C C . ALA B 1 118 ? -0.475 21.109 23.109 1 89.75 118 ALA B C 1
ATOM 2854 O O . ALA B 1 118 ? 0.604 21.016 22.516 1 89.75 118 ALA B O 1
ATOM 2855 N N . LEU B 1 119 ? -1.436 21.844 22.719 1 89.38 119 LEU B N 1
ATOM 2856 C CA . LEU B 1 119 ? -1.276 22.672 21.531 1 89.38 119 LEU B CA 1
ATOM 2857 C C . LEU B 1 119 ? -0.241 23.766 21.766 1 89.38 119 LEU B C 1
ATOM 2859 O O . LEU B 1 119 ? 0.537 24.094 20.859 1 89.38 119 LEU B O 1
ATOM 2863 N N . LEU B 1 120 ? -0.277 24.328 22.938 1 91.19 120 LEU B N 1
ATOM 2864 C CA . LEU B 1 120 ? 0.708 25.328 23.312 1 91.19 120 LEU B CA 1
ATOM 2865 C C . LEU B 1 120 ? 2.119 24.766 23.25 1 91.19 120 LEU B C 1
ATOM 2867 O O . LEU B 1 120 ? 3.031 25.391 22.719 1 91.19 120 LEU B O 1
ATOM 2871 N N . ASP B 1 121 ? 2.219 23.625 23.859 1 90.62 121 ASP B N 1
ATOM 2872 C CA . ASP B 1 121 ? 3.516 22.953 23.844 1 90.62 121 ASP B CA 1
ATOM 2873 C C . ASP B 1 121 ? 3.996 22.688 22.422 1 90.62 121 ASP B C 1
ATOM 2875 O O . ASP B 1 121 ? 5.188 22.812 22.141 1 90.62 121 ASP B O 1
ATOM 2879 N N . ARG B 1 122 ? 3.105 22.312 21.609 1 86.56 122 ARG B N 1
ATOM 2880 C CA . ARG B 1 122 ? 3.453 22.016 20.219 1 86.56 122 ARG B CA 1
ATOM 2881 C C . ARG B 1 122 ? 3.969 23.25 19.516 1 86.56 122 ARG B C 1
ATOM 2883 O O . ARG B 1 122 ? 5.004 23.203 18.844 1 86.56 122 ARG B O 1
ATOM 2890 N N . TYR B 1 123 ? 3.318 24.344 19.609 1 89.19 123 TYR B N 1
ATOM 2891 C CA . TYR B 1 123 ? 3.717 25.562 18.922 1 89.19 123 TYR B CA 1
ATOM 2892 C C . TYR B 1 123 ? 5.02 26.125 19.5 1 89.19 123 TYR B C 1
ATOM 2894 O O . TYR B 1 123 ? 5.844 26.672 18.766 1 89.19 123 TYR B O 1
ATOM 2902 N N . ARG B 1 124 ? 5.199 25.875 20.766 1 89.31 124 ARG B N 1
ATOM 2903 C CA . ARG B 1 124 ? 6.461 26.281 21.359 1 89.31 124 ARG B CA 1
ATOM 2904 C C . ARG B 1 124 ? 7.617 25.438 20.828 1 89.31 124 ARG B C 1
ATOM 2906 O O . ARG B 1 124 ? 8.711 25.953 20.594 1 89.31 124 ARG B O 1
ATOM 2913 N N . ALA B 1 125 ? 7.277 24.297 20.719 1 85 125 ALA B N 1
ATOM 2914 C CA . ALA B 1 125 ? 8.289 23.391 20.172 1 85 125 ALA B CA 1
ATOM 2915 C C . ALA B 1 125 ? 8.648 23.766 18.75 1 85 125 ALA B C 1
ATOM 2917 O O . ALA B 1 125 ? 9.75 23.453 18.281 1 85 125 ALA B O 1
ATOM 2918 N N . LEU B 1 126 ? 7.695 24.375 18.078 1 83.69 126 LEU B N 1
ATOM 2919 C CA . LEU B 1 126 ? 7.918 24.766 16.688 1 83.69 126 LEU B CA 1
ATOM 2920 C C . LEU B 1 126 ? 8.586 26.141 16.609 1 83.69 126 LEU B C 1
ATOM 2922 O O . LEU B 1 126 ? 8.773 26.688 15.523 1 83.69 126 LEU B O 1
ATOM 2926 N N . GLY B 1 127 ? 8.82 26.734 17.781 1 86.06 127 GLY B N 1
ATOM 2927 C CA . GLY B 1 127 ? 9.617 27.953 17.812 1 86.06 127 GLY B CA 1
ATOM 2928 C C . GLY B 1 127 ? 8.797 29.203 18.078 1 86.06 127 GLY B C 1
ATOM 2929 O O . GLY B 1 127 ? 9.32 30.312 18.016 1 86.06 127 GLY B O 1
ATOM 2930 N N . MET B 1 128 ? 7.586 29.047 18.328 1 90.5 128 MET B N 1
ATOM 2931 C CA . MET B 1 128 ? 6.754 30.219 18.594 1 90.5 128 MET B CA 1
ATOM 2932 C C . MET B 1 128 ? 6.984 30.734 20 1 90.5 128 MET B C 1
ATOM 2934 O O . MET B 1 128 ? 7.152 29.953 20.938 1 90.5 128 MET B O 1
ATOM 2938 N N . ASN B 1 129 ? 7.023 32.031 20.141 1 92 129 ASN B N 1
ATOM 2939 C CA . ASN B 1 129 ? 7.156 32.625 21.484 1 92 129 ASN B CA 1
ATOM 2940 C C . ASN B 1 129 ? 5.906 32.375 22.328 1 92 129 ASN B C 1
ATOM 2942 O O . ASN B 1 129 ? 4.848 32.031 21.781 1 92 129 ASN B O 1
ATOM 2946 N N . ILE B 1 130 ? 6.039 32.531 23.578 1 92.38 130 ILE B N 1
ATOM 2947 C CA . ILE B 1 130 ? 4.988 32.188 24.531 1 92.38 130 ILE B CA 1
ATOM 2948 C C . ILE B 1 130 ? 3.773 33.062 24.297 1 92.38 130 ILE B C 1
ATOM 2950 O O . ILE B 1 130 ? 2.633 32.625 24.375 1 92.38 130 ILE B O 1
ATOM 2954 N N . GLU B 1 131 ? 3.998 34.312 24.047 1 94.06 131 GLU B N 1
ATOM 2955 C CA . GLU B 1 131 ? 2.904 35.25 23.859 1 94.06 131 GLU B CA 1
ATOM 2956 C C . GLU B 1 131 ? 2.098 34.938 22.609 1 94.06 131 GLU B C 1
ATOM 2958 O O . GLU B 1 131 ? 0.866 34.875 22.656 1 94.06 131 GLU B O 1
ATOM 2963 N N . ASP B 1 132 ? 2.775 34.688 21.547 1 94.06 132 ASP B N 1
ATOM 2964 C CA . ASP B 1 132 ? 2.119 34.375 20.281 1 94.06 132 ASP B CA 1
ATOM 2965 C C . ASP B 1 132 ? 1.387 33.031 20.375 1 94.06 132 ASP B C 1
ATOM 2967 O O . ASP B 1 132 ? 0.267 32.906 19.875 1 94.06 132 ASP B O 1
ATOM 2971 N N . SER B 1 133 ? 2.057 32.062 21.016 1 93.94 133 SER B N 1
ATOM 2972 C CA . SER B 1 133 ? 1.451 30.75 21.141 1 93.94 133 SER B CA 1
ATOM 2973 C C . SER B 1 133 ? 0.166 30.812 21.953 1 93.94 133 SER B C 1
ATOM 2975 O O . SER B 1 133 ? -0.826 30.172 21.609 1 93.94 133 SER B O 1
ATOM 2977 N N . ASN B 1 134 ? 0.21 31.609 23.016 1 93.31 134 ASN B N 1
ATOM 2978 C CA . ASN B 1 134 ? -0.975 31.766 23.844 1 93.31 134 ASN B CA 1
ATOM 2979 C C . ASN B 1 134 ? -2.119 32.438 23.094 1 93.31 134 ASN B C 1
ATOM 2981 O O . ASN B 1 134 ? -3.277 32.031 23.234 1 93.31 134 ASN B O 1
ATOM 2985 N N . MET B 1 135 ? -1.794 33.375 22.344 1 93.44 135 MET B N 1
ATOM 2986 C CA . MET B 1 135 ? -2.814 34.062 21.578 1 93.44 135 MET B CA 1
ATOM 2987 C C . MET B 1 135 ? -3.48 33.156 20.578 1 93.44 135 MET B C 1
ATOM 2989 O O . MET B 1 135 ? -4.707 33.094 20.484 1 93.44 135 MET B O 1
ATOM 2993 N N . VAL B 1 136 ? -2.684 32.5 19.844 1 93.44 136 VAL B N 1
ATOM 2994 C CA . VAL B 1 136 ? -3.191 31.609 18.797 1 93.44 136 VAL B CA 1
ATOM 2995 C C . VAL B 1 136 ? -4.031 30.484 19.422 1 93.44 136 VAL B C 1
ATOM 2997 O O . VAL B 1 136 ? -5.133 30.203 18.953 1 93.44 136 VAL B O 1
ATOM 3000 N N . VAL B 1 137 ? -3.484 29.875 20.453 1 93.5 137 VAL B N 1
ATOM 3001 C CA . VAL B 1 137 ? -4.16 28.75 21.094 1 93.5 137 VAL B CA 1
ATOM 3002 C C . VAL B 1 137 ? -5.488 29.203 21.688 1 93.5 137 VAL B C 1
ATOM 3004 O O . VAL B 1 137 ? -6.484 28.484 21.641 1 93.5 137 VAL B O 1
ATOM 3007 N N . ASN B 1 138 ? -5.531 30.391 22.25 1 92.62 138 ASN B N 1
ATOM 3008 C CA . ASN B 1 138 ? -6.762 30.922 22.828 1 92.62 138 ASN B CA 1
ATOM 3009 C C . ASN B 1 138 ? -7.812 31.172 21.75 1 92.62 138 ASN B C 1
ATOM 3011 O O . ASN B 1 138 ? -9.008 31 22 1 92.62 138 ASN B O 1
ATOM 3015 N N . ILE B 1 139 ? -7.344 31.609 20.641 1 92.81 139 ILE B N 1
ATOM 3016 C CA . ILE B 1 139 ? -8.273 31.828 19.531 1 92.81 139 ILE B CA 1
ATOM 3017 C C . ILE B 1 139 ? -8.805 30.484 19.047 1 92.81 139 ILE B C 1
ATOM 3019 O O . ILE B 1 139 ? -10.008 30.312 18.844 1 92.81 139 ILE B O 1
ATOM 3023 N N . PHE B 1 140 ? -7.879 29.516 18.906 1 92.44 140 PHE B N 1
ATOM 3024 C CA . PHE B 1 140 ? -8.266 28.203 18.422 1 92.44 140 PHE B CA 1
ATOM 3025 C C . PHE B 1 140 ? -9.242 27.531 19.375 1 92.44 140 PHE B C 1
ATOM 3027 O O . PHE B 1 140 ? -10.133 26.797 18.953 1 92.44 140 PHE B O 1
ATOM 3034 N N . ALA B 1 141 ? -9.047 27.797 20.609 1 90.75 141 ALA B N 1
ATOM 3035 C CA . ALA B 1 141 ? -9.875 27.188 21.641 1 90.75 141 ALA B CA 1
ATOM 3036 C C . ALA B 1 141 ? -11.336 27.578 21.469 1 90.75 141 ALA B C 1
ATOM 3038 O O . ALA B 1 141 ? -12.227 26.891 21.984 1 90.75 141 ALA B O 1
ATOM 3039 N N . LYS B 1 142 ? -11.539 28.672 20.75 1 89.44 142 LYS B N 1
ATOM 3040 C CA . LYS B 1 142 ? -12.906 29.125 20.516 1 89.44 142 LYS B CA 1
ATOM 3041 C C . LYS B 1 142 ? -13.594 28.281 19.438 1 89.44 142 LYS B C 1
ATOM 3043 O O . LYS B 1 142 ? -14.828 28.281 19.344 1 89.44 142 LYS B O 1
ATOM 3048 N N . TYR B 1 143 ? -12.773 27.672 18.672 1 91.19 143 TYR B N 1
ATOM 3049 C CA . TYR B 1 143 ? -13.297 26.906 17.531 1 91.19 143 TYR B CA 1
ATOM 3050 C C . TYR B 1 143 ? -13 25.422 17.688 1 91.19 143 TYR B C 1
ATOM 3052 O O . TYR B 1 143 ? -11.922 24.953 17.328 1 91.19 143 TYR B O 1
ATOM 3060 N N . GLY B 1 144 ? -13.953 24.656 18.016 1 85.62 144 GLY B N 1
ATOM 3061 C CA . GLY B 1 144 ? -13.797 23.25 18.297 1 85.62 144 GLY B CA 1
ATOM 3062 C C . GLY B 1 144 ? -13.25 22.453 17.125 1 85.62 144 GLY B C 1
ATOM 3063 O O . GLY B 1 144 ? -12.367 21.609 17.297 1 85.62 144 GLY B O 1
ATOM 3064 N N . ASP B 1 145 ? -13.672 22.734 15.922 1 85.06 145 ASP B N 1
ATOM 3065 C CA . ASP B 1 145 ? -13.266 22 14.719 1 85.06 145 ASP B CA 1
ATOM 3066 C C . ASP B 1 145 ? -11.789 22.234 14.406 1 85.06 145 ASP B C 1
ATOM 3068 O O . ASP B 1 145 ? -11.094 21.312 13.961 1 85.06 145 ASP B O 1
ATOM 3072 N N . ILE B 1 146 ? -11.383 23.391 14.648 1 85 146 ILE B N 1
ATOM 3073 C CA . ILE B 1 146 ? -9.984 23.719 14.375 1 85 146 ILE B CA 1
ATOM 3074 C C . ILE B 1 146 ? -9.086 23.031 15.391 1 85 146 ILE B C 1
ATOM 3076 O O . ILE B 1 146 ? -8 22.562 15.047 1 85 146 ILE B O 1
ATOM 3080 N N . MET B 1 147 ? -9.555 23 16.609 1 87.25 147 MET B N 1
ATOM 3081 C CA . MET B 1 147 ? -8.797 22.297 17.641 1 87.25 147 MET B CA 1
ATOM 3082 C C . MET B 1 147 ? -8.648 20.812 17.297 1 87.25 147 MET B C 1
ATOM 3084 O O . MET B 1 147 ? -7.586 20.234 17.531 1 87.25 147 MET B O 1
ATOM 3088 N N . VAL B 1 148 ? -9.688 20.312 16.781 1 86.44 148 VAL B N 1
ATOM 3089 C CA . VAL B 1 148 ? -9.672 18.906 16.391 1 86.44 148 VAL B CA 1
ATOM 3090 C C . VAL B 1 148 ? -8.688 18.703 15.25 1 86.44 148 VAL B C 1
ATOM 3092 O O . VAL B 1 148 ? -7.875 17.766 15.281 1 86.44 148 VAL B O 1
ATOM 3095 N N . ASP B 1 149 ? -8.711 19.547 14.273 1 80.88 149 ASP B N 1
ATOM 3096 C CA . ASP B 1 149 ? -7.828 19.422 13.109 1 80.88 149 ASP B CA 1
ATOM 3097 C C . ASP B 1 149 ? -6.363 19.547 13.523 1 80.88 149 ASP B C 1
ATOM 3099 O O . ASP B 1 149 ? -5.508 18.812 13.008 1 80.88 149 ASP B O 1
ATOM 3103 N N . GLU B 1 150 ? -6.137 20.422 14.391 1 80.88 150 GLU B N 1
ATOM 3104 C CA . GLU B 1 150 ? -4.77 20.625 14.859 1 80.88 150 GLU B CA 1
ATOM 3105 C C . GLU B 1 150 ? -4.262 19.406 15.617 1 80.88 150 GLU B C 1
ATOM 3107 O O . GLU B 1 150 ? -3.094 19.031 15.492 1 80.88 150 GLU B O 1
ATOM 3112 N N . LYS B 1 151 ? -5.121 18.906 16.438 1 81.94 151 LYS B N 1
ATOM 3113 C CA . LYS B 1 151 ? -4.73 17.703 17.172 1 81.94 151 LYS B CA 1
ATOM 3114 C C . LYS B 1 151 ? -4.504 16.531 16.234 1 81.94 151 LYS B C 1
ATOM 3116 O O . LYS B 1 151 ? -3.561 15.75 16.406 1 81.94 151 LYS B O 1
ATOM 3121 N N . MET B 1 152 ? -5.371 16.406 15.273 1 80.12 152 MET B N 1
ATOM 3122 C CA . MET B 1 152 ? -5.215 15.344 14.297 1 80.12 152 MET B CA 1
ATOM 3123 C C . MET B 1 152 ? -3.881 15.461 13.57 1 80.12 152 MET B C 1
ATOM 3125 O O . MET B 1 152 ? -3.221 14.453 13.305 1 80.12 152 MET B O 1
ATOM 3129 N N . LEU B 1 153 ? -3.535 16.594 13.227 1 73.69 153 LEU B N 1
ATOM 3130 C CA . LEU B 1 153 ? -2.262 16.844 12.57 1 73.69 153 LEU B CA 1
ATOM 3131 C C . LEU B 1 153 ? -1.093 16.453 13.461 1 73.69 153 LEU B C 1
ATOM 3133 O O . LEU B 1 153 ? -0.117 15.859 12.992 1 73.69 153 LEU B O 1
ATOM 3137 N N . GLN B 1 154 ? -1.247 16.797 14.703 1 72.5 154 GLN B N 1
ATOM 3138 C CA . GLN B 1 154 ? -0.2 16.453 15.664 1 72.5 154 GLN B CA 1
ATOM 3139 C C . GLN B 1 154 ? -0.031 14.953 15.789 1 72.5 154 GLN B C 1
ATOM 3141 O O . GLN B 1 154 ? 1.086 14.461 15.961 1 72.5 154 GLN B O 1
ATOM 3146 N N . ASP B 1 155 ? -1.129 14.305 15.727 1 72.31 155 ASP B N 1
ATOM 3147 C CA . ASP B 1 155 ? -1.098 12.859 15.922 1 72.31 155 ASP B CA 1
ATOM 3148 C C . ASP B 1 155 ? -0.72 12.148 14.625 1 72.31 155 ASP B C 1
ATOM 3150 O O . ASP B 1 155 ? -0.557 10.922 14.609 1 72.31 155 ASP B O 1
ATOM 3154 N N . GLY B 1 156 ? -0.498 12.914 13.539 1 68.44 156 GLY B N 1
ATOM 3155 C CA . GLY B 1 156 ? -0.064 12.328 12.281 1 68.44 156 GLY B CA 1
ATOM 3156 C C . GLY B 1 156 ? -1.169 11.586 11.555 1 68.44 156 GLY B C 1
ATOM 3157 O O . GLY B 1 156 ? -0.902 10.641 10.805 1 68.44 156 GLY B O 1
ATOM 3158 N N . THR B 1 157 ? -2.328 11.797 11.875 1 64.12 157 THR B N 1
ATOM 3159 C CA . THR B 1 157 ? -3.451 11.094 11.258 1 64.12 157 THR B CA 1
ATOM 3160 C C . THR B 1 157 ? -3.875 11.781 9.961 1 64.12 157 THR B C 1
ATOM 3162 O O . THR B 1 157 ? -3.869 13.008 9.875 1 64.12 157 THR B O 1
ATOM 3165 N N . LEU B 1 158 ? -3.959 10.961 8.938 1 60.25 158 LEU B N 1
ATOM 3166 C CA . LEU B 1 158 ? -4.418 11.43 7.633 1 60.25 158 LEU B CA 1
ATOM 3167 C C . LEU B 1 158 ? -5.762 12.148 7.758 1 60.25 158 LEU B C 1
ATOM 3169 O O . LEU B 1 158 ? -6.613 11.742 8.555 1 60.25 158 LEU B O 1
ATOM 3173 N N . GLN B 1 159 ? -5.766 13.227 7.012 1 60.69 159 GLN B N 1
ATOM 3174 C CA . GLN B 1 159 ? -7.074 13.867 6.973 1 60.69 159 GLN B CA 1
ATOM 3175 C C . GLN B 1 159 ? -7.992 13.188 5.961 1 60.69 159 GLN B C 1
ATOM 3177 O O . GLN B 1 159 ? -7.566 12.867 4.848 1 60.69 159 GLN B O 1
ATOM 3182 N N . PRO B 1 160 ? -9.117 12.734 6.441 1 54.66 160 PRO B N 1
ATOM 3183 C CA . PRO B 1 160 ? -10.086 11.984 5.637 1 54.66 160 PRO B CA 1
ATOM 3184 C C . PRO B 1 160 ? -10.352 12.633 4.281 1 54.66 160 PRO B C 1
ATOM 3186 O O . PRO B 1 160 ? -10.578 11.93 3.291 1 54.66 160 PRO B O 1
ATOM 3189 N N . ASP B 1 161 ? -10.477 13.938 4.195 1 53.78 161 ASP B N 1
ATOM 3190 C CA . ASP B 1 161 ? -10.992 14.633 3.016 1 53.78 161 ASP B CA 1
ATOM 3191 C C . ASP B 1 161 ? -9.875 14.898 2.008 1 53.78 161 ASP B C 1
ATOM 3193 O O . ASP B 1 161 ? -10.141 15.305 0.875 1 53.78 161 ASP B O 1
ATOM 3197 N N . ASP B 1 162 ? -8.719 14.695 2.326 1 54.75 162 ASP B N 1
ATOM 3198 C CA . ASP B 1 162 ? -7.68 15.273 1.487 1 54.75 162 ASP B CA 1
ATOM 3199 C C . ASP B 1 162 ? -6.992 14.203 0.644 1 54.75 162 ASP B C 1
ATOM 3201 O O . ASP B 1 162 ? -6.176 14.523 -0.224 1 54.75 162 ASP B O 1
ATOM 3205 N N . GLY B 1 163 ? -7.512 12.977 0.847 1 58.19 163 GLY B N 1
ATOM 3206 C CA . GLY B 1 163 ? -6.746 11.992 0.09 1 58.19 163 GLY B CA 1
ATOM 3207 C C . GLY B 1 163 ? -7.453 11.531 -1.171 1 58.19 163 GLY B C 1
ATOM 3208 O O . GLY B 1 163 ? -8.539 12.023 -1.494 1 58.19 163 GLY B O 1
ATOM 3209 N N . GLU B 1 164 ? -6.738 11.109 -2.152 1 65.5 164 GLU B N 1
ATOM 3210 C CA . GLU B 1 164 ? -7.27 10.5 -3.365 1 65.5 164 GLU B CA 1
ATOM 3211 C C . GLU B 1 164 ? -8.352 9.469 -3.039 1 65.5 164 GLU B C 1
ATOM 3213 O O . GLU B 1 164 ? -8.336 8.867 -1.966 1 65.5 164 GLU B O 1
ATOM 3218 N N . LYS B 1 165 ? -9.391 9.469 -3.91 1 82.75 165 LYS B N 1
ATOM 3219 C CA . LYS B 1 165 ? -10.453 8.477 -3.771 1 82.75 165 LYS B CA 1
ATOM 3220 C C . LYS B 1 165 ? -9.883 7.059 -3.793 1 82.75 165 LYS B C 1
ATOM 3222 O O . LYS B 1 165 ? -9.094 6.715 -4.672 1 82.75 165 LYS B O 1
ATOM 3227 N N . PRO B 1 166 ? -10.234 6.32 -2.799 1 88.56 166 PRO B N 1
ATOM 3228 C CA . PRO B 1 166 ? -9.68 4.969 -2.693 1 88.56 166 PRO B CA 1
ATOM 3229 C C . PRO B 1 166 ? -9.82 4.168 -3.986 1 88.56 166 PRO B C 1
ATOM 3231 O O . PRO B 1 166 ? -8.922 3.406 -4.348 1 88.56 166 PRO B O 1
ATOM 3234 N N . TRP B 1 167 ? -10.922 4.398 -4.742 1 89.94 167 TRP B N 1
ATOM 3235 C CA . TRP B 1 167 ? -11.141 3.613 -5.953 1 89.94 167 TRP B CA 1
ATOM 3236 C C . TRP B 1 167 ? -10.125 3.988 -7.031 1 89.94 167 TRP B C 1
ATOM 3238 O O . TRP B 1 167 ? -9.727 3.146 -7.84 1 89.94 167 TRP B O 1
ATOM 3248 N N . LYS B 1 168 ? -9.664 5.207 -7.109 1 90.5 168 LYS B N 1
ATOM 3249 C CA . LYS B 1 168 ? -8.648 5.641 -8.062 1 90.5 168 LYS B CA 1
ATOM 3250 C C . LYS B 1 168 ? -7.297 4.988 -7.77 1 90.5 168 LYS B C 1
ATOM 3252 O O . LYS B 1 168 ? -6.582 4.59 -8.688 1 90.5 168 LYS B O 1
ATOM 3257 N N . LYS B 1 169 ? -7 4.891 -6.496 1 90.69 169 LYS B N 1
ATOM 3258 C CA . LYS B 1 169 ? -5.762 4.234 -6.094 1 90.69 169 LYS B CA 1
ATOM 3259 C C . LYS B 1 169 ? -5.758 2.764 -6.508 1 90.69 169 LYS B C 1
ATOM 3261 O O . LYS B 1 169 ? -4.738 2.246 -6.973 1 90.69 169 LYS B O 1
ATOM 3266 N N . GLY B 1 170 ? -6.945 2.143 -6.355 1 94.62 170 GLY B N 1
ATOM 3267 C CA . GLY B 1 170 ? -7.07 0.75 -6.754 1 94.62 170 GLY B CA 1
ATOM 3268 C C . GLY B 1 170 ? -6.855 0.536 -8.242 1 94.62 170 GLY B C 1
ATOM 3269 O O . GLY B 1 170 ? -6.18 -0.412 -8.648 1 94.62 170 GLY B O 1
ATOM 3270 N N . LEU B 1 171 ? -7.395 1.412 -9.086 1 94.38 171 LEU B N 1
ATOM 3271 C CA . LEU B 1 171 ? -7.281 1.295 -10.531 1 94.38 171 LEU B CA 1
ATOM 3272 C C . LEU B 1 171 ? -5.848 1.546 -10.984 1 94.38 171 LEU B C 1
ATOM 3274 O O . LEU B 1 171 ? -5.355 0.882 -11.898 1 94.38 171 LEU B O 1
ATOM 3278 N N . ILE B 1 172 ? -5.223 2.494 -10.375 1 93.5 172 ILE B N 1
ATOM 3279 C CA . ILE B 1 172 ? -3.832 2.807 -10.695 1 93.5 172 ILE B CA 1
ATOM 3280 C C . ILE B 1 172 ? -2.938 1.628 -10.312 1 93.5 172 ILE B C 1
ATOM 3282 O O . ILE B 1 172 ? -2.037 1.254 -11.062 1 93.5 172 ILE B O 1
ATOM 3286 N N . THR B 1 173 ? -3.236 1.102 -9.148 1 95.31 173 THR B N 1
ATOM 3287 C CA . THR B 1 173 ? -2.5 -0.066 -8.68 1 95.31 173 THR B CA 1
ATOM 3288 C C . THR B 1 173 ? -2.672 -1.238 -9.641 1 95.31 173 THR B C 1
ATOM 3290 O O . THR B 1 173 ? -1.699 -1.907 -9.992 1 95.31 173 THR B O 1
ATOM 3293 N N . PHE B 1 174 ? -3.916 -1.427 -10.094 1 96.25 174 PHE B N 1
ATOM 3294 C CA . PHE B 1 174 ? -4.219 -2.486 -11.047 1 96.25 174 PHE B CA 1
ATOM 3295 C C . PHE B 1 174 ? -3.445 -2.283 -12.344 1 96.25 174 PHE B C 1
ATOM 3297 O O . PHE B 1 174 ? -2.807 -3.213 -12.844 1 96.25 174 PHE B O 1
ATOM 3304 N N . GLY B 1 175 ? -3.494 -1.097 -12.82 1 95.88 175 GLY B N 1
ATOM 3305 C CA . GLY B 1 175 ? -2.785 -0.783 -14.047 1 95.88 175 GLY B CA 1
ATOM 3306 C C . GLY B 1 175 ? -1.28 -0.939 -13.93 1 95.88 175 GLY B C 1
ATOM 3307 O O . GLY B 1 175 ? -0.634 -1.492 -14.82 1 95.88 175 GLY B O 1
ATOM 3308 N N . SER B 1 176 ? -0.723 -0.437 -12.891 1 95.69 176 SER B N 1
ATOM 3309 C CA . SER B 1 176 ? 0.714 -0.552 -12.656 1 95.69 176 SER B CA 1
ATOM 3310 C C . SER B 1 176 ? 1.141 -2.012 -12.547 1 95.69 176 SER B C 1
ATOM 3312 O O . SER B 1 176 ? 2.176 -2.404 -13.094 1 95.69 176 SER B O 1
ATOM 3314 N N . PHE B 1 177 ? 0.348 -2.791 -11.836 1 96 177 PHE B N 1
ATOM 3315 C CA . PHE B 1 177 ? 0.636 -4.211 -11.656 1 96 177 PHE B CA 1
ATOM 3316 C C . PHE B 1 177 ? 0.678 -4.926 -13 1 96 177 PHE B C 1
ATOM 3318 O O . PHE B 1 177 ? 1.604 -5.691 -13.273 1 96 177 PHE B O 1
ATOM 3325 N N . LEU B 1 178 ? -0.286 -4.68 -13.828 1 95.81 178 LEU B N 1
ATOM 3326 C CA . LEU B 1 178 ? -0.388 -5.348 -15.117 1 95.81 178 LEU B CA 1
ATOM 3327 C C . LEU B 1 178 ? 0.751 -4.926 -16.047 1 95.81 178 LEU B C 1
ATOM 3329 O O . LEU B 1 178 ? 1.357 -5.766 -16.703 1 95.81 178 LEU B O 1
ATOM 3333 N N . VAL B 1 179 ? 1.035 -3.688 -16.078 1 94.44 179 VAL B N 1
ATOM 3334 C CA . VAL B 1 179 ? 2.041 -3.156 -16.984 1 94.44 179 VAL B CA 1
ATOM 3335 C C . VAL B 1 179 ? 3.424 -3.666 -16.594 1 94.44 179 VAL B C 1
ATOM 3337 O O . VAL B 1 179 ? 4.152 -4.215 -17.422 1 94.44 179 VAL B O 1
ATOM 3340 N N . PHE B 1 180 ? 3.773 -3.596 -15.414 1 94.31 180 PHE B N 1
ATOM 3341 C CA . PHE B 1 180 ? 5.117 -3.955 -14.977 1 94.31 180 PHE B CA 1
ATOM 3342 C C . PHE B 1 180 ? 5.246 -5.465 -14.805 1 94.31 180 PHE B C 1
ATOM 3344 O O . PHE B 1 180 ? 6.312 -6.031 -15.055 1 94.31 180 PHE B O 1
ATOM 3351 N N . GLY B 1 181 ? 4.184 -6.098 -14.336 1 95.19 181 GLY B N 1
ATOM 3352 C CA . GLY B 1 181 ? 4.211 -7.535 -14.125 1 95.19 181 GLY B CA 1
ATOM 3353 C C . GLY B 1 181 ? 4.32 -8.328 -15.414 1 95.19 181 GLY B C 1
ATOM 3354 O O . GLY B 1 181 ? 4.688 -9.508 -15.398 1 95.19 181 GLY B O 1
ATOM 3355 N N . SER B 1 182 ? 4.023 -7.715 -16.531 1 95.5 182 SER B N 1
ATOM 3356 C CA . SER B 1 182 ? 4.055 -8.398 -17.828 1 95.5 182 SER B CA 1
ATOM 3357 C C . SER B 1 182 ? 5.48 -8.539 -18.344 1 95.5 182 SER B C 1
ATOM 3359 O O . SER B 1 182 ? 5.742 -9.344 -19.234 1 95.5 182 SER B O 1
ATOM 3361 N N . ALA B 1 183 ? 6.367 -7.879 -17.766 1 94 183 ALA B N 1
ATOM 3362 C CA . ALA B 1 183 ? 7.727 -7.801 -18.297 1 94 183 ALA B CA 1
ATOM 3363 C C . ALA B 1 183 ? 8.398 -9.172 -18.297 1 94 183 ALA B C 1
ATOM 3365 O O . ALA B 1 183 ? 8.906 -9.633 -19.312 1 94 183 ALA B O 1
ATOM 3366 N N . PRO B 1 184 ? 8.445 -9.875 -17.172 1 92.81 184 PRO B N 1
ATOM 3367 C CA . PRO B 1 184 ? 9.086 -11.188 -17.188 1 92.81 184 PRO B CA 1
ATOM 3368 C C . PRO B 1 184 ? 8.391 -12.18 -18.109 1 92.81 184 PRO B C 1
ATOM 3370 O O . PRO B 1 184 ? 9.055 -13.008 -18.75 1 92.81 184 PRO B O 1
ATOM 3373 N N . ILE B 1 185 ? 7.062 -12.117 -18.172 1 90.62 185 ILE B N 1
ATOM 3374 C CA . ILE B 1 185 ? 6.285 -13.031 -19 1 90.62 185 ILE B CA 1
ATOM 3375 C C . ILE B 1 185 ? 6.551 -12.742 -20.469 1 90.62 185 ILE B C 1
ATOM 3377 O O . ILE B 1 185 ? 6.59 -13.656 -21.297 1 90.62 185 ILE B O 1
ATOM 3381 N N . LEU B 1 186 ? 6.727 -11.484 -20.781 1 89.69 186 LEU B N 1
ATOM 3382 C CA . LEU B 1 186 ? 7.012 -11.078 -22.156 1 89.69 186 LEU B CA 1
ATOM 3383 C C . LEU B 1 186 ? 8.297 -11.727 -22.656 1 89.69 186 LEU B C 1
ATOM 3385 O O . LEU B 1 186 ? 8.43 -12.023 -23.844 1 89.69 186 LEU B O 1
ATOM 3389 N N . ALA B 1 187 ? 9.258 -11.938 -21.812 1 85.31 187 ALA B N 1
ATOM 3390 C CA . ALA B 1 187 ? 10.5 -12.602 -22.203 1 85.31 187 ALA B CA 1
ATOM 3391 C C . ALA B 1 187 ? 10.227 -14.016 -22.719 1 85.31 187 ALA B C 1
ATOM 3393 O O . ALA B 1 187 ? 10.844 -14.453 -23.703 1 85.31 187 ALA B O 1
ATOM 3394 N N . PHE B 1 188 ? 9.328 -14.695 -22.078 1 81.25 188 PHE B N 1
ATOM 3395 C CA . PHE B 1 188 ? 8.992 -16.062 -22.484 1 81.25 188 PHE B CA 1
ATOM 3396 C C . PHE B 1 188 ? 8.227 -16.047 -23.797 1 81.25 188 PHE B C 1
ATOM 3398 O O . PHE B 1 188 ? 8.492 -16.859 -24.688 1 81.25 188 PHE B O 1
ATOM 3405 N N . ILE B 1 189 ? 7.367 -15.078 -23.906 1 82.31 189 ILE B N 1
ATOM 3406 C CA . ILE B 1 189 ? 6.547 -14.992 -25.109 1 82.31 189 ILE B CA 1
ATOM 3407 C C . ILE B 1 189 ? 7.434 -14.695 -26.312 1 82.31 189 ILE B C 1
ATOM 3409 O O . ILE B 1 189 ? 7.262 -15.297 -27.391 1 82.31 189 ILE B O 1
ATOM 3413 N N . ILE B 1 190 ? 8.383 -13.859 -26.141 1 83.19 190 ILE B N 1
ATOM 3414 C CA . ILE B 1 190 ? 9.25 -13.43 -27.234 1 83.19 190 ILE B CA 1
ATOM 3415 C C . ILE B 1 190 ? 10.242 -14.539 -27.578 1 83.19 190 ILE B C 1
ATOM 3417 O O . ILE B 1 190 ? 10.547 -14.766 -28.75 1 83.19 190 ILE B O 1
ATOM 3421 N N . LEU B 1 191 ? 10.688 -15.297 -26.641 1 82.62 191 LEU B N 1
ATOM 3422 C CA . LEU B 1 191 ? 11.781 -16.234 -26.844 1 82.62 191 LEU B CA 1
ATOM 3423 C C . LEU B 1 191 ? 11.25 -17.609 -27.234 1 82.62 191 LEU B C 1
ATOM 3425 O O . LEU B 1 191 ? 11.992 -18.438 -27.766 1 82.62 191 LEU B O 1
ATOM 3429 N N . ILE B 1 192 ? 9.977 -17.906 -27 1 77.75 192 ILE B N 1
ATOM 3430 C CA . ILE B 1 192 ? 9.375 -19.203 -27.25 1 77.75 192 ILE B CA 1
ATOM 3431 C C . ILE B 1 192 ? 9.555 -19.578 -28.719 1 77.75 192 ILE B C 1
ATOM 3433 O O . ILE B 1 192 ? 9.992 -20.688 -29.047 1 77.75 192 ILE B O 1
ATOM 3437 N N . PRO B 1 193 ? 9.305 -18.562 -29.641 1 75.81 193 PRO B N 1
ATOM 3438 C CA . PRO B 1 193 ? 9.453 -18.922 -31.047 1 75.81 193 PRO B CA 1
ATOM 3439 C C . PRO B 1 193 ? 10.914 -19.047 -31.484 1 75.81 193 PRO B C 1
ATOM 3441 O O . PRO B 1 193 ? 11.203 -19.688 -32.5 1 75.81 193 PRO B O 1
ATOM 3444 N N . PHE B 1 194 ? 11.797 -18.531 -30.797 1 79 194 PHE B N 1
ATOM 3445 C CA . PHE B 1 194 ? 13.18 -18.438 -31.25 1 79 194 PHE B CA 1
ATOM 3446 C C . PHE B 1 194 ? 14.023 -19.562 -30.656 1 79 194 PHE B C 1
ATOM 3448 O O . PHE B 1 194 ? 15.062 -19.922 -31.219 1 79 194 PHE B O 1
ATOM 3455 N N . THR B 1 195 ? 13.672 -20.094 -29.438 1 75.44 195 THR B N 1
ATOM 3456 C CA . THR B 1 195 ? 14.492 -21.125 -28.812 1 75.44 195 THR B CA 1
ATOM 3457 C C . THR B 1 195 ? 13.625 -22.109 -28.047 1 75.44 195 THR B C 1
ATOM 3459 O O . THR B 1 195 ? 12.617 -21.734 -27.438 1 75.44 195 THR B O 1
ATOM 3462 N N . ARG B 1 196 ? 14.07 -23.359 -28.141 1 77.44 196 ARG B N 1
ATOM 3463 C CA . ARG B 1 196 ? 13.391 -24.391 -27.375 1 77.44 196 ARG B CA 1
ATOM 3464 C C . ARG B 1 196 ? 14.141 -24.688 -26.078 1 77.44 196 ARG B C 1
ATOM 3466 O O . ARG B 1 196 ? 13.672 -25.469 -25.25 1 77.44 196 ARG B O 1
ATOM 3473 N N . ASN B 1 197 ? 15.188 -23.969 -25.906 1 80.75 197 ASN B N 1
ATOM 3474 C CA . ASN B 1 197 ? 15.992 -24.188 -24.719 1 80.75 197 ASN B CA 1
ATOM 3475 C C . ASN B 1 197 ? 15.438 -23.453 -23.5 1 80.75 197 ASN B C 1
ATOM 3477 O O . ASN B 1 197 ? 15.328 -22.219 -23.516 1 80.75 197 ASN B O 1
ATOM 3481 N N . GLU B 1 198 ? 15.109 -24.172 -22.469 1 81.19 198 GLU B N 1
ATOM 3482 C CA . GLU B 1 198 ? 14.484 -23.641 -21.266 1 81.19 198 GLU B CA 1
ATOM 3483 C C . GLU B 1 198 ? 15.438 -22.719 -20.516 1 81.19 198 GLU B C 1
ATOM 3485 O O . GLU B 1 198 ? 15.008 -21.75 -19.875 1 81.19 198 GLU B O 1
ATOM 3490 N N . THR B 1 199 ? 16.719 -22.969 -20.641 1 83.19 199 THR B N 1
ATOM 3491 C CA . THR B 1 199 ? 17.719 -22.172 -19.938 1 83.19 199 THR B CA 1
ATOM 3492 C C . THR B 1 199 ? 17.797 -20.766 -20.531 1 83.19 199 THR B C 1
ATOM 3494 O O . THR B 1 199 ? 17.922 -19.781 -19.781 1 83.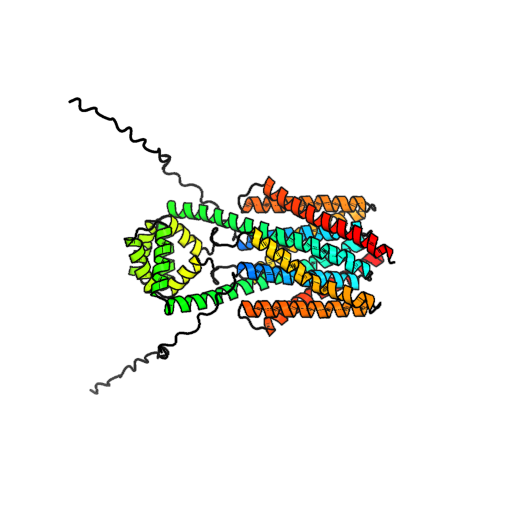19 199 THR B O 1
ATOM 3497 N N . PHE B 1 200 ? 17.703 -20.703 -21.812 1 85.81 200 PHE B N 1
ATOM 3498 C CA . PHE B 1 200 ? 17.75 -19.406 -22.469 1 85.81 200 PHE B CA 1
ATOM 3499 C C . PHE B 1 200 ? 16.5 -18.594 -22.156 1 85.81 200 PHE B C 1
ATOM 3501 O O . PHE B 1 200 ? 16.578 -17.359 -22.016 1 85.81 200 PHE B O 1
ATOM 3508 N N . LYS B 1 201 ? 15.406 -19.266 -22.062 1 86.5 201 LYS B N 1
ATOM 3509 C CA . LYS B 1 201 ? 14.164 -18.562 -21.719 1 86.5 201 LYS B CA 1
ATOM 3510 C C . LYS B 1 201 ? 14.234 -18 -20.297 1 86.5 201 LYS B C 1
ATOM 3512 O O . LYS B 1 201 ? 13.758 -16.906 -20.031 1 86.5 201 LYS B O 1
ATOM 3517 N N . PHE B 1 202 ? 14.852 -18.797 -19.438 1 89.44 202 PHE B N 1
ATOM 3518 C CA . PHE B 1 202 ? 15 -18.359 -18.062 1 89.44 202 PHE B CA 1
ATOM 3519 C C . PHE B 1 202 ? 15.938 -17.156 -17.969 1 89.44 202 PHE B C 1
ATOM 3521 O O . PHE B 1 202 ? 15.672 -16.219 -17.234 1 89.44 202 PHE B O 1
ATOM 3528 N N . ILE B 1 203 ? 17 -17.141 -18.719 1 90.81 203 ILE B N 1
ATOM 3529 C CA . ILE B 1 203 ? 17.953 -16.047 -18.734 1 90.81 203 ILE B CA 1
ATOM 3530 C C . ILE B 1 203 ? 17.266 -14.789 -19.297 1 90.81 203 ILE B C 1
ATOM 3532 O O . ILE B 1 203 ? 17.516 -13.68 -18.812 1 90.81 203 ILE B O 1
ATOM 3536 N N . GLY B 1 204 ? 16.484 -14.953 -20.312 1 91.12 204 GLY B N 1
ATOM 3537 C CA . GLY B 1 204 ? 15.703 -13.844 -20.828 1 91.12 204 GLY B CA 1
ATOM 3538 C C . GLY B 1 204 ? 14.781 -13.219 -19.812 1 91.12 204 GLY B C 1
ATOM 3539 O O . GLY B 1 204 ? 14.664 -11.992 -19.734 1 91.12 204 GLY B O 1
ATOM 3540 N N . ALA B 1 205 ? 14.062 -14.133 -19.062 1 91.94 205 ALA B N 1
ATOM 3541 C CA . ALA B 1 205 ? 13.18 -13.648 -18 1 91.94 205 ALA B CA 1
ATOM 3542 C C . ALA B 1 205 ? 13.969 -12.883 -16.953 1 91.94 205 ALA B C 1
ATOM 3544 O O . ALA B 1 205 ? 13.484 -11.875 -16.422 1 91.94 205 ALA B O 1
ATOM 3545 N N . CYS B 1 206 ? 15.211 -13.336 -16.672 1 93.75 206 CYS B N 1
ATOM 3546 C CA . CYS B 1 206 ? 16.078 -12.664 -15.703 1 93.75 206 CYS B CA 1
ATOM 3547 C C . CYS B 1 206 ? 16.453 -11.266 -16.188 1 93.75 206 CYS B C 1
ATOM 3549 O O . CYS B 1 206 ? 16.344 -10.297 -15.43 1 93.75 206 CYS B O 1
ATOM 3551 N N . ILE B 1 207 ? 16.812 -11.172 -17.391 1 94.44 207 ILE B N 1
ATOM 3552 C CA . ILE B 1 207 ? 17.297 -9.914 -17.953 1 94.44 207 ILE B CA 1
ATOM 3553 C C . ILE B 1 207 ? 16.141 -8.914 -18.031 1 94.44 207 ILE B C 1
ATOM 3555 O O . ILE B 1 207 ? 16.281 -7.758 -17.641 1 94.44 207 ILE B O 1
ATOM 3559 N N . LEU B 1 208 ? 15 -9.344 -18.547 1 94.56 208 LEU B N 1
ATOM 3560 C CA . LEU B 1 208 ? 13.867 -8.445 -18.703 1 94.56 208 LEU B CA 1
ATOM 3561 C C . LEU B 1 208 ? 13.328 -7.992 -17.344 1 94.56 208 LEU B C 1
ATOM 3563 O O . LEU B 1 208 ? 12.867 -6.859 -17.203 1 94.56 208 LEU B O 1
ATOM 3567 N N . SER B 1 209 ? 13.312 -8.969 -16.406 1 95.75 209 SER B N 1
ATOM 3568 C CA . SER B 1 209 ? 12.898 -8.594 -15.062 1 95.75 209 SER B CA 1
ATOM 3569 C C . SER B 1 209 ? 13.844 -7.57 -14.453 1 95.75 209 SER B C 1
ATOM 3571 O O . SER B 1 209 ? 13.406 -6.605 -13.82 1 95.75 209 SER B O 1
ATOM 3573 N N . ALA B 1 210 ? 15.133 -7.766 -14.656 1 96.25 210 ALA B N 1
ATOM 3574 C CA . ALA B 1 210 ? 16.125 -6.836 -14.141 1 96.25 210 ALA B CA 1
ATOM 3575 C C . ALA B 1 210 ? 15.977 -5.457 -14.781 1 96.25 210 ALA B C 1
ATOM 3577 O O . ALA B 1 210 ? 16.094 -4.434 -14.102 1 96.25 210 ALA B O 1
ATOM 3578 N N . LEU B 1 211 ? 15.719 -5.449 -16.031 1 96 211 LEU B N 1
ATOM 3579 C CA . LEU B 1 211 ? 15.516 -4.184 -16.734 1 96 211 LEU B CA 1
ATOM 3580 C C . LEU B 1 211 ? 14.258 -3.48 -16.234 1 96 211 LEU B C 1
ATOM 3582 O O . LEU B 1 211 ? 14.25 -2.256 -16.078 1 96 211 LEU B O 1
ATOM 3586 N N . ALA B 1 212 ? 13.211 -4.234 -16.062 1 95.88 212 ALA B N 1
ATOM 3587 C CA . ALA B 1 212 ? 11.961 -3.662 -15.562 1 95.88 212 ALA B CA 1
ATOM 3588 C C . ALA B 1 212 ? 12.148 -3.088 -14.156 1 95.88 212 ALA B C 1
ATOM 3590 O O . ALA B 1 212 ? 11.648 -2 -13.859 1 95.88 212 ALA B O 1
ATOM 3591 N N . LEU B 1 213 ? 12.867 -3.85 -13.328 1 96.19 213 LEU B N 1
ATOM 3592 C CA . LEU B 1 213 ? 13.125 -3.389 -11.969 1 96.19 213 LEU B CA 1
ATOM 3593 C C . LEU B 1 213 ? 14.008 -2.145 -11.977 1 96.19 213 LEU B C 1
ATOM 3595 O O . LEU B 1 213 ? 13.789 -1.22 -11.195 1 96.19 213 LEU B O 1
ATOM 3599 N N . ALA B 1 214 ? 14.992 -2.145 -12.836 1 96.06 214 ALA B N 1
ATOM 3600 C CA . ALA B 1 214 ? 15.852 -0.971 -12.977 1 96.06 214 ALA B CA 1
ATOM 3601 C C . ALA B 1 214 ? 15.047 0.248 -13.422 1 96.06 214 ALA B C 1
ATOM 3603 O O . ALA B 1 214 ? 15.242 1.349 -12.898 1 96.06 214 ALA B O 1
ATOM 3604 N N . THR B 1 215 ? 14.219 0.076 -14.406 1 95.31 215 THR B N 1
ATOM 3605 C CA . THR B 1 215 ? 13.391 1.165 -14.914 1 95.31 215 THR B CA 1
ATOM 3606 C C . THR B 1 215 ? 12.477 1.702 -13.82 1 95.31 215 THR B C 1
ATOM 3608 O O . THR B 1 215 ? 12.328 2.916 -13.672 1 95.31 215 THR B O 1
ATOM 3611 N N . LEU B 1 216 ? 11.852 0.804 -13.086 1 94.31 216 LEU B N 1
ATOM 3612 C CA . LEU B 1 216 ? 10.992 1.213 -11.977 1 94.31 216 LEU B CA 1
ATOM 3613 C C . LEU B 1 216 ? 11.789 1.951 -10.906 1 94.31 216 LEU B C 1
ATOM 3615 O O . LEU B 1 216 ? 11.336 2.971 -10.383 1 94.31 216 LEU B O 1
ATOM 3619 N N . GLY B 1 217 ? 12.93 1.393 -10.57 1 93.94 217 GLY B N 1
ATOM 3620 C CA . GLY B 1 217 ? 13.789 2.041 -9.594 1 93.94 217 GLY B CA 1
ATOM 3621 C C . GLY B 1 217 ? 14.211 3.438 -10.008 1 93.94 217 GLY B C 1
ATOM 3622 O O . GLY B 1 217 ? 14.18 4.367 -9.195 1 93.94 217 GLY B O 1
ATOM 3623 N N . ILE B 1 218 ? 14.594 3.623 -11.242 1 93.75 218 ILE B N 1
ATOM 3624 C CA . ILE B 1 218 ? 15.023 4.914 -11.773 1 93.75 218 ILE B CA 1
ATOM 3625 C C . ILE B 1 218 ? 13.836 5.879 -11.797 1 93.75 218 ILE B C 1
ATOM 3627 O O . ILE B 1 218 ? 13.977 7.055 -11.453 1 93.75 218 ILE B O 1
ATOM 3631 N N . ALA B 1 219 ? 12.688 5.398 -12.211 1 91.31 219 ALA B N 1
ATOM 3632 C CA . ALA B 1 219 ? 11.484 6.234 -12.266 1 91.31 219 ALA B CA 1
ATOM 3633 C C . ALA B 1 219 ? 11.117 6.754 -10.883 1 91.31 219 ALA B C 1
ATOM 3635 O O . ALA B 1 219 ? 10.797 7.934 -10.719 1 91.31 219 ALA B O 1
ATOM 3636 N N . LYS B 1 220 ? 11.148 5.871 -9.922 1 90.75 220 LYS B N 1
ATOM 3637 C CA . LYS B 1 220 ? 10.805 6.305 -8.57 1 90.75 220 LYS B CA 1
ATOM 3638 C C . LYS B 1 220 ? 11.828 7.297 -8.031 1 90.75 220 LYS B C 1
ATOM 3640 O O . LYS B 1 220 ? 11.469 8.258 -7.348 1 90.75 220 LYS B O 1
ATOM 3645 N N . ALA B 1 221 ? 13.078 7.047 -8.359 1 91.56 221 ALA B N 1
ATOM 3646 C CA . ALA B 1 221 ? 14.133 7.949 -7.91 1 91.56 221 ALA B CA 1
ATOM 3647 C C . ALA B 1 221 ? 13.953 9.344 -8.508 1 91.56 221 ALA B C 1
ATOM 3649 O O . ALA B 1 221 ? 14.18 10.352 -7.836 1 91.56 221 ALA B O 1
ATOM 3650 N N . LYS B 1 222 ? 13.562 9.398 -9.711 1 89.88 222 LYS B N 1
ATOM 3651 C CA . LYS B 1 222 ? 13.336 10.672 -10.391 1 89.88 222 LYS B CA 1
ATOM 3652 C C . LYS B 1 222 ? 12.188 11.445 -9.75 1 89.88 222 LYS B C 1
ATOM 3654 O O . LYS B 1 222 ? 12.273 12.664 -9.586 1 89.88 222 LYS B O 1
ATOM 3659 N N . ILE B 1 223 ? 11.188 10.773 -9.367 1 86.81 223 ILE B N 1
ATOM 3660 C CA . ILE B 1 223 ? 10 11.414 -8.805 1 86.81 223 ILE B CA 1
ATOM 3661 C C . ILE B 1 223 ? 10.281 11.836 -7.363 1 86.81 223 ILE B C 1
ATOM 3663 O O . ILE B 1 223 ? 9.914 12.938 -6.945 1 86.81 223 ILE B O 1
ATOM 3667 N N . ALA B 1 224 ? 10.953 11.016 -6.656 1 87.5 224 ALA B N 1
ATOM 3668 C CA . ALA B 1 224 ? 11.164 11.25 -5.23 1 87.5 224 ALA B CA 1
ATOM 3669 C C . ALA B 1 224 ? 12.461 12.008 -4.98 1 87.5 224 ALA B C 1
ATOM 3671 O O . ALA B 1 224 ? 12.703 12.484 -3.869 1 87.5 224 ALA B O 1
ATOM 3672 N N . GLY B 1 225 ? 13.266 12.195 -6.027 1 85.31 225 GLY B N 1
ATOM 3673 C CA . GLY B 1 225 ? 14.531 12.891 -5.867 1 85.31 225 GLY B CA 1
ATOM 3674 C C . GLY B 1 225 ? 15.578 12.062 -5.141 1 85.31 225 GLY B C 1
ATOM 3675 O O . GLY B 1 225 ? 16.297 12.57 -4.285 1 85.31 225 GLY B O 1
ATOM 3676 N N . GLN B 1 226 ? 15.562 10.812 -5.438 1 87.31 226 GLN B N 1
ATOM 3677 C CA . GLN B 1 226 ? 16.516 9.891 -4.828 1 87.31 226 GLN B CA 1
ATOM 3678 C C . GLN B 1 226 ? 17.656 9.578 -5.781 1 87.31 226 GLN B C 1
ATOM 3680 O O . GLN B 1 226 ? 17.656 10.023 -6.934 1 87.31 226 GLN B O 1
ATOM 3685 N N . ASN B 1 227 ? 18.672 8.93 -5.211 1 91.62 227 ASN B N 1
ATOM 3686 C CA . ASN B 1 227 ? 19.797 8.477 -6.039 1 91.62 227 ASN B CA 1
ATOM 3687 C C . ASN B 1 227 ? 19.375 7.355 -6.98 1 91.62 227 ASN B C 1
ATOM 3689 O O . ASN B 1 227 ? 18.859 6.324 -6.535 1 91.62 227 ASN B O 1
ATOM 3693 N N . TYR B 1 228 ? 19.672 7.555 -8.242 1 92.56 228 TYR B N 1
ATOM 3694 C CA . TYR B 1 228 ? 19.234 6.625 -9.273 1 92.56 228 TYR B CA 1
ATOM 3695 C C . TYR B 1 228 ? 19.859 5.254 -9.078 1 92.56 228 TYR B C 1
ATOM 3697 O O . TYR B 1 228 ? 19.172 4.234 -9.133 1 92.56 228 TYR B O 1
ATOM 3705 N N . ALA B 1 229 ? 21.125 5.176 -8.812 1 93.44 229 ALA B N 1
ATOM 3706 C CA . ALA B 1 229 ? 21.859 3.916 -8.695 1 93.44 229 ALA B CA 1
ATOM 3707 C C . ALA B 1 229 ? 21.391 3.129 -7.469 1 93.44 229 ALA B C 1
ATOM 3709 O O . ALA B 1 229 ? 21.219 1.91 -7.535 1 93.44 229 ALA B O 1
ATOM 3710 N N . LEU B 1 230 ? 21.172 3.797 -6.434 1 91.75 230 LEU B N 1
ATOM 3711 C CA . LEU B 1 230 ? 20.75 3.141 -5.199 1 91.75 230 LEU B CA 1
ATOM 3712 C C . LEU B 1 230 ? 19.328 2.619 -5.32 1 91.75 230 LEU B C 1
ATOM 3714 O O . LEU B 1 230 ? 19.016 1.53 -4.832 1 91.75 230 LEU B O 1
ATOM 3718 N N . SER B 1 231 ? 18.531 3.418 -5.906 1 93.81 231 SER B N 1
ATOM 3719 C CA . SER B 1 231 ? 17.141 3.023 -6.082 1 93.81 231 SER B CA 1
ATOM 3720 C C . SER B 1 231 ? 17.016 1.834 -7.031 1 93.81 231 SER B C 1
ATOM 3722 O O . SER B 1 231 ? 16.312 0.864 -6.73 1 93.81 231 SER B O 1
ATOM 3724 N N . ALA B 1 232 ? 17.672 1.929 -8.117 1 94.56 232 ALA B N 1
ATOM 3725 C CA . ALA B 1 232 ? 17.656 0.827 -9.078 1 94.56 232 ALA B CA 1
ATOM 3726 C C . ALA B 1 232 ? 18.312 -0.42 -8.484 1 94.56 232 ALA B C 1
ATOM 3728 O O . ALA B 1 232 ? 17.812 -1.534 -8.672 1 94.56 232 ALA B O 1
ATOM 3729 N N . GLY B 1 233 ? 19.438 -0.269 -7.844 1 94.81 233 GLY B N 1
ATOM 3730 C CA . GLY B 1 233 ? 20.109 -1.392 -7.219 1 94.81 233 GLY B CA 1
ATOM 3731 C C . GLY B 1 233 ? 19.266 -2.084 -6.164 1 94.81 233 GLY B C 1
ATOM 3732 O O . GLY B 1 233 ? 19.297 -3.312 -6.055 1 94.81 233 GLY B O 1
ATOM 3733 N N . GLY B 1 234 ? 18.547 -1.312 -5.375 1 93.81 234 GLY B N 1
ATOM 3734 C CA . GLY B 1 234 ? 17.688 -1.869 -4.344 1 93.81 234 GLY B CA 1
ATOM 3735 C C . GLY B 1 234 ? 16.562 -2.715 -4.902 1 93.81 234 GLY B C 1
ATOM 3736 O O . GLY B 1 234 ? 16.297 -3.811 -4.406 1 93.81 234 GLY B O 1
ATOM 3737 N N . THR B 1 235 ? 15.914 -2.168 -5.914 1 93.94 235 THR B N 1
ATOM 3738 C CA . THR B 1 235 ? 14.805 -2.893 -6.527 1 93.94 235 THR B CA 1
ATOM 3739 C C . THR B 1 235 ? 15.297 -4.176 -7.184 1 93.94 235 THR B C 1
ATOM 3741 O O . THR B 1 235 ? 14.648 -5.219 -7.086 1 93.94 235 THR B O 1
ATOM 3744 N N . ILE B 1 236 ? 16.43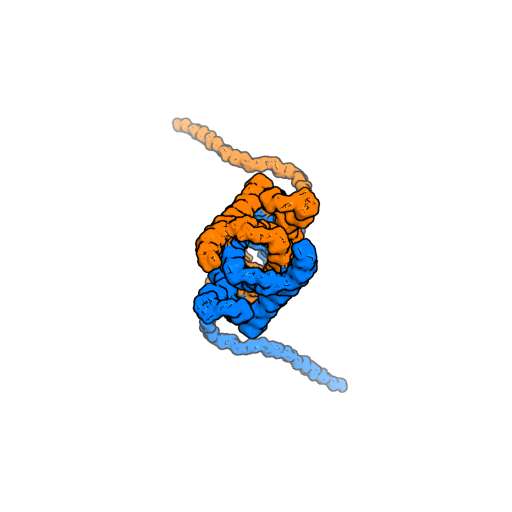8 -4.109 -7.801 1 95.62 236 ILE B N 1
ATOM 3745 C CA . ILE B 1 236 ? 17.016 -5.285 -8.453 1 95.62 236 ILE B CA 1
ATOM 3746 C C . ILE B 1 236 ? 17.406 -6.316 -7.395 1 95.62 236 ILE B C 1
ATOM 3748 O O . ILE B 1 236 ? 17.188 -7.516 -7.578 1 95.62 236 ILE B O 1
ATOM 3752 N N . LEU B 1 237 ? 17.953 -5.844 -6.348 1 94.19 237 LEU B N 1
ATOM 3753 C CA . LEU B 1 237 ? 18.359 -6.742 -5.273 1 94.19 237 LEU B CA 1
ATOM 3754 C C . LEU B 1 237 ? 17.156 -7.469 -4.684 1 94.19 237 LEU B C 1
ATOM 3756 O O . LEU B 1 237 ? 17.234 -8.656 -4.367 1 94.19 237 LEU B O 1
ATOM 3760 N N . ASN B 1 238 ? 16.125 -6.754 -4.484 1 93.44 238 ASN B N 1
ATOM 3761 C CA . ASN B 1 238 ? 14.906 -7.391 -3.979 1 93.44 238 ASN B CA 1
ATOM 3762 C C . ASN B 1 238 ? 14.422 -8.492 -4.91 1 93.44 238 ASN B C 1
ATOM 3764 O O . ASN B 1 238 ? 14.031 -9.57 -4.453 1 93.44 238 ASN B O 1
ATOM 3768 N N . GLY B 1 239 ? 14.367 -8.164 -6.195 1 93 239 GLY B N 1
ATOM 3769 C CA . GLY B 1 239 ? 13.992 -9.188 -7.164 1 93 239 GLY B CA 1
ATOM 3770 C C . GLY B 1 239 ? 14.906 -10.398 -7.133 1 93 239 GLY B C 1
ATOM 3771 O O . GLY B 1 239 ? 14.438 -11.531 -7.227 1 93 239 GLY B O 1
ATOM 3772 N N . ALA B 1 240 ? 16.188 -10.125 -6.992 1 94.88 240 ALA B N 1
ATOM 3773 C CA . ALA B 1 240 ? 17.172 -11.203 -6.949 1 94.88 240 ALA B CA 1
ATOM 3774 C C . ALA B 1 240 ? 16.969 -12.07 -5.711 1 94.88 240 ALA B C 1
ATOM 3776 O O . ALA B 1 240 ? 17.062 -13.305 -5.785 1 94.88 240 ALA B O 1
ATOM 3777 N N . ILE B 1 241 ? 16.672 -11.492 -4.633 1 94.88 241 ILE B N 1
ATOM 3778 C CA . ILE B 1 241 ? 16.484 -12.219 -3.383 1 94.88 241 ILE B CA 1
ATOM 3779 C C . ILE B 1 241 ? 15.203 -13.039 -3.449 1 94.88 241 ILE B C 1
ATOM 3781 O O . ILE B 1 241 ? 15.203 -14.234 -3.141 1 94.88 241 ILE B O 1
ATOM 3785 N N . ALA B 1 242 ? 14.172 -12.383 -3.848 1 94.19 242 ALA B N 1
ATOM 3786 C CA . ALA B 1 242 ? 12.891 -13.07 -3.943 1 94.19 242 ALA B CA 1
ATOM 3787 C C . ALA B 1 242 ? 12.938 -14.195 -4.973 1 94.19 242 ALA B C 1
ATOM 3789 O O . ALA B 1 242 ? 12.453 -15.297 -4.715 1 94.19 242 ALA B O 1
ATOM 3790 N N . GLY B 1 243 ? 13.531 -13.891 -6.145 1 94.5 243 GLY B N 1
ATOM 3791 C CA . GLY B 1 243 ? 13.664 -14.906 -7.184 1 94.5 243 GLY B CA 1
ATOM 3792 C C . GLY B 1 243 ? 14.516 -16.094 -6.754 1 94.5 243 GLY B C 1
ATOM 3793 O O . GLY B 1 243 ? 14.188 -17.234 -7.055 1 94.5 243 GLY B O 1
ATOM 3794 N N . SER B 1 244 ? 15.625 -15.797 -6.113 1 95 244 SER B N 1
ATOM 3795 C CA . SER B 1 244 ? 16.5 -16.859 -5.637 1 95 244 SER B CA 1
ATOM 3796 C C . SER B 1 244 ? 15.82 -17.719 -4.578 1 95 244 SER B C 1
ATOM 3798 O O . SER B 1 244 ? 16 -18.922 -4.531 1 95 244 SER B O 1
ATOM 3800 N N . ALA B 1 245 ? 15.109 -17.109 -3.693 1 93.69 245 ALA B N 1
ATOM 3801 C CA . ALA B 1 245 ? 14.344 -17.844 -2.688 1 93.69 245 ALA B CA 1
ATOM 3802 C C . ALA B 1 245 ? 13.32 -18.766 -3.344 1 93.69 245 ALA B C 1
ATOM 3804 O O . ALA B 1 245 ? 13.172 -19.922 -2.949 1 93.69 245 ALA B O 1
ATOM 3805 N N . ALA B 1 246 ? 12.656 -18.219 -4.309 1 92.88 246 ALA B N 1
ATOM 3806 C CA . ALA B 1 246 ? 11.648 -19.016 -5.02 1 92.88 246 ALA B CA 1
ATOM 3807 C C . ALA B 1 246 ? 12.289 -20.188 -5.746 1 92.88 246 ALA B C 1
ATOM 3809 O O . ALA B 1 246 ? 11.742 -21.297 -5.742 1 92.88 246 ALA B O 1
ATOM 3810 N N . TYR B 1 247 ? 13.406 -19.922 -6.367 1 92.5 247 TYR B N 1
ATOM 3811 C CA . TYR B 1 247 ? 14.133 -20.984 -7.059 1 92.5 247 TYR B CA 1
ATOM 3812 C C . TYR B 1 247 ? 14.57 -22.078 -6.082 1 92.5 247 TYR B C 1
ATOM 3814 O O . TYR B 1 247 ? 14.414 -23.266 -6.363 1 92.5 247 TYR B O 1
ATOM 3822 N N . ALA B 1 248 ? 15.133 -21.625 -5.008 1 93.31 248 ALA B N 1
ATOM 3823 C CA . ALA B 1 248 ? 15.617 -22.562 -4 1 93.31 248 ALA B CA 1
ATOM 3824 C C . ALA B 1 248 ? 14.477 -23.422 -3.455 1 93.31 248 ALA B C 1
ATOM 3826 O O . ALA B 1 248 ? 14.633 -24.641 -3.273 1 93.31 248 ALA B O 1
ATOM 3827 N N . ILE B 1 249 ? 13.391 -22.875 -3.207 1 90.12 249 ILE B N 1
ATOM 3828 C CA . ILE B 1 249 ? 12.234 -23.594 -2.693 1 90.12 249 ILE B CA 1
ATOM 3829 C C . ILE B 1 249 ? 11.711 -24.562 -3.754 1 90.12 249 ILE B C 1
ATOM 3831 O O . ILE B 1 249 ? 11.406 -25.719 -3.455 1 90.12 249 ILE B O 1
ATOM 3835 N N . GLY B 1 250 ? 11.594 -24.062 -4.949 1 86.69 250 GLY B N 1
ATOM 3836 C CA . GLY B 1 250 ? 11.164 -24.938 -6.031 1 86.69 250 GLY B CA 1
ATOM 3837 C C . GLY B 1 250 ? 12.07 -26.141 -6.219 1 86.69 250 GLY B C 1
ATOM 3838 O O . GLY B 1 250 ? 11.594 -27.266 -6.359 1 86.69 250 GLY B O 1
ATOM 3839 N N . TRP B 1 251 ? 13.32 -25.859 -6.172 1 87.25 251 TRP B N 1
ATOM 3840 C CA . TRP B 1 251 ? 14.305 -26.922 -6.34 1 87.25 251 TRP B CA 1
ATOM 3841 C C . TRP B 1 251 ? 14.266 -27.906 -5.172 1 87.25 251 TRP B C 1
ATOM 3843 O O . TRP B 1 251 ? 14.234 -29.109 -5.371 1 87.25 251 TRP B O 1
ATOM 3853 N N . PHE B 1 252 ? 14.203 -27.375 -3.957 1 87.88 252 PHE B N 1
ATOM 3854 C CA . PHE B 1 252 ? 14.234 -28.188 -2.746 1 87.88 252 PHE B CA 1
ATOM 3855 C C . PHE B 1 252 ? 12.992 -29.062 -2.643 1 87.88 252 PHE B C 1
ATOM 3857 O O . PHE B 1 252 ? 13.086 -30.266 -2.389 1 87.88 252 PHE B O 1
ATOM 3864 N N . LEU B 1 253 ? 11.867 -28.562 -2.854 1 83.88 253 LEU B N 1
ATOM 3865 C CA . LEU B 1 253 ? 10.609 -29.281 -2.688 1 83.88 253 LEU B CA 1
ATOM 3866 C C . LEU B 1 253 ? 10.422 -30.312 -3.807 1 83.88 253 LEU B C 1
ATOM 3868 O O . LEU B 1 253 ? 9.844 -31.375 -3.592 1 83.88 253 LEU B O 1
ATOM 3872 N N . ARG B 1 254 ? 10.906 -29.953 -4.93 1 79.75 254 ARG B N 1
ATOM 3873 C CA . ARG B 1 254 ? 10.836 -30.922 -6.016 1 79.75 254 ARG B CA 1
ATOM 3874 C C . ARG B 1 254 ? 11.75 -32.125 -5.746 1 79.75 254 ARG B C 1
ATOM 3876 O O . ARG B 1 254 ? 11.383 -33.25 -6.016 1 79.75 254 ARG B O 1
ATOM 3883 N N . GLU B 1 255 ? 12.883 -31.781 -5.293 1 78.56 255 GLU B N 1
ATOM 3884 C CA . GLU B 1 255 ? 13.82 -32.844 -4.969 1 78.56 255 GLU B CA 1
ATOM 3885 C C . GLU B 1 255 ? 13.305 -33.719 -3.816 1 78.56 255 GLU B C 1
ATOM 3887 O O . GLU B 1 255 ? 13.438 -34.938 -3.838 1 78.56 255 GLU B O 1
ATOM 3892 N N . VAL B 1 256 ? 12.742 -32.969 -2.859 1 70.25 256 VAL B N 1
ATOM 3893 C CA . VAL B 1 256 ? 12.273 -33.688 -1.677 1 70.25 256 VAL B CA 1
ATOM 3894 C C . VAL B 1 256 ? 10.922 -34.344 -1.963 1 70.25 256 VAL B C 1
ATOM 3896 O O . VAL B 1 256 ? 10.703 -35.5 -1.642 1 70.25 256 VAL B O 1
ATOM 3899 N N . ALA B 1 257 ? 9.875 -33.531 -2.451 1 62.88 257 ALA B N 1
ATOM 3900 C CA . ALA B 1 257 ? 8.539 -34.031 -2.729 1 62.88 257 ALA B CA 1
ATOM 3901 C C . ALA B 1 257 ? 8.547 -35 -3.928 1 62.88 257 ALA B C 1
ATOM 3903 O O . ALA B 1 257 ? 7.711 -35.906 -4.02 1 62.88 257 ALA B O 1
ATOM 3904 N N . GLY B 1 258 ? 9.211 -34.656 -5.062 1 57.41 258 GLY B N 1
ATOM 3905 C CA . GLY B 1 258 ? 9.414 -35.594 -6.168 1 57.41 258 GLY B CA 1
ATOM 3906 C C . GLY B 1 258 ? 10.039 -36.906 -5.738 1 57.41 258 GLY B C 1
ATOM 3907 O O . GLY B 1 258 ? 10.086 -37.844 -6.52 1 57.41 258 GLY B O 1
ATOM 3908 N N . LEU B 1 259 ? 10.773 -36.906 -4.754 1 46.78 259 LEU B N 1
ATOM 3909 C CA . LEU B 1 259 ? 11.203 -38.219 -4.25 1 46.78 259 LEU B CA 1
ATOM 3910 C C . LEU B 1 259 ? 9.992 -39.094 -3.943 1 46.78 259 LEU B C 1
ATOM 3912 O O . LEU B 1 259 ? 10.102 -40.312 -3.965 1 46.78 259 LEU B O 1
ATOM 3916 N N . GLU B 1 260 ? 8.836 -38.469 -3.498 1 41.75 260 GLU B N 1
ATOM 3917 C CA . GLU B 1 260 ? 7.73 -39.344 -3.141 1 41.75 260 GLU B CA 1
ATOM 3918 C C . GLU B 1 260 ? 6.887 -39.719 -4.363 1 41.75 260 GLU B C 1
ATOM 3920 O O . GLU B 1 260 ? 5.918 -40.469 -4.262 1 41.75 260 GLU B O 1
ATOM 3925 N N . ASP B 1 261 ? 6.887 -39 -5.609 1 40.22 261 ASP B N 1
ATOM 3926 C CA . ASP B 1 261 ? 6.305 -39.75 -6.727 1 40.22 261 ASP B CA 1
ATOM 3927 C C . ASP B 1 261 ? 7.184 -40.938 -7.121 1 40.22 261 ASP B C 1
ATOM 3929 O O . ASP B 1 261 ? 8.414 -40.812 -7.113 1 40.22 261 ASP B O 1
#

Secondary structure (DSSP, 8-state):
--------------------------PPPPPPHHHHHHHHHHHHHHHHHHHHHHHHHHHTT--HHHHHHHHHHHHHHHHHHHHHHHHHHHHHHHHHHHHHHHHHHHHHHH-HHHHHHHHHHHHHHTT--HHHHHHHHHHHTT-HHHHHHHHHHHTTPPPTTTS--HHHHHHHHHHHHHHHHHHHHHHHHHHTTT---HHHHHHHHHHHHHHHHHHHHHHHHHHHT--HHHHHHHHHHHHHHHHHHHHHHHHHHHHHHTT--/--------------------------PPPPPPHHHHHHHHHHHHHHHHHHHHHHHHHHHTT--HHHHHHHHHHHHHHHHHHHHHHHHHHHHHHHHHHHHHHHHHHHHHHH-HHHHHHHHHHHHHHTT--HHHHHHHHHHHTT-HHHHHHHHHHHTTPPPTTSS--HHHHHHHHHHHHHHHHHHHHHHHHHHTTT---HHHHHHHHHHHHHHHHHHHHHHHHHHHT--HHHHHHHHHHHHHHHHHHHHHHHHHHHHHHTT--

Sequence (522 aa):
MARNNDDENSTAVLLPNGAQDGGGERPKEPWKGELVKSIVYAGLDAIVTSFSLISSISAGRLSSVDVLVLGFANLVAGGISMGFGDYVSSDTERDVAAKERLVTEWEVTNRHKRQKEALLDRYRALGMNIEDSNMVVNIFAKYGDIMVDEKMLQDGTLQPDDGEKPWKKGLITFGSFLVFGSAPILAFIILIPFTRNETFKFIGACILSALALATLGIAKAKIAGQNYALSAGGTILNGAIAGSAAYAIGWFLREVAGLEDMARNNDDENSTAVLLPNGAQDGGGERPKEPWKGELVKSIVYAGLDAIVTSFSLISSISAGRLSSVDVLVLGFANLVAGGISMGFGDYVSSDTERDVAAKERLVTEWEVTNRHKRQKEALLDRYRALGMNIEDSNMVVNIFAKYGDIMVDEKMLQDGTLQPDDGEKPWKKGLITFGSFLVFGSAPILAFIILIPFTRNETFKFIGACILSALALATLGIAKAKIAGQNYALSAGGTILNGAIAGSAAYAIGWFLREVAGLED

Nearest PDB structures (foldseek):
  6iu4-assembly1_A  TM=8.670E-01  e=7.267E-09  Eucalyptus grandis
  6iu9-assembly4_I  TM=9.267E-01  e=1.701E+00  Eucalyptus grandis
  8i4v-assembly1_B  TM=2.553E-01  e=3.939E+00  Saccharomyces cerevisiae S288C
  6iu4-assembly1_A  TM=8.673E-01  e=5.304E-09  Eucalyptus grandis
  6iu9-assembly4_I  TM=9.268E-01  e=1.699E+00  Eucalyptus grandis

Solvent-accessible surface area (backbone atoms only — not comparable to full-atom values): 26021 Å² total; per-residue (Å²): 141,80,83,78,80,78,78,79,78,76,78,70,77,76,64,87,68,91,74,70,95,78,81,67,77,75,65,76,82,65,72,60,34,68,58,52,22,36,34,48,23,27,23,49,28,24,31,30,40,44,38,14,47,46,32,16,38,59,44,49,71,54,55,73,66,53,44,53,27,50,46,50,17,43,44,54,20,39,18,49,29,45,9,51,19,44,19,53,17,44,45,41,24,38,34,27,32,51,50,43,47,52,43,40,46,49,41,51,72,73,36,43,69,59,48,48,51,52,51,35,52,50,38,42,71,70,66,44,52,69,68,60,29,49,52,42,46,58,56,36,70,73,35,67,66,55,45,35,51,52,49,36,54,71,70,46,45,66,60,68,84,53,55,79,59,34,65,58,50,9,52,47,18,23,51,29,14,45,62,40,23,40,39,23,57,46,28,42,64,64,36,56,83,76,42,88,51,65,67,59,34,50,50,39,21,50,51,38,33,43,50,51,28,32,50,52,17,36,51,50,12,66,67,27,69,48,59,44,66,61,33,15,49,49,43,35,48,50,35,51,51,21,21,49,49,3,21,50,39,7,36,50,38,38,60,58,53,51,61,72,102,136,79,79,73,78,73,76,74,77,74,77,70,73,76,60,87,68,89,74,68,97,77,80,68,77,74,64,76,80,67,73,60,34,68,59,52,21,36,33,47,26,27,23,49,28,24,31,30,42,43,38,14,47,47,33,16,39,60,45,51,71,56,54,72,65,51,46,54,27,52,47,50,17,44,44,54,19,38,17,48,28,44,8,50,19,43,18,53,17,44,46,42,24,39,34,27,32,51,51,41,47,52,43,41,46,50,42,51,70,72,36,44,69,61,48,46,51,52,52,35,52,49,39,40,72,70,67,42,53,68,68,59,30,50,52,42,46,56,56,38,68,73,35,66,67,55,47,36,52,52,49,36,54,72,69,47,47,66,61,68,85,55,55,78,57,35,66,57,50,9,52,47,17,23,51,29,14,47,62,41,22,40,36,23,56,47,28,41,64,65,34,54,83,77,43,90,52,67,65,59,34,49,51,37,23,51,51,37,33,43,51,50,29,33,51,51,16,36,53,50,11,65,69,26,70,48,58,44,68,60,34,16,49,50,43,34,48,49,35,50,51,20,22,49,50,2,22,50,36,7,36,49,38,37,59,57,54,50,61,73,103